Protein AF-0000000075984719 (afdb_homodimer)

Solvent-accessible surface area (backbone atoms only — not comparable to full-atom values): 24350 Å² total; per-residue (Å²): 138,81,82,76,76,78,76,76,79,80,78,74,73,79,73,77,75,76,79,78,81,68,77,74,69,75,68,71,78,75,72,73,65,74,77,74,67,75,45,75,74,58,88,69,27,81,94,48,50,46,23,46,43,88,47,91,44,63,58,69,44,46,50,52,40,44,65,74,39,38,70,59,49,51,51,49,43,58,44,67,58,51,96,67,43,72,65,51,52,48,49,49,45,51,65,76,47,54,63,54,82,51,35,45,47,38,32,51,61,45,78,48,74,44,45,47,13,35,36,29,28,79,86,67,35,48,33,38,35,55,48,42,93,91,44,70,45,75,44,77,36,19,41,38,72,54,66,69,33,66,33,54,80,45,56,82,90,52,60,37,25,17,39,75,32,71,42,76,42,79,42,53,26,33,52,62,87,38,75,83,53,72,72,43,44,46,46,28,51,39,41,63,28,36,29,40,32,34,48,57,86,73,79,65,69,70,85,106,139,84,83,78,77,80,76,78,79,79,78,74,73,78,73,77,74,74,79,77,82,67,78,74,70,77,69,73,78,74,74,73,66,76,77,73,69,76,45,74,76,58,89,67,26,80,96,48,49,48,22,46,42,89,47,90,44,63,58,69,45,45,48,53,41,43,65,74,40,39,68,60,49,51,50,49,43,58,44,66,59,52,91,70,44,71,65,52,52,48,50,48,47,50,64,76,46,55,65,53,81,51,37,46,48,39,31,52,60,45,76,48,74,44,46,47,12,35,33,28,29,79,86,67,36,49,31,36,35,56,47,43,93,91,44,70,47,76,44,77,35,19,41,41,71,54,65,70,33,65,32,54,79,44,55,81,88,51,61,36,26,18,38,75,34,69,44,75,43,79,41,54,26,33,53,62,88,38,76,85,53,72,72,45,45,44,47,28,52,38,40,63,28,37,28,40,32,35,48,56,86,73,79,66,71,70,86,106

Nearest PDB structures (foldseek):
  5vb9-assembly1_A-2  TM=6.339E-01  e=1.212E-01  Homo sapiens
  8dyi-assembly1_B  TM=6.334E-01  e=1.437E-01  Homo sapiens
  8dyh-assembly1_B  TM=6.154E-01  e=1.358E-01  Homo sapiens
  7uwn-assembly1_D  TM=5.946E-01  e=1.212E-01  Homo sapiens
  7uwm-assembly1_A  TM=5.571E-01  e=1.908E-01  Homo sapiens

Radius of gyration: 25.85 Å; Cα contacts (8 Å, |Δi|>4): 683; chains: 2; bounding box: 78×77×84 Å

Organism: Limulus polyphemus (NCBI:txid6850)

Foldseek 3Di:
DDPPDPPPDDPPPPPPPPDCPVPCPVPPDPPPQPPLPQDDDDPQCVVHQFAAQPPPFPVVLLVLLCVVCVVVCVVVLVVPDDPDDPVNVVVVCCVVVVCCVVDAFLFHKDKDKGFTAWGAFPVGGIWGFNDDPVRHDIDIAMGGPDFQDAGHPDDPVWNKTKHFDWDWDWTWTDHSVDSPRHIDIGIGIGGDDIDMDTDDDDPDVPVD/DDPPDDPPDPPPPPPPPPDCPVPCPVPPDPPPQPPLDQDDDDPQCVVHQFAAQPPPFPVVLLVLLCVVCVVVCVVVLVVPDDPDDPVNVVVVCCVVVVCCVVDAFLFHKDKDKGFTAWGAFPVGGIWGFNDDPVRHDIDIAMGGPDFQDAGHPDDPVWNKTKHFDWDWDWTWTDHSVDSPRHIDIGIGIGGDDIDMDTDDDDPDPPVD

Secondary structure (DSSP, 8-state):
--------------------------------------PPPPTT-TT-SEEETTSS--HHHHHHHHHHTHHHHHHHHHHH--S--HHHHHHHHHHHTGGGGGEEESS-EEEEEE-EEEEEBTTS-EEEE---SSS---EEEEEESSTTSPPTTS-TTS-EEEEEEEEEEEEEEE-TT-TTSPPEEEEEEEEEEEEEEEE-----GGG-/--------------------------------------PPPPTT-TT-SEEETTSS--HHHHHHHHHHTHHHHHHHHHHH--S--HHHHHHHHHHHTGGGGGEEESS-EEEEEE-EEEEEBTTS-EEEE---SSS---EEEEEESSTTSPPTTS-TTS-EEEEEEEEEEEEEEE-TT-TTSPPEEEEEEEEEEEEEEEE-----GGG-

Sequence (416 aa):
MSNHYAKGESHDVPVYHDRSFSKSITVAGTRSHPRIVPHDAPTCAGDRTFCLYNHDYPIDEVDAIIDRFYKDIYEMYSTLNTHFSPSDFAYFDNHTYSYHKHGHFVCPSETTYLRPGWARNWKGHWLAVVNTDKFPQTVRVEHCKFPHKSCEYLPPCYESTCKQRYSLIQLLCVDPYNYDHKPIVDLFALPTGCSCFVEDFVYSKHELMSNHYAKGESHDVPVYHDRSFSKSITVAGTRSHPRIVPHDAPTCAGDRTFCLYNHDYPIDEVDAIIDRFYKDIYEMYSTLNTHFSPSDFAYFDNHTYSYHKHGHFVCPSETTYLRPGWARNWKGHWLAVVNTDKFPQTVRVEHCKFPHKSCEYLPPCYESTCKQRYSLIQLLCVDPYNYDHKPIVDLFALPTGCSCFVEDFVYSKHEL

Structure (mmCIF, N/CA/C/O backbone):
data_AF-0000000075984719-model_v1
#
loop_
_entity.id
_entity.type
_entity.pdbx_description
1 polymer 'Neurotrophin 1-like'
#
loop_
_atom_site.group_PDB
_atom_site.id
_atom_site.type_symbol
_atom_site.label_atom_id
_atom_site.label_alt_id
_atom_site.label_comp_id
_atom_site.label_asym_id
_atom_site.label_entity_id
_atom_site.label_seq_id
_atom_site.pdbx_PDB_ins_code
_atom_site.Cartn_x
_atom_site.Cartn_y
_atom_site.Cartn_z
_atom_site.occupancy
_atom_site.B_iso_or_equiv
_atom_site.auth_seq_id
_atom_site.auth_comp_id
_atom_site.auth_asym_id
_atom_site.auth_atom_id
_atom_site.pdbx_PDB_model_num
ATOM 1 N N . MET A 1 1 ? 40.406 -45.5 19.938 1 26.61 1 MET A N 1
ATOM 2 C CA . MET A 1 1 ? 40.75 -44.219 20.531 1 26.61 1 MET A CA 1
ATOM 3 C C . MET A 1 1 ? 39.812 -43.125 20.062 1 26.61 1 MET A C 1
ATOM 5 O O . MET A 1 1 ? 39.719 -42.844 18.859 1 26.61 1 MET A O 1
ATOM 9 N N . SER A 1 2 ? 38.625 -42.844 20.828 1 26.77 2 SER A N 1
ATOM 10 C CA . SER A 1 2 ? 37.344 -42.219 20.562 1 26.77 2 SER A CA 1
ATOM 11 C C . SER A 1 2 ? 37.469 -40.719 20.406 1 26.77 2 SER A C 1
ATOM 13 O O . SER A 1 2 ? 38.125 -40.062 21.219 1 26.77 2 SER A O 1
ATOM 15 N N . ASN A 1 3 ? 37.5 -40.219 19.172 1 25.34 3 ASN A N 1
ATOM 16 C CA . ASN A 1 3 ? 37.625 -38.844 18.688 1 25.34 3 ASN A CA 1
ATOM 17 C C . ASN A 1 3 ? 36.625 -37.906 19.344 1 25.34 3 ASN A C 1
ATOM 19 O O . ASN A 1 3 ? 35.438 -38 19.109 1 25.34 3 ASN A O 1
ATOM 23 N N . HIS A 1 4 ? 36.844 -37.562 20.641 1 23.55 4 HIS A N 1
ATOM 24 C CA . HIS A 1 4 ? 35.969 -36.688 21.422 1 23.55 4 HIS A CA 1
ATOM 25 C C . HIS A 1 4 ? 35.844 -35.344 20.766 1 23.55 4 HIS A C 1
ATOM 27 O O . HIS A 1 4 ? 36.844 -34.719 20.406 1 23.55 4 HIS A O 1
ATOM 33 N N . TYR A 1 5 ? 34.75 -35.125 20.047 1 23.02 5 TYR A N 1
ATOM 34 C CA . TYR A 1 5 ? 34.281 -33.938 19.359 1 23.02 5 TYR A CA 1
ATOM 35 C C . TYR A 1 5 ? 34.25 -32.75 20.312 1 23.02 5 TYR A C 1
ATOM 37 O O . TYR A 1 5 ? 33.875 -32.875 21.469 1 23.02 5 TYR A O 1
ATOM 45 N N . ALA A 1 6 ? 35.188 -31.812 20.156 1 21.98 6 ALA A N 1
ATOM 46 C CA . ALA A 1 6 ? 35.406 -30.547 20.844 1 21.98 6 ALA A CA 1
ATOM 47 C C . ALA A 1 6 ? 34.125 -29.75 20.953 1 21.98 6 ALA A C 1
ATOM 49 O O . ALA A 1 6 ? 33.438 -29.547 19.953 1 21.98 6 ALA A O 1
ATOM 50 N N . LYS A 1 7 ? 33.469 -29.703 22.078 1 22.97 7 LYS A N 1
ATOM 51 C CA . LYS A 1 7 ? 32.312 -28.953 22.5 1 22.97 7 LYS A CA 1
ATOM 52 C C . LYS A 1 7 ? 32.5 -27.453 22.297 1 22.97 7 LYS A C 1
ATOM 54 O O . LYS A 1 7 ? 33.344 -26.844 22.969 1 22.97 7 LYS A O 1
ATOM 59 N N . GLY A 1 8 ? 32.625 -27 21.062 1 22.09 8 GLY A N 1
ATOM 60 C CA . GLY A 1 8 ? 32.844 -25.562 20.969 1 22.09 8 GLY A CA 1
ATOM 61 C C . GLY A 1 8 ? 31.906 -24.766 21.875 1 22.09 8 GLY A C 1
ATOM 62 O O . GLY A 1 8 ? 30.719 -25.078 21.984 1 22.09 8 GLY A O 1
ATOM 63 N N . GLU A 1 9 ? 32.375 -24.172 22.938 1 23.62 9 GLU A N 1
ATOM 64 C CA . GLU A 1 9 ? 31.797 -23.297 23.953 1 23.62 9 GLU A CA 1
ATOM 65 C C . GLU A 1 9 ? 31 -22.156 23.328 1 23.62 9 GLU A C 1
ATOM 67 O O . GLU A 1 9 ? 31.391 -21.609 22.297 1 23.62 9 GLU A O 1
ATOM 72 N N . SER A 1 10 ? 29.672 -22.141 23.562 1 22.19 10 SER A N 1
ATOM 73 C CA . SER A 1 10 ? 28.562 -21.25 23.266 1 22.19 10 SER A CA 1
ATOM 74 C C . SER A 1 10 ? 28.859 -19.828 23.75 1 22.19 10 SER A C 1
ATOM 76 O O . SER A 1 10 ? 29.047 -19.609 24.953 1 22.19 10 SER A O 1
ATOM 78 N N . HIS A 1 11 ? 29.688 -19.094 23.047 1 22.95 11 HIS A N 1
ATOM 79 C CA . HIS A 1 11 ? 29.969 -17.703 23.406 1 22.95 11 HIS A CA 1
ATOM 80 C C . HIS A 1 11 ? 28.672 -16.938 23.672 1 22.95 11 HIS A C 1
ATOM 82 O O . HIS A 1 11 ? 27.766 -16.922 22.828 1 22.95 11 HIS A O 1
ATOM 88 N N . ASP A 1 12 ? 28.25 -16.797 24.906 1 21.69 12 ASP A N 1
ATOM 89 C CA . ASP A 1 12 ? 27.172 -15.992 25.469 1 21.69 12 ASP A CA 1
ATOM 90 C C . ASP A 1 12 ? 27.266 -14.539 25.016 1 21.69 12 ASP A C 1
ATOM 92 O O . ASP A 1 12 ? 28.281 -13.875 25.25 1 21.69 12 ASP A O 1
ATOM 96 N N . VAL A 1 13 ? 26.781 -14.242 23.891 1 24.84 13 VAL A N 1
ATOM 97 C CA . VAL A 1 13 ? 26.75 -12.836 23.484 1 24.84 13 VAL A CA 1
ATOM 98 C C . VAL A 1 13 ? 26.156 -11.992 24.594 1 24.84 13 VAL A C 1
ATOM 100 O O . VAL A 1 13 ? 25.094 -12.312 25.141 1 24.84 13 VAL A O 1
ATOM 103 N N . PRO A 1 14 ? 26.984 -11.32 25.344 1 22.75 14 PRO A N 1
ATOM 104 C CA . PRO A 1 14 ? 26.484 -10.508 26.453 1 22.75 14 PRO A CA 1
ATOM 105 C C . PRO A 1 14 ? 25.344 -9.586 26.031 1 22.75 14 PRO A C 1
ATOM 107 O O . PRO A 1 14 ? 25.375 -8.984 24.969 1 22.75 14 PRO A O 1
ATOM 110 N N . VAL A 1 15 ? 24.141 -9.859 26.484 1 22.88 15 VAL A N 1
ATOM 111 C CA . VAL A 1 15 ? 22.922 -9.062 26.453 1 22.88 15 VAL A CA 1
ATOM 112 C C . VAL A 1 15 ? 23.172 -7.707 27.109 1 22.88 15 VAL A C 1
ATOM 114 O O . VAL A 1 15 ? 23.5 -7.641 28.297 1 22.88 15 VAL A O 1
ATOM 117 N N . TYR A 1 16 ? 23.781 -6.82 26.359 1 21.52 16 TYR A N 1
ATOM 118 C CA . TYR A 1 16 ? 23.922 -5.488 26.953 1 21.52 16 TYR A CA 1
ATOM 119 C C . TYR A 1 16 ? 22.641 -5.051 27.656 1 21.52 16 TYR A C 1
ATOM 121 O O . TYR A 1 16 ? 21.547 -5.176 27.094 1 21.52 16 TYR A O 1
ATOM 129 N N . HIS A 1 17 ? 22.656 -5.199 28.922 1 20.69 17 HIS A N 1
ATOM 130 C CA . HIS A 1 17 ? 21.641 -4.676 29.828 1 20.69 17 HIS A CA 1
ATOM 131 C C . HIS A 1 17 ? 21.469 -3.172 29.656 1 20.69 17 HIS A C 1
ATOM 133 O O . HIS A 1 17 ? 22.391 -2.404 29.922 1 20.69 17 HIS A O 1
ATOM 139 N N . ASP A 1 18 ? 20.938 -2.777 28.625 1 20.69 18 ASP A N 1
ATOM 140 C CA . ASP A 1 18 ? 20.625 -1.355 28.531 1 20.69 18 ASP A CA 1
ATOM 141 C C . ASP A 1 18 ? 19.938 -0.854 29.797 1 20.69 18 ASP A C 1
ATOM 143 O O . ASP A 1 18 ? 19.062 -1.524 30.344 1 20.69 18 ASP A O 1
ATOM 147 N N . ARG A 1 19 ? 20.609 -0.113 30.688 1 23.55 19 ARG A N 1
ATOM 148 C CA . ARG A 1 19 ? 20.172 0.691 31.828 1 23.55 19 ARG A CA 1
ATOM 149 C C . ARG A 1 19 ? 18.859 1.407 31.516 1 23.55 19 ARG A C 1
ATOM 151 O O . ARG A 1 19 ? 18.641 1.845 30.391 1 23.55 19 ARG A O 1
ATOM 158 N N . SER A 1 20 ? 17.828 1.311 32.406 1 23.16 20 SER A N 1
ATOM 159 C CA . SER A 1 20 ? 16.422 1.628 32.625 1 23.16 20 SER A CA 1
ATOM 160 C C . SER A 1 20 ? 16.188 3.135 32.656 1 23.16 20 SER A C 1
ATOM 162 O O . SER A 1 20 ? 16.375 3.787 33.656 1 23.16 20 SER A O 1
ATOM 164 N N . PHE A 1 21 ? 16.781 3.953 31.891 1 22.28 21 PHE A N 1
ATOM 165 C CA . PHE A 1 21 ? 16.375 5.336 32.125 1 22.28 21 PHE A CA 1
ATOM 166 C C . PHE A 1 21 ? 14.852 5.453 32.125 1 22.28 21 PHE A C 1
ATOM 168 O O . PHE A 1 21 ? 14.211 5.246 31.078 1 22.28 21 PHE A O 1
ATOM 175 N N . SER A 1 22 ? 14.164 5.254 33.25 1 22.89 22 SER A N 1
ATOM 176 C CA . SER A 1 22 ? 12.758 5.379 33.625 1 22.89 22 SER A CA 1
ATOM 177 C C . SER A 1 22 ? 12.234 6.789 33.344 1 22.89 22 SER A C 1
ATOM 179 O O . SER A 1 22 ? 11.312 7.254 34.031 1 22.89 22 SER A O 1
ATOM 181 N N . LYS A 1 23 ? 13.016 7.723 32.906 1 28.52 23 LYS A N 1
ATOM 182 C CA . LYS A 1 23 ? 12.273 8.977 33.031 1 28.52 23 LYS A CA 1
ATOM 183 C C . LYS A 1 23 ? 10.922 8.891 32.344 1 28.52 23 LYS A C 1
ATOM 185 O O . LYS A 1 23 ? 10.852 8.516 31.156 1 28.52 23 LYS A O 1
ATOM 190 N N . SER A 1 24 ? 9.844 8.883 33.094 1 24.05 24 SER A N 1
ATOM 191 C CA . SER A 1 24 ? 8.414 8.984 32.812 1 24.05 24 SER A CA 1
ATOM 192 C C . SER A 1 24 ? 8.117 10.094 31.797 1 24.05 24 SER A C 1
ATOM 194 O O . SER A 1 24 ? 8.18 11.281 32.156 1 24.05 24 SER A O 1
ATOM 196 N N . ILE A 1 25 ? 8.75 10.102 30.75 1 26.12 25 ILE A N 1
ATOM 197 C CA . ILE A 1 25 ? 8.148 11.117 29.891 1 26.12 25 ILE A CA 1
ATOM 198 C C . ILE A 1 25 ? 6.633 10.938 29.859 1 26.12 25 ILE A C 1
ATOM 200 O O . ILE A 1 25 ? 6.133 9.867 29.5 1 26.12 25 ILE A O 1
ATOM 204 N N . THR A 1 26 ? 5.926 11.617 30.734 1 25.33 26 THR A N 1
ATOM 205 C CA . THR A 1 26 ? 4.477 11.781 30.656 1 25.33 26 THR A CA 1
ATOM 206 C C . THR A 1 26 ? 4.031 11.938 29.203 1 25.33 26 THR A C 1
ATOM 208 O O . THR A 1 26 ? 4.344 12.938 28.562 1 25.33 26 THR A O 1
ATOM 211 N N . VAL A 1 27 ? 4.148 10.898 28.562 1 26.98 27 VAL A N 1
ATOM 212 C CA . VAL A 1 27 ? 3.482 10.875 27.266 1 26.98 27 VAL A CA 1
ATOM 213 C C . VAL A 1 27 ? 2.105 11.523 27.375 1 26.98 27 VAL A C 1
ATOM 215 O O . VAL A 1 27 ? 1.312 11.164 28.25 1 26.98 27 VAL A O 1
ATOM 218 N N . ALA A 1 28 ? 1.983 12.742 27.031 1 28.94 28 ALA A N 1
ATOM 219 C CA . ALA A 1 28 ? 0.693 13.414 26.906 1 28.94 28 ALA A CA 1
ATOM 220 C C . ALA A 1 28 ? -0.41 12.414 26.562 1 28.94 28 ALA A C 1
ATOM 222 O O . ALA A 1 28 ? -0.142 11.352 26 1 28.94 28 ALA A O 1
ATOM 223 N N . GLY A 1 29 ? -1.672 12.602 27.094 1 28.5 29 GLY A N 1
ATOM 224 C CA . GLY A 1 29 ? -2.908 11.836 27.047 1 28.5 29 GLY A CA 1
ATOM 225 C C . GLY A 1 29 ? -3.188 11.227 25.688 1 28.5 29 GLY A C 1
ATOM 226 O O . GLY A 1 29 ? -2.861 11.82 24.656 1 28.5 29 GLY A O 1
ATOM 227 N N . THR A 1 30 ? -3.178 9.953 25.578 1 31.78 30 THR A N 1
ATOM 228 C CA . THR A 1 30 ? -3.756 9.18 24.484 1 31.78 30 THR A CA 1
ATOM 229 C C . THR A 1 30 ? -5.035 9.828 23.969 1 31.78 30 THR A C 1
ATOM 231 O O . THR A 1 30 ? -6.02 9.945 24.703 1 31.78 30 THR A O 1
ATOM 234 N N . ARG A 1 31 ? -4.938 10.883 23.281 1 34.66 31 ARG A N 1
ATOM 235 C CA . ARG A 1 31 ? -6.203 11.289 22.688 1 34.66 31 ARG A CA 1
ATOM 236 C C . ARG A 1 31 ? -7.082 10.086 22.375 1 34.66 31 ARG A C 1
ATOM 238 O O . ARG A 1 31 ? -6.609 9.102 21.797 1 34.66 31 ARG A O 1
ATOM 245 N N . SER A 1 32 ? -8.039 9.711 23.25 1 34.03 32 SER A N 1
ATOM 246 C CA . SER A 1 32 ? -9.07 8.703 23.016 1 34.03 32 SER A CA 1
ATOM 247 C C . SER A 1 32 ? -9.484 8.664 21.547 1 34.03 32 SER A C 1
ATOM 249 O O . SER A 1 32 ? -9.906 9.68 20.984 1 34.03 32 SER A O 1
ATOM 251 N N . HIS A 1 33 ? -8.789 7.957 20.766 1 40.62 33 HIS A N 1
ATOM 252 C CA . HIS A 1 33 ? -9.406 7.727 19.469 1 40.62 33 HIS A CA 1
ATOM 253 C C . HIS A 1 33 ? -10.906 7.488 19.609 1 40.62 33 HIS A C 1
ATOM 255 O O . HIS A 1 33 ? -11.336 6.652 20.406 1 40.62 33 HIS A O 1
ATOM 261 N N . PRO A 1 34 ? -11.672 8.461 19.359 1 42.78 34 PRO A N 1
ATOM 262 C CA . PRO A 1 34 ? -13.094 8.117 19.453 1 42.78 34 PRO A CA 1
ATOM 263 C C . PRO A 1 34 ? -13.398 6.719 18.922 1 42.78 34 PRO A C 1
ATOM 265 O O . PRO A 1 34 ? -12.797 6.293 17.922 1 42.78 34 PRO A O 1
ATOM 268 N N . ARG A 1 35 ? -13.789 5.789 19.859 1 42.44 35 ARG A N 1
ATOM 269 C CA . ARG A 1 35 ? -14.25 4.449 19.516 1 42.44 35 ARG A CA 1
ATOM 270 C C . ARG A 1 35 ? -15.211 4.488 18.328 1 42.44 35 ARG A C 1
ATOM 272 O O . ARG A 1 35 ? -16.297 5.074 18.422 1 42.44 35 ARG A O 1
ATOM 279 N N . ILE A 1 36 ? -14.68 4.414 17.141 1 49.91 36 ILE A N 1
ATOM 280 C CA . ILE A 1 36 ? -15.562 4.18 16 1 49.91 36 ILE A CA 1
ATOM 281 C C . ILE A 1 36 ? -16.484 2.992 16.297 1 49.91 36 ILE A C 1
ATOM 283 O O . ILE A 1 36 ? -16 1.913 16.672 1 49.91 36 ILE A O 1
ATOM 287 N N . VAL A 1 37 ? -17.625 3.215 16.766 1 48.16 37 VAL A N 1
ATOM 288 C CA . VAL A 1 37 ? -18.656 2.189 16.906 1 48.16 37 VAL A CA 1
ATOM 289 C C . VAL A 1 37 ? -18.719 1.339 15.641 1 48.16 37 VAL A C 1
ATOM 291 O O . VAL A 1 37 ? -18.719 1.871 14.531 1 48.16 37 VAL A O 1
ATOM 294 N N . PRO A 1 38 ? -18.328 0.029 15.852 1 53.06 38 PRO A N 1
ATOM 295 C CA . PRO A 1 38 ? -18.469 -0.902 14.734 1 53.06 38 PRO A CA 1
ATOM 296 C C . PRO A 1 38 ? -19.797 -0.752 14.008 1 53.06 38 PRO A C 1
ATOM 298 O O . PRO A 1 38 ? -20.859 -0.855 14.633 1 53.06 38 PRO A O 1
ATOM 301 N N . HIS A 1 39 ? -19.75 0.122 13.039 1 63 39 HIS A N 1
ATOM 302 C CA . HIS A 1 39 ? -21.016 0.074 12.305 1 63 39 HIS A CA 1
ATOM 303 C C . HIS A 1 39 ? -21.062 -1.133 11.375 1 63 39 HIS A C 1
ATOM 305 O O . HIS A 1 39 ? -20.016 -1.651 10.969 1 63 39 HIS A O 1
ATOM 311 N N . ASP A 1 40 ? -22.25 -1.703 11.172 1 73.06 40 ASP A N 1
ATOM 312 C CA . ASP A 1 40 ? -22.578 -2.809 10.281 1 73.06 40 ASP A CA 1
ATOM 313 C C . ASP A 1 40 ? -22.047 -2.559 8.875 1 73.06 40 ASP A C 1
ATOM 315 O O . ASP A 1 40 ? -21.844 -1.41 8.477 1 73.06 40 ASP A O 1
ATOM 319 N N . ALA A 1 41 ? -21.688 -3.65 8.281 1 84.44 41 ALA A N 1
ATOM 320 C CA . ALA A 1 41 ? -21.297 -3.617 6.875 1 84.44 41 ALA A CA 1
ATOM 321 C C . ALA A 1 41 ? -22.375 -2.992 6.008 1 84.44 41 ALA A C 1
ATOM 323 O O . ALA A 1 41 ? -23.562 -3.27 6.195 1 84.44 41 ALA A O 1
ATOM 324 N N . PRO A 1 42 ? -21.984 -2.068 5.172 1 87.12 42 PRO A N 1
ATOM 325 C CA . PRO A 1 42 ? -22.984 -1.547 4.223 1 87.12 42 PRO A CA 1
ATOM 326 C C . PRO A 1 42 ? -23.547 -2.629 3.305 1 87.12 42 PRO A C 1
ATOM 328 O O . PRO A 1 42 ? -22.984 -3.729 3.227 1 87.12 42 PRO A O 1
ATOM 331 N N . THR A 1 43 ? -24.562 -2.322 2.676 1 84.81 43 THR A N 1
ATOM 332 C CA . THR A 1 43 ? -25.25 -3.291 1.825 1 84.81 43 THR A CA 1
ATOM 333 C C . THR A 1 43 ? -24.359 -3.699 0.653 1 84.81 43 THR A C 1
ATOM 335 O O . THR A 1 43 ? -24.438 -4.832 0.173 1 84.81 43 THR A O 1
ATOM 338 N N . CYS A 1 44 ? -23.484 -2.838 0.302 1 87.62 44 CYS A N 1
ATOM 339 C CA . CYS A 1 44 ? -22.641 -3.086 -0.862 1 87.62 44 CYS A CA 1
ATOM 340 C C . CYS A 1 44 ? -21.453 -3.986 -0.501 1 87.62 44 CYS A C 1
ATOM 342 O O . CYS A 1 44 ? -20.75 -4.477 -1.384 1 87.62 44 CYS A O 1
ATOM 344 N N . ALA A 1 45 ? -21.125 -4.211 0.668 1 85.88 45 ALA A N 1
ATOM 345 C CA . ALA A 1 45 ? -19.906 -4.855 1.146 1 85.88 45 ALA A CA 1
ATOM 346 C C . ALA A 1 45 ? -19.781 -6.273 0.595 1 85.88 45 ALA A C 1
ATOM 348 O O . ALA A 1 45 ? -18.781 -6.613 -0.05 1 85.88 45 ALA A O 1
ATOM 349 N N . GLY A 1 46 ? -20.859 -7.078 0.708 1 80.44 46 GLY A N 1
ATOM 350 C CA . GLY A 1 46 ? -20.719 -8.477 0.341 1 80.44 46 GLY A CA 1
ATOM 351 C C . GLY A 1 46 ? -19.453 -9.109 0.876 1 80.44 46 GLY A C 1
ATOM 352 O O . GLY A 1 46 ? -19.172 -9.047 2.076 1 80.44 46 GLY A O 1
ATOM 353 N N . ASP A 1 47 ? -18.609 -9.656 -0.065 1 80.44 47 ASP A N 1
ATOM 354 C CA . ASP A 1 47 ? -17.344 -10.281 0.325 1 80.44 47 ASP A CA 1
ATOM 355 C C . ASP A 1 47 ? -16.172 -9.328 0.084 1 80.44 47 ASP A C 1
ATOM 357 O O . ASP A 1 47 ? -15.016 -9.734 0.19 1 80.44 47 ASP A O 1
ATOM 361 N N . ARG A 1 48 ? -16.547 -8.078 -0.097 1 85.62 48 ARG A N 1
ATOM 362 C CA . ARG A 1 48 ? -15.508 -7.133 -0.46 1 85.62 48 ARG A CA 1
ATOM 363 C C . ARG A 1 48 ? -15.023 -6.355 0.76 1 85.62 48 ARG A C 1
ATOM 365 O O . ARG A 1 48 ? -15.672 -6.371 1.81 1 85.62 48 ARG A O 1
ATOM 372 N N . THR A 1 49 ? -13.859 -5.773 0.553 1 89.88 49 THR A N 1
ATOM 373 C CA . THR A 1 49 ? -13.281 -4.973 1.627 1 89.88 49 THR A CA 1
ATOM 374 C C . THR A 1 49 ? -13.602 -3.494 1.428 1 89.88 49 THR A C 1
ATOM 376 O O . THR A 1 49 ? -13.297 -2.666 2.287 1 89.88 49 THR A O 1
ATOM 379 N N . PHE A 1 50 ? -14.25 -3.203 0.331 1 93.12 50 PHE A N 1
ATOM 380 C CA . PHE A 1 50 ? -14.656 -1.827 0.065 1 93.12 50 PHE A CA 1
ATOM 381 C C . PHE A 1 50 ? -15.781 -1.783 -0.957 1 93.12 50 PHE A C 1
ATOM 383 O O . PHE A 1 50 ? -16.062 -2.779 -1.631 1 93.12 50 PHE A O 1
ATOM 390 N N . CYS A 1 51 ? -16.422 -0.651 -0.928 1 92.5 51 CYS A N 1
ATOM 391 C CA . CYS A 1 51 ? -17.438 -0.345 -1.932 1 92.5 51 CYS A CA 1
ATOM 392 C C . CYS A 1 51 ? -17.047 0.877 -2.75 1 92.5 51 CYS A C 1
ATOM 394 O O . CYS A 1 51 ? -16.328 1.754 -2.262 1 92.5 51 CYS A O 1
ATOM 396 N N . LEU A 1 52 ? -17.578 0.884 -3.953 1 90.06 52 LEU A N 1
ATOM 397 C CA . LEU A 1 52 ? -17.297 2.031 -4.812 1 90.06 52 LEU A CA 1
ATOM 398 C C . LEU A 1 52 ? -18.062 3.264 -4.328 1 90.06 52 LEU A C 1
ATOM 400 O O . LEU A 1 52 ? -19.125 3.145 -3.709 1 90.06 52 LEU A O 1
ATOM 404 N N . TYR A 1 53 ? -17.562 4.363 -4.602 1 85.81 53 TYR A N 1
ATOM 405 C CA . TYR A 1 53 ? -18.078 5.656 -4.172 1 85.81 53 TYR A CA 1
ATOM 406 C C . TYR A 1 53 ? -19.5 5.871 -4.695 1 85.81 53 TYR A C 1
ATOM 408 O O . TYR A 1 53 ? -20.297 6.574 -4.066 1 85.81 53 TYR A O 1
ATOM 416 N N . ASN A 1 54 ? -19.844 5.215 -5.66 1 82.81 54 ASN A N 1
ATOM 417 C CA . ASN A 1 54 ? -21.156 5.438 -6.262 1 82.81 54 ASN A CA 1
ATOM 418 C C . ASN A 1 54 ? -22.172 4.398 -5.793 1 82.81 54 ASN A C 1
ATOM 420 O O . ASN A 1 54 ? -23.312 4.387 -6.25 1 82.81 54 ASN A O 1
ATOM 424 N N . HIS A 1 55 ? -21.703 3.689 -4.848 1 84.5 55 HIS A N 1
ATOM 425 C CA . HIS A 1 55 ? -22.609 2.656 -4.352 1 84.5 55 HIS A CA 1
ATOM 426 C C . HIS A 1 55 ? -22.922 2.852 -2.873 1 84.5 55 HIS A C 1
ATOM 428 O O . HIS A 1 55 ? -22.094 2.551 -2.016 1 84.5 55 HIS A O 1
ATOM 434 N N . ASP A 1 56 ? -24.172 3.273 -2.516 1 85.56 56 ASP A N 1
ATOM 435 C CA . ASP A 1 56 ? -24.656 3.393 -1.145 1 85.56 56 ASP A CA 1
ATOM 436 C C . ASP A 1 56 ? -23.766 4.312 -0.319 1 85.56 56 ASP A C 1
ATOM 438 O O . ASP A 1 56 ? -23.5 4.039 0.853 1 85.56 56 ASP A O 1
ATOM 442 N N . TYR A 1 57 ? -23.219 5.227 -0.905 1 91.94 57 TYR A N 1
ATOM 443 C CA . TYR A 1 57 ? -22.344 6.168 -0.224 1 91.94 57 TYR A CA 1
ATOM 444 C C . TYR A 1 57 ? -23.141 7.207 0.551 1 91.94 57 TYR A C 1
ATOM 446 O O . TYR A 1 57 ? -24.078 7.801 0.015 1 91.94 57 TYR A O 1
ATOM 454 N N . PRO A 1 58 ? -22.844 7.34 1.806 1 91.88 58 PRO A N 1
ATOM 455 C CA . PRO A 1 58 ? -23.578 8.312 2.617 1 91.88 58 PRO A CA 1
ATOM 456 C C . PRO A 1 58 ? -23.109 9.75 2.377 1 91.88 58 PRO A C 1
ATOM 458 O O . PRO A 1 58 ? -22.594 10.391 3.289 1 91.88 58 PRO A O 1
ATOM 461 N N . ILE A 1 59 ? -23.5 10.266 1.248 1 92.38 59 ILE A N 1
ATOM 462 C CA . ILE A 1 59 ? -22.953 11.539 0.768 1 92.38 59 ILE A CA 1
ATOM 463 C C . ILE A 1 59 ? -23.422 12.672 1.675 1 92.38 59 ILE A C 1
ATOM 465 O O . ILE A 1 59 ? -22.672 13.602 1.954 1 92.38 59 ILE A O 1
ATOM 469 N N . ASP A 1 60 ? -24.609 12.609 2.129 1 92.81 60 ASP A N 1
ATOM 470 C CA . ASP A 1 60 ? -25.141 13.695 2.953 1 92.81 60 ASP A CA 1
ATOM 471 C C . ASP A 1 60 ? -24.406 13.781 4.289 1 92.81 60 ASP A C 1
ATOM 473 O O . ASP A 1 60 ? -24.047 14.867 4.738 1 92.81 60 ASP A O 1
ATOM 477 N N . GLU A 1 61 ? -24.234 12.633 4.859 1 93.56 61 GLU A N 1
ATOM 478 C CA . GLU A 1 61 ? -23.516 12.594 6.133 1 93.56 61 GLU A CA 1
ATOM 479 C C . GLU A 1 61 ? -22.062 13.031 5.969 1 93.56 61 GLU A C 1
ATOM 481 O O . GLU A 1 61 ? -21.547 13.781 6.797 1 93.56 61 GLU A O 1
ATOM 486 N N . VAL A 1 62 ? -21.438 12.609 4.91 1 94.44 62 VAL A N 1
ATOM 487 C CA . VAL A 1 62 ? -20.031 12.938 4.66 1 94.44 62 VAL A CA 1
ATOM 488 C C . VAL A 1 62 ? -19.891 14.438 4.406 1 94.44 62 VAL A C 1
ATOM 490 O O . VAL A 1 62 ? -19 15.086 4.957 1 94.44 62 VAL A O 1
ATOM 493 N N . ASP A 1 63 ? -20.812 14.961 3.678 1 93.88 63 ASP A N 1
ATOM 494 C CA . ASP A 1 63 ? -20.766 16.391 3.385 1 93.88 63 ASP A CA 1
ATOM 495 C C . ASP A 1 63 ? -20.938 17.219 4.656 1 93.88 63 ASP A C 1
ATOM 497 O O . ASP A 1 63 ? -20.281 18.25 4.824 1 93.88 63 ASP A O 1
ATOM 501 N N . ALA A 1 64 ? -21.797 16.812 5.465 1 94.69 64 ALA A N 1
ATOM 502 C CA . ALA A 1 64 ? -22.016 17.531 6.719 1 94.69 64 ALA A CA 1
ATOM 503 C C . ALA A 1 64 ? -20.766 17.531 7.578 1 94.69 64 ALA A C 1
ATOM 505 O O . ALA A 1 64 ? -20.422 18.547 8.188 1 94.69 64 ALA A O 1
ATOM 506 N N . ILE A 1 65 ? -20.109 16.391 7.621 1 95.44 65 ILE A N 1
ATOM 507 C CA . ILE A 1 65 ? -18.891 16.281 8.406 1 95.44 65 ILE A CA 1
ATOM 508 C C . ILE A 1 65 ? -17.781 17.141 7.77 1 95.44 65 ILE A C 1
ATOM 510 O O . ILE A 1 65 ? -17.031 17.812 8.469 1 95.44 65 ILE A O 1
ATOM 514 N N . ILE A 1 66 ? -17.719 17.141 6.453 1 94.81 66 ILE A N 1
ATOM 515 C CA . ILE A 1 66 ? -16.734 17.953 5.738 1 94.81 66 ILE A CA 1
ATOM 516 C C . ILE A 1 66 ? -16.953 19.422 6.07 1 94.81 66 ILE A C 1
ATOM 518 O O . ILE A 1 66 ? -15.992 20.156 6.32 1 94.81 66 ILE A O 1
ATOM 522 N N . ASP A 1 67 ? -18.156 19.812 6.125 1 95 67 ASP A N 1
ATOM 523 C CA . ASP A 1 67 ? -18.469 21.203 6.438 1 95 67 ASP A CA 1
ATOM 524 C C . ASP A 1 67 ? -18.062 21.547 7.863 1 95 67 ASP A C 1
ATOM 526 O O . ASP A 1 67 ? -17.516 22.625 8.117 1 95 67 ASP A O 1
ATOM 530 N N . ARG A 1 68 ? -18.312 20.703 8.703 1 95.94 68 ARG A N 1
ATOM 531 C CA . ARG A 1 68 ? -18.016 20.938 10.117 1 95.94 68 ARG A CA 1
ATOM 532 C C . ARG A 1 68 ? -16.516 20.969 10.359 1 95.94 68 ARG A C 1
ATOM 534 O O . ARG A 1 68 ? -16.031 21.781 11.156 1 95.94 68 ARG A O 1
ATOM 541 N N . PHE A 1 69 ? -15.82 20.078 9.711 1 96 69 PHE A N 1
ATOM 542 C CA . PHE A 1 69 ? -14.391 19.953 9.945 1 96 69 PHE A CA 1
ATOM 543 C C . PHE A 1 69 ? -13.602 20.312 8.695 1 96 69 PHE A C 1
ATOM 545 O O . PHE A 1 69 ? -12.609 19.656 8.367 1 96 69 PHE A O 1
ATOM 552 N N . TYR A 1 70 ? -14.062 21.281 7.992 1 95.38 70 TYR A N 1
ATOM 553 C CA . TYR A 1 70 ? -13.508 21.609 6.688 1 95.38 70 TYR A CA 1
ATOM 554 C C . TYR A 1 70 ? -12.008 21.875 6.785 1 95.38 70 TYR A C 1
ATOM 556 O O . TYR A 1 70 ? -11.227 21.359 5.98 1 95.38 70 TYR A O 1
ATOM 564 N N . LYS A 1 71 ? -11.578 22.594 7.723 1 94.25 71 LYS A N 1
ATOM 565 C CA . LYS A 1 71 ? -10.164 22.938 7.859 1 94.25 71 LYS A CA 1
ATOM 566 C C . LYS A 1 71 ? -9.32 21.688 8.109 1 94.25 71 LYS A C 1
ATOM 568 O O . LYS A 1 71 ? -8.266 21.516 7.492 1 94.25 71 LYS A O 1
ATOM 573 N N . ASP A 1 72 ? -9.844 20.875 8.969 1 92.06 72 ASP A N 1
ATOM 574 C CA . ASP A 1 72 ? -9.133 19.625 9.289 1 92.06 72 ASP A CA 1
ATOM 575 C C . ASP A 1 72 ? -9.023 18.734 8.062 1 92.06 72 ASP A C 1
ATOM 577 O O . ASP A 1 72 ? -7.953 18.203 7.762 1 92.06 72 ASP A O 1
ATOM 581 N N . ILE A 1 73 ? -10.078 18.641 7.352 1 92.56 73 ILE A N 1
ATOM 582 C CA . ILE A 1 73 ? -10.133 17.75 6.191 1 92.56 73 ILE A CA 1
ATOM 583 C C . ILE A 1 73 ? -9.234 18.312 5.086 1 92.56 73 ILE A C 1
ATOM 585 O O . ILE A 1 73 ? -8.484 17.562 4.453 1 92.56 73 ILE A O 1
ATOM 589 N N . TYR A 1 74 ? -9.305 19.547 4.965 1 91.69 74 TYR A N 1
ATOM 590 C CA . TYR A 1 74 ? -8.469 20.172 3.953 1 91.69 74 TYR A CA 1
ATOM 591 C C . TYR A 1 74 ? -6.988 19.938 4.25 1 91.69 74 TYR A C 1
ATOM 593 O O . TYR A 1 74 ? -6.215 19.594 3.354 1 91.69 74 TYR A O 1
ATOM 601 N N . GLU A 1 75 ? -6.641 20.062 5.402 1 88.69 75 GLU A N 1
ATOM 602 C CA . GLU A 1 75 ? -5.246 19.875 5.793 1 88.69 75 GLU A CA 1
ATOM 603 C C . GLU A 1 75 ? -4.809 18.422 5.656 1 88.69 75 GLU A C 1
ATOM 605 O O . GLU A 1 75 ? -3.73 18.141 5.129 1 88.69 75 GLU A O 1
ATOM 610 N N . MET A 1 76 ? -5.629 17.578 6.129 1 90.69 76 MET A N 1
ATOM 611 C CA . MET A 1 76 ? -5.301 16.156 6.051 1 90.69 76 MET A CA 1
ATOM 612 C C . MET A 1 76 ? -5.23 15.688 4.598 1 90.69 76 MET A C 1
ATOM 614 O O . MET A 1 76 ? -4.312 14.961 4.219 1 90.69 76 MET A O 1
ATOM 618 N N . TYR A 1 77 ? -6.184 16.188 3.912 1 91 77 TYR A N 1
ATOM 619 C CA . TYR A 1 77 ? -6.215 15.836 2.496 1 91 77 TYR A CA 1
ATOM 620 C C . TYR A 1 77 ? -4.988 16.375 1.773 1 91 77 TYR A C 1
ATOM 622 O O . TYR A 1 77 ? -4.395 15.672 0.943 1 91 77 TYR A O 1
ATOM 630 N N . SER A 1 78 ? -4.645 17.516 2.07 1 86.19 78 SER A N 1
ATOM 631 C CA . SER A 1 78 ? -3.48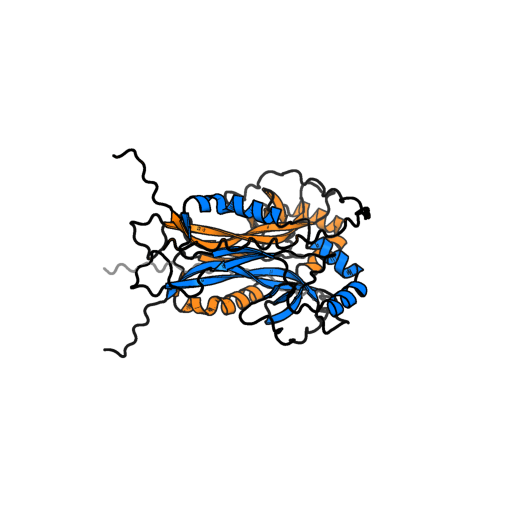2 18.125 1.441 1 86.19 78 SER A CA 1
ATOM 632 C C . SER A 1 78 ? -2.197 17.406 1.818 1 86.19 78 SER A C 1
ATOM 634 O O . SER A 1 78 ? -1.257 17.344 1.023 1 86.19 78 SER A O 1
ATOM 636 N N . THR A 1 79 ? -2.23 16.844 3 1 84.06 79 THR A N 1
ATOM 637 C CA . THR A 1 79 ? -1.076 16.078 3.469 1 84.06 79 THR A CA 1
ATOM 638 C C . THR A 1 79 ? -0.956 14.758 2.715 1 84.06 79 THR A C 1
ATOM 640 O O . THR A 1 79 ? 0.129 14.398 2.254 1 84.06 79 THR A O 1
ATOM 643 N N . LEU A 1 80 ? -2.039 14.008 2.666 1 80.5 80 LEU A N 1
ATOM 644 C CA . LEU A 1 80 ? -2.047 12.688 2.053 1 80.5 80 LEU A CA 1
ATOM 645 C C . LEU A 1 80 ? -1.842 12.789 0.545 1 80.5 80 LEU A C 1
ATOM 647 O O . LEU A 1 80 ? -1.27 11.883 -0.069 1 80.5 80 LEU A O 1
ATOM 651 N N . ASN A 1 81 ? -2.916 13.461 0.016 1 59.38 81 ASN A N 1
ATOM 652 C CA . ASN A 1 81 ? -3.24 13.336 -1.401 1 59.38 81 ASN A CA 1
ATOM 653 C C . ASN A 1 81 ? -2.504 14.383 -2.236 1 59.38 81 ASN A C 1
ATOM 655 O O . ASN A 1 81 ? -3.047 15.445 -2.521 1 59.38 81 ASN A O 1
ATOM 659 N N . THR A 1 82 ? -1.173 14.242 -1.972 1 55.12 82 THR A N 1
ATOM 660 C CA . THR A 1 82 ? -0.613 14.922 -3.135 1 55.12 82 THR A CA 1
ATOM 661 C C . THR A 1 82 ? -1.06 14.242 -4.426 1 55.12 82 THR A C 1
ATOM 663 O O . THR A 1 82 ? -1.449 13.078 -4.414 1 55.12 82 THR A O 1
ATOM 666 N N . HIS A 1 83 ? -1.104 14.781 -5.719 1 55.56 83 HIS A N 1
ATOM 667 C CA . HIS A 1 83 ? -1.204 14.914 -7.168 1 55.56 83 HIS A CA 1
ATOM 668 C C . HIS A 1 83 ? -0.968 13.578 -7.863 1 55.56 83 HIS A C 1
ATOM 670 O O . HIS A 1 83 ? -0.104 13.477 -8.734 1 55.56 83 HIS A O 1
ATOM 676 N N . PHE A 1 84 ? -1.651 12.516 -7 1 68.25 84 PHE A N 1
ATOM 677 C CA . PHE A 1 84 ? -1.457 11.328 -7.824 1 68.25 84 PHE A CA 1
ATOM 678 C C . PHE A 1 84 ? -2.729 10.992 -8.594 1 68.25 84 PHE A C 1
ATOM 680 O O . PHE A 1 84 ? -3.799 10.844 -8.008 1 68.25 84 PHE A O 1
ATOM 687 N N . SER A 1 85 ? -2.584 11.023 -9.781 1 75.94 85 SER A N 1
ATOM 688 C CA . SER A 1 85 ? -3.678 10.797 -10.719 1 75.94 85 SER A CA 1
ATOM 689 C C . SER A 1 85 ? -3.678 9.359 -11.227 1 75.94 85 SER A C 1
ATOM 691 O O . SER A 1 85 ? -2.678 8.648 -11.102 1 75.94 85 SER A O 1
ATOM 693 N N . PRO A 1 86 ? -4.812 8.984 -11.641 1 78.81 86 PRO A N 1
ATOM 694 C CA . PRO A 1 86 ? -4.84 7.676 -12.305 1 78.81 86 PRO A CA 1
ATOM 695 C C . PRO A 1 86 ? -3.742 7.52 -13.352 1 78.81 86 PRO A C 1
ATOM 697 O O . PRO A 1 86 ? -3.199 6.426 -13.523 1 78.81 86 PRO A O 1
ATOM 700 N N . SER A 1 87 ? -3.451 8.586 -13.898 1 83 87 SER A N 1
ATOM 701 C CA . SER A 1 87 ? -2.398 8.531 -14.906 1 83 87 SER A CA 1
ATOM 702 C C . SER A 1 87 ? -1.041 8.242 -14.273 1 83 87 SER A C 1
ATOM 704 O O . SER A 1 87 ? -0.197 7.582 -14.883 1 83 87 SER A O 1
ATOM 706 N N . ASP A 1 88 ? -0.872 8.719 -13.117 1 82.62 88 ASP A N 1
ATOM 707 C CA . ASP A 1 88 ? 0.379 8.461 -12.414 1 82.62 88 ASP A CA 1
ATOM 708 C C . ASP A 1 88 ? 0.502 6.992 -12.039 1 82.62 88 ASP A C 1
ATOM 710 O O . ASP A 1 88 ? 1.57 6.395 -12.18 1 82.62 88 ASP A O 1
ATOM 714 N N . PHE A 1 89 ? -0.577 6.461 -11.672 1 83.06 89 PHE A N 1
ATOM 715 C CA . PHE A 1 89 ? -0.589 5.035 -11.359 1 83.06 89 PHE A CA 1
ATOM 716 C C . PHE A 1 89 ? -0.292 4.203 -12.602 1 83.06 89 PHE A C 1
ATOM 718 O O . PHE A 1 89 ? 0.482 3.248 -12.539 1 83.06 89 PHE A O 1
ATOM 725 N N . ALA A 1 90 ? -0.907 4.602 -13.586 1 83.12 90 ALA A N 1
ATOM 726 C CA . ALA A 1 90 ? -0.694 3.879 -14.844 1 83.12 90 ALA A CA 1
ATOM 727 C C . ALA A 1 90 ? 0.765 3.959 -15.281 1 83.12 90 ALA A C 1
ATOM 729 O O . ALA A 1 90 ? 1.329 2.975 -15.766 1 83.12 90 ALA A O 1
ATOM 730 N N . TYR A 1 91 ? 1.259 5.078 -15.133 1 85.31 91 TYR A N 1
ATOM 731 C CA . TYR A 1 91 ? 2.672 5.254 -15.453 1 85.31 91 TYR A CA 1
ATOM 732 C C . TYR A 1 91 ? 3.539 4.324 -14.609 1 85.31 91 TYR A C 1
ATOM 734 O O . TYR A 1 91 ? 4.418 3.639 -15.141 1 85.31 91 TYR A O 1
ATOM 742 N N . PHE A 1 92 ? 3.303 4.324 -13.438 1 85.19 92 PHE A N 1
ATOM 743 C CA . PHE A 1 92 ? 4.035 3.449 -12.531 1 85.19 92 PHE A CA 1
ATOM 744 C C . PHE A 1 92 ? 3.887 1.991 -12.945 1 85.19 92 PHE A C 1
ATOM 746 O O . PHE A 1 92 ? 4.871 1.253 -13.008 1 85.19 92 PHE A O 1
ATOM 753 N N . ASP A 1 93 ? 2.705 1.586 -13.211 1 87.5 93 ASP A N 1
ATOM 754 C CA . ASP A 1 93 ? 2.438 0.202 -13.594 1 87.5 93 ASP A CA 1
ATOM 755 C C . ASP A 1 93 ? 3.168 -0.166 -14.883 1 87.5 93 ASP A C 1
ATOM 757 O O . ASP A 1 93 ? 3.783 -1.231 -14.969 1 87.5 93 ASP A O 1
ATOM 761 N N . ASN A 1 94 ? 3.033 0.683 -15.789 1 86.38 94 ASN A N 1
ATOM 762 C CA . ASN A 1 94 ? 3.67 0.43 -17.078 1 86.38 94 ASN A CA 1
ATOM 763 C C . ASN A 1 94 ? 5.184 0.302 -16.938 1 86.38 94 ASN A C 1
ATOM 765 O O . ASN A 1 94 ? 5.809 -0.518 -17.609 1 86.38 94 ASN A O 1
ATOM 769 N N . HIS A 1 95 ? 5.672 1.098 -16.094 1 84.5 95 HIS A N 1
ATOM 770 C CA . HIS A 1 95 ? 7.117 1.075 -15.898 1 84.5 95 HIS A CA 1
ATOM 771 C C . HIS A 1 95 ? 7.543 -0.145 -15.086 1 84.5 95 HIS A C 1
ATOM 773 O O . HIS A 1 95 ? 8.5 -0.829 -15.445 1 84.5 95 HIS A O 1
ATOM 779 N N . THR A 1 96 ? 6.855 -0.379 -14.117 1 84.31 96 THR A N 1
ATOM 780 C CA . THR A 1 96 ? 7.223 -1.431 -13.172 1 84.31 96 THR A CA 1
ATOM 781 C C . THR A 1 96 ? 6.926 -2.809 -13.758 1 84.31 96 THR A C 1
ATOM 783 O O . THR A 1 96 ? 7.664 -3.764 -13.516 1 84.31 96 THR A O 1
ATOM 786 N N . TYR A 1 97 ? 5.887 -2.861 -14.617 1 87.56 97 TYR A N 1
ATOM 787 C CA . TYR A 1 97 ? 5.438 -4.156 -15.117 1 87.56 97 TYR A CA 1
ATOM 788 C C . TYR A 1 97 ? 5.527 -4.207 -16.641 1 87.56 97 TYR A C 1
ATOM 790 O O . TYR A 1 97 ? 4.672 -4.805 -17.297 1 87.56 97 TYR A O 1
ATOM 798 N N . SER A 1 98 ? 6.477 -3.631 -17.172 1 84.69 98 SER A N 1
ATOM 799 C CA . SER A 1 98 ? 6.691 -3.584 -18.609 1 84.69 98 SER A CA 1
ATOM 800 C C . SER A 1 98 ? 6.836 -4.984 -19.203 1 84.69 98 SER A C 1
ATOM 802 O O . SER A 1 98 ? 6.527 -5.207 -20.375 1 84.69 98 SER A O 1
ATOM 804 N N . TYR A 1 99 ? 7.191 -5.906 -18.406 1 84.94 99 TYR A N 1
ATOM 805 C CA . TYR A 1 99 ? 7.426 -7.27 -18.875 1 84.94 99 TYR A CA 1
ATOM 806 C C . TYR A 1 99 ? 6.113 -7.996 -19.125 1 84.94 99 TYR A C 1
ATOM 808 O O . TYR A 1 99 ? 6.094 -9.07 -19.734 1 84.94 99 TYR A O 1
ATOM 816 N N . HIS A 1 100 ? 5.016 -7.406 -18.734 1 86.62 100 HIS A N 1
ATOM 817 C CA . HIS A 1 100 ? 3.705 -8.016 -18.922 1 86.62 100 HIS A CA 1
ATOM 818 C C . HIS A 1 100 ? 3.428 -8.281 -20.391 1 86.62 100 HIS A C 1
ATOM 820 O O . HIS A 1 100 ? 2.627 -9.156 -20.734 1 86.62 100 HIS A O 1
ATOM 826 N N . LYS A 1 101 ? 4.051 -7.559 -21.219 1 84.5 101 LYS A N 1
ATOM 827 C CA . LYS A 1 101 ? 3.844 -7.699 -22.656 1 84.5 101 LYS A CA 1
ATOM 828 C C . LYS A 1 101 ? 4.43 -9.008 -23.172 1 84.5 101 LYS A C 1
ATOM 830 O O . LYS A 1 101 ? 4.074 -9.477 -24.25 1 84.5 101 LYS A O 1
ATOM 835 N N . HIS A 1 102 ? 5.254 -9.617 -22.422 1 89.19 102 HIS A N 1
ATOM 836 C CA . HIS A 1 102 ? 5.996 -10.781 -22.891 1 89.19 102 HIS A CA 1
ATOM 837 C C . HIS A 1 102 ? 5.582 -12.039 -22.156 1 89.19 102 HIS A C 1
ATOM 839 O O . HIS A 1 102 ? 6.281 -13.055 -22.203 1 89.19 102 HIS A O 1
ATOM 845 N N . GLY A 1 103 ? 4.48 -11.953 -21.453 1 93.25 103 GLY A N 1
ATOM 846 C CA . GLY A 1 103 ? 4.047 -13.102 -20.672 1 93.25 103 GLY A CA 1
ATOM 847 C C . GLY A 1 103 ? 2.842 -12.812 -19.797 1 93.25 103 GLY A C 1
ATOM 848 O O . GLY A 1 103 ? 2.096 -11.867 -20.062 1 93.25 103 GLY A O 1
ATOM 849 N N . HIS A 1 104 ? 2.654 -13.867 -18.922 1 93.31 104 HIS A N 1
ATOM 850 C CA . HIS A 1 104 ? 1.503 -13.727 -18.031 1 93.31 104 HIS A CA 1
ATOM 851 C C . HIS A 1 104 ? 1.767 -14.367 -16.672 1 93.31 104 HIS A C 1
ATOM 853 O O . HIS A 1 104 ? 2.578 -15.289 -16.578 1 93.31 104 HIS A O 1
ATOM 859 N N . PHE A 1 105 ? 1.049 -13.852 -15.766 1 96.81 105 PHE A N 1
ATOM 860 C CA . PHE A 1 105 ? 1.094 -14.477 -14.453 1 96.81 105 PHE A CA 1
ATOM 861 C C . PHE A 1 105 ? 0.27 -15.758 -14.438 1 96.81 105 PHE A C 1
ATOM 863 O O . PHE A 1 105 ? -0.752 -15.852 -15.117 1 96.81 105 PHE A O 1
ATOM 870 N N . VAL A 1 106 ? 0.688 -16.703 -13.602 1 97.69 106 VAL A N 1
ATOM 871 C CA . VAL A 1 106 ? -0.003 -17.984 -13.539 1 97.69 106 VAL A CA 1
ATOM 872 C C . VAL A 1 106 ? -1.401 -17.781 -12.961 1 97.69 106 VAL A C 1
ATOM 874 O O . VAL A 1 106 ? -2.287 -18.625 -13.164 1 97.69 106 VAL A O 1
ATOM 877 N N . CYS A 1 107 ? -1.481 -16.75 -12.125 1 98.06 107 CYS A N 1
ATOM 878 C CA . CYS A 1 107 ? -2.785 -16.266 -11.672 1 98.06 107 CYS A CA 1
ATOM 879 C C . CYS A 1 107 ? -3.119 -14.922 -12.297 1 98.06 107 CYS A C 1
ATOM 881 O O . CYS A 1 107 ? -2.666 -13.883 -11.812 1 98.06 107 CYS A O 1
ATOM 883 N N . PRO A 1 108 ? -3.977 -14.984 -13.312 1 96.62 108 PRO A N 1
ATOM 884 C CA . PRO A 1 108 ? -4.301 -13.711 -13.961 1 96.62 108 PRO A CA 1
ATOM 885 C C . PRO A 1 108 ? -4.988 -12.727 -13.016 1 96.62 108 PRO A C 1
ATOM 887 O O . PRO A 1 108 ? -5.766 -13.133 -12.148 1 96.62 108 PRO A O 1
ATOM 890 N N . SER A 1 109 ? -4.633 -11.5 -13.234 1 96.06 109 SER A N 1
ATOM 891 C CA . SER A 1 109 ? -5.207 -10.438 -12.422 1 96.06 109 SER A CA 1
ATOM 892 C C . SER A 1 109 ? -5.566 -9.227 -13.273 1 96.06 109 SER A C 1
ATOM 894 O O . SER A 1 109 ? -5.184 -9.141 -14.438 1 96.06 109 SER A O 1
ATOM 896 N N . GLU A 1 110 ? -6.41 -8.414 -12.656 1 94.69 110 GLU A N 1
ATOM 897 C CA . GLU A 1 110 ? -6.828 -7.18 -13.32 1 94.69 110 GLU A CA 1
ATOM 898 C C . GLU A 1 110 ? -6.656 -5.973 -12.406 1 94.69 110 GLU A C 1
ATOM 900 O O . GLU A 1 110 ? -7.09 -5.996 -11.25 1 94.69 110 GLU A O 1
ATOM 905 N N . THR A 1 111 ? -6.023 -4.918 -13.016 1 93.31 111 THR A N 1
ATOM 906 C CA . THR A 1 111 ? -5.789 -3.682 -12.281 1 93.31 111 THR A CA 1
ATOM 907 C C . THR A 1 111 ? -6.824 -2.625 -12.656 1 93.31 111 THR A C 1
ATOM 909 O O . THR A 1 111 ? -7.156 -2.465 -13.828 1 93.31 111 THR A O 1
ATOM 912 N N . THR A 1 112 ? -7.34 -1.993 -11.648 1 92 112 THR A N 1
ATOM 913 C CA . THR A 1 112 ? -8.242 -0.871 -11.852 1 92 112 THR A CA 1
ATOM 914 C C . THR A 1 112 ? -7.926 0.27 -10.891 1 92 112 THR A C 1
ATOM 916 O O . THR A 1 112 ? -7.316 0.052 -9.844 1 92 112 THR A O 1
ATOM 919 N N . TYR A 1 113 ? -8.227 1.46 -11.344 1 90.31 113 TYR A N 1
ATOM 920 C CA . TYR A 1 113 ? -8.117 2.66 -10.523 1 90.31 113 TYR A CA 1
ATOM 921 C C . TYR A 1 113 ? -9.492 3.221 -10.188 1 90.31 113 TYR A C 1
ATOM 923 O O . TYR A 1 113 ? -10.273 3.551 -11.086 1 90.31 113 TYR A O 1
ATOM 931 N N . LEU A 1 114 ? -9.727 3.26 -8.93 1 89.88 114 LEU A N 1
ATOM 932 C CA . LEU A 1 114 ? -11.102 3.604 -8.578 1 89.88 114 LEU A CA 1
ATOM 933 C C . LEU A 1 114 ? -11.141 4.445 -7.305 1 89.88 114 LEU A C 1
ATOM 935 O O . LEU A 1 114 ? -10.117 4.613 -6.637 1 89.88 114 LEU A O 1
ATOM 939 N N . ARG A 1 115 ? -12.328 4.977 -7.039 1 90.69 115 ARG A N 1
ATOM 940 C CA . ARG A 1 115 ? -12.609 5.766 -5.848 1 90.69 115 ARG A CA 1
ATOM 941 C C . ARG A 1 115 ? -13.484 4.992 -4.871 1 90.69 115 ARG A C 1
ATOM 943 O O . ARG A 1 115 ? -14.68 4.801 -5.121 1 90.69 115 ARG A O 1
ATOM 950 N N . PRO A 1 116 ? -12.875 4.66 -3.764 1 92.69 116 PRO A N 1
ATOM 951 C CA . PRO A 1 116 ? -13.703 3.934 -2.795 1 92.69 116 PRO A CA 1
ATOM 952 C C . PRO A 1 116 ? -14.672 4.844 -2.045 1 92.69 116 PRO A C 1
ATOM 954 O O . PRO A 1 116 ? -14.375 6.02 -1.82 1 92.69 116 PRO A O 1
ATOM 957 N N . GLY A 1 117 ? -15.82 4.281 -1.688 1 93.88 117 GLY A N 1
ATOM 958 C CA . GLY A 1 117 ? -16.766 4.969 -0.831 1 93.88 117 GLY A CA 1
ATOM 959 C C . GLY A 1 117 ? -16.75 4.469 0.601 1 93.88 117 GLY A C 1
ATOM 960 O O . GLY A 1 117 ? -16.281 5.16 1.5 1 93.88 117 GLY A O 1
ATOM 961 N N . TRP A 1 118 ? -17.219 3.238 0.721 1 94.19 118 TRP A N 1
ATOM 962 C CA . TRP A 1 118 ? -17.062 2.51 1.977 1 94.19 118 TRP A CA 1
ATOM 963 C C . TRP A 1 118 ? -15.82 1.635 1.956 1 94.19 118 TRP A C 1
ATOM 965 O O . TRP A 1 118 ? -15.469 1.065 0.919 1 94.19 118 TRP A O 1
ATOM 975 N N . ALA A 1 119 ? -15.164 1.57 3.092 1 94.38 119 ALA A N 1
ATOM 976 C CA . ALA A 1 119 ? -14.047 0.634 3.207 1 94.38 119 ALA A CA 1
ATOM 977 C C . ALA A 1 119 ? -13.93 0.093 4.629 1 94.38 119 ALA A C 1
ATOM 979 O O . ALA A 1 119 ? -14.219 0.801 5.594 1 94.38 119 ALA A O 1
ATOM 980 N N . ARG A 1 120 ? -13.484 -1.1 4.656 1 92.81 120 ARG A N 1
ATOM 981 C CA . ARG A 1 120 ? -13.25 -1.746 5.945 1 92.81 120 ARG A CA 1
ATOM 982 C C . ARG A 1 120 ? -11.805 -1.556 6.398 1 92.81 120 ARG A C 1
ATOM 984 O O . ARG A 1 120 ? -10.867 -1.939 5.691 1 92.81 120 ARG A O 1
ATOM 991 N N . ASN A 1 121 ? -11.68 -1.011 7.578 1 89.94 121 ASN A N 1
ATOM 992 C CA . ASN A 1 121 ? -10.312 -0.804 8.047 1 89.94 121 ASN A CA 1
ATOM 993 C C . ASN A 1 121 ? -9.703 -2.092 8.602 1 89.94 121 ASN A C 1
ATOM 995 O O . ASN A 1 121 ? -10.375 -3.125 8.648 1 89.94 121 ASN A O 1
ATOM 999 N N . TRP A 1 122 ? -8.461 -2.02 8.984 1 85.81 122 TRP A N 1
ATOM 1000 C CA . TRP A 1 122 ? -7.688 -3.188 9.391 1 85.81 122 TRP A CA 1
ATOM 1001 C C . TRP A 1 122 ? -8.273 -3.818 10.648 1 85.81 122 TRP A C 1
ATOM 1003 O O . TRP A 1 122 ? -8.062 -5.004 10.914 1 85.81 122 TRP A O 1
ATOM 1013 N N . LYS A 1 123 ? -9.047 -3.027 11.367 1 83.62 123 LYS A N 1
ATOM 1014 C CA . LYS A 1 123 ? -9.688 -3.527 12.578 1 83.62 123 LYS A CA 1
ATOM 1015 C C . LYS A 1 123 ? -11.055 -4.137 12.273 1 83.62 123 LYS A C 1
ATOM 1017 O O . LYS A 1 123 ? -11.727 -4.652 13.172 1 83.62 123 LYS A O 1
ATOM 1022 N N . GLY A 1 124 ? -11.469 -4.02 11.086 1 86.06 124 GLY A N 1
ATOM 1023 C CA . GLY A 1 124 ? -12.727 -4.625 10.68 1 86.06 124 GLY A CA 1
ATOM 1024 C C . GLY A 1 124 ? -13.891 -3.66 10.711 1 86.06 124 GLY A C 1
ATOM 1025 O O . GLY A 1 124 ? -15.047 -4.062 10.531 1 86.06 124 GLY A O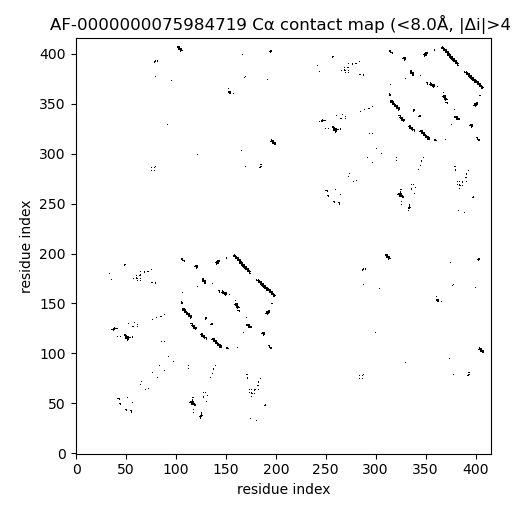 1
ATOM 1026 N N . HIS A 1 125 ? -13.633 -2.387 10.906 1 88.69 125 HIS A N 1
ATOM 1027 C CA . HIS A 1 125 ? -14.695 -1.387 10.953 1 88.69 125 HIS A CA 1
ATOM 1028 C C . HIS A 1 125 ? -14.906 -0.75 9.586 1 88.69 125 HIS A C 1
ATOM 1030 O O . HIS A 1 125 ? -13.945 -0.436 8.883 1 88.69 125 HIS A O 1
ATOM 1036 N N . TRP A 1 126 ? -16.203 -0.639 9.305 1 92.56 126 TRP A N 1
ATOM 1037 C CA . TRP A 1 126 ? -16.531 0.031 8.047 1 92.56 126 TRP A CA 1
ATOM 1038 C C . TRP A 1 126 ? -16.625 1.539 8.25 1 92.56 126 TRP A C 1
ATOM 1040 O O . TRP A 1 126 ? -17.328 2.008 9.148 1 92.56 126 TRP A O 1
ATOM 1050 N N . LEU A 1 127 ? -15.945 2.279 7.457 1 93.81 127 LEU A N 1
ATOM 1051 C CA . LEU A 1 127 ? -15.922 3.738 7.48 1 93.81 127 LEU A CA 1
ATOM 1052 C C . LEU A 1 127 ? -16.172 4.309 6.09 1 93.81 127 LEU A C 1
ATOM 1054 O O . LEU A 1 127 ? 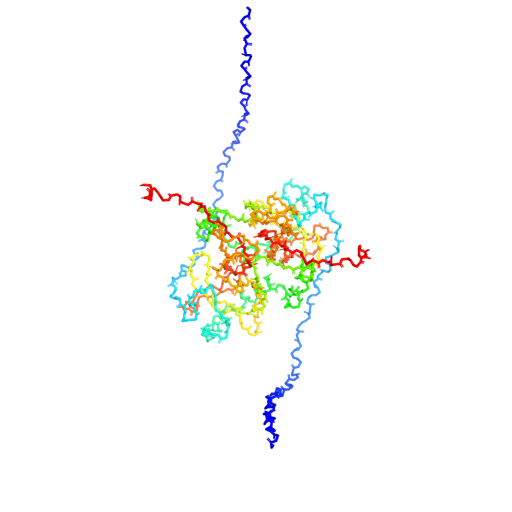-16.031 3.604 5.09 1 93.81 127 LEU A O 1
ATOM 1058 N N . ALA A 1 128 ? -16.656 5.543 6.133 1 94.81 128 ALA A N 1
ATOM 1059 C CA . ALA A 1 128 ? -16.812 6.238 4.855 1 94.81 128 ALA A CA 1
ATOM 1060 C C . ALA A 1 128 ? -15.523 6.961 4.465 1 94.81 128 ALA A C 1
ATOM 1062 O O . ALA A 1 128 ? -15.055 7.84 5.191 1 94.81 128 ALA A O 1
ATOM 1063 N N . VAL A 1 129 ? -15 6.551 3.311 1 94.31 129 VAL A N 1
ATOM 1064 C CA . VAL A 1 129 ? -13.836 7.25 2.771 1 94.31 129 VAL A CA 1
ATOM 1065 C C . VAL A 1 129 ? -14.25 8.625 2.246 1 94.31 129 VAL A C 1
ATOM 1067 O O . VAL A 1 129 ? -15.273 8.75 1.567 1 94.31 129 VAL A O 1
ATOM 1070 N N . VAL A 1 130 ? -13.484 9.617 2.617 1 93.44 130 VAL A N 1
ATOM 1071 C CA . VAL A 1 130 ? -13.773 10.953 2.107 1 93.44 130 VAL A CA 1
ATOM 1072 C C . VAL A 1 130 ? -13.469 11.016 0.613 1 93.44 130 VAL A C 1
ATOM 1074 O O . VAL A 1 130 ? -12.312 11.195 0.22 1 93.44 130 VAL A O 1
ATOM 1077 N N . ASN A 1 131 ? -14.492 10.867 -0.14 1 91.19 131 ASN A N 1
ATOM 1078 C CA . ASN A 1 131 ? -14.32 10.805 -1.588 1 91.19 131 ASN A CA 1
ATOM 1079 C C . ASN A 1 131 ? -15.383 11.633 -2.311 1 91.19 131 ASN A C 1
ATOM 1081 O O . ASN A 1 131 ? -16.062 11.133 -3.207 1 91.19 131 ASN A O 1
ATOM 1085 N N . THR A 1 132 ? -15.367 12.812 -2.029 1 85.56 132 THR A N 1
ATOM 1086 C CA . THR A 1 132 ? -16.234 13.734 -2.748 1 85.56 132 THR A CA 1
ATOM 1087 C C . THR A 1 132 ? -15.508 14.352 -3.938 1 85.56 132 THR A C 1
ATOM 1089 O O . THR A 1 132 ? -14.312 14.117 -4.129 1 85.56 132 THR A O 1
ATOM 1092 N N . ASP A 1 133 ? -16.188 15 -4.797 1 84.06 133 ASP A N 1
ATOM 1093 C CA . ASP A 1 133 ? -15.555 15.641 -5.949 1 84.06 133 ASP A CA 1
ATOM 1094 C C . ASP A 1 133 ? -14.508 16.656 -5.508 1 84.06 133 ASP A C 1
ATOM 1096 O O . ASP A 1 133 ? -13.539 16.922 -6.23 1 84.06 133 ASP A O 1
ATOM 1100 N N . LYS A 1 134 ? -14.711 17.203 -4.336 1 85.81 134 LYS A N 1
ATOM 1101 C CA . LYS A 1 134 ? -13.758 18.172 -3.812 1 85.81 134 LYS A CA 1
ATOM 1102 C C . LYS A 1 134 ? -12.508 17.484 -3.275 1 85.81 134 LYS A C 1
ATOM 1104 O O . LYS A 1 134 ? -11.414 18.047 -3.316 1 85.81 134 LYS A O 1
ATOM 1109 N N . PHE A 1 135 ? -12.766 16.266 -2.752 1 90.75 135 PHE A N 1
ATOM 1110 C CA . PHE A 1 135 ? -11.664 15.539 -2.129 1 90.75 135 PHE A CA 1
ATOM 1111 C C . PHE A 1 135 ? -11.578 14.117 -2.672 1 90.75 135 PHE A C 1
ATOM 1113 O O . PHE A 1 135 ? -11.773 13.148 -1.929 1 90.75 135 PHE A O 1
ATOM 1120 N N . PRO A 1 136 ? -11.25 14.055 -3.934 1 89.56 136 PRO A N 1
ATOM 1121 C CA . PRO A 1 136 ? -11.172 12.719 -4.527 1 89.56 136 PRO A CA 1
ATOM 1122 C C . PRO A 1 136 ? -9.961 11.922 -4.031 1 89.56 136 PRO A C 1
ATOM 1124 O O . PRO A 1 136 ? -8.867 12.477 -3.9 1 89.56 136 PRO A O 1
ATOM 1127 N N . GLN A 1 137 ? -10.219 10.703 -3.666 1 90.25 137 GLN A N 1
ATOM 1128 C CA . GLN A 1 137 ? -9.164 9.742 -3.35 1 90.25 137 GLN A CA 1
ATOM 1129 C C . GLN A 1 137 ? -9.242 8.523 -4.258 1 90.25 137 GLN A C 1
ATOM 1131 O O . GLN A 1 137 ? -10.195 7.742 -4.176 1 90.25 137 GLN A O 1
ATOM 1136 N N . THR A 1 138 ? -8.211 8.391 -5.086 1 88.81 138 THR A N 1
ATOM 1137 C CA . THR A 1 138 ? -8.148 7.262 -6.008 1 88.81 138 THR A CA 1
ATOM 1138 C C . THR A 1 138 ? -7.156 6.215 -5.516 1 88.81 138 THR A C 1
ATOM 1140 O O . THR A 1 138 ? -6.082 6.559 -5.023 1 88.81 138 THR A O 1
ATOM 1143 N N . VAL A 1 139 ? -7.617 4.988 -5.684 1 89.75 139 VAL A N 1
ATOM 1144 C CA . VAL A 1 139 ? -6.734 3.902 -5.27 1 89.75 139 VAL A CA 1
ATOM 1145 C C . VAL A 1 139 ? -6.523 2.939 -6.434 1 89.75 139 VAL A C 1
ATOM 1147 O O . VAL A 1 139 ? -7.359 2.854 -7.336 1 89.75 139 VAL A O 1
ATOM 1150 N N . ARG A 1 140 ? -5.371 2.346 -6.379 1 90.94 140 ARG A N 1
ATOM 1151 C CA . ARG A 1 140 ? -5.059 1.251 -7.289 1 90.94 140 ARG A CA 1
ATOM 1152 C C . ARG A 1 140 ? -5.434 -0.095 -6.68 1 90.94 140 ARG A C 1
ATOM 1154 O O . ARG A 1 140 ? -5 -0.421 -5.57 1 90.94 140 ARG A O 1
ATOM 1161 N N . VAL A 1 141 ? -6.219 -0.814 -7.406 1 92.88 141 VAL A N 1
ATOM 1162 C CA . VAL A 1 141 ? -6.582 -2.143 -6.922 1 92.88 141 VAL A CA 1
ATOM 1163 C C . VAL A 1 141 ? -6.273 -3.186 -7.992 1 92.88 141 VAL A C 1
ATOM 1165 O O . VAL A 1 141 ? -6.348 -2.895 -9.188 1 92.88 141 VAL A O 1
ATOM 1168 N N . GLU A 1 142 ? -5.871 -4.312 -7.508 1 94.81 142 GLU A N 1
ATOM 1169 C CA . GLU A 1 142 ? -5.605 -5.445 -8.391 1 94.81 142 GLU A CA 1
ATOM 1170 C C . GLU A 1 142 ? -6.324 -6.703 -7.906 1 94.81 142 GLU A C 1
ATOM 1172 O O . GLU A 1 142 ? -5.934 -7.297 -6.902 1 94.81 142 GLU A O 1
ATOM 1177 N N . HIS A 1 143 ? -7.301 -7.125 -8.75 1 96.25 143 HIS A N 1
ATOM 1178 C CA . HIS A 1 143 ? -8.094 -8.297 -8.391 1 96.25 143 HIS A CA 1
ATOM 1179 C C . HIS A 1 143 ? -7.676 -9.516 -9.211 1 96.25 143 HIS A C 1
ATOM 1181 O O . HIS A 1 143 ? -7.363 -9.391 -10.398 1 96.25 143 HIS A O 1
ATOM 1187 N N . CYS A 1 144 ? -7.762 -10.641 -8.461 1 97.19 144 CYS A N 1
ATOM 1188 C CA . CYS A 1 144 ? -7.652 -11.883 -9.219 1 97.19 144 CYS A CA 1
ATOM 1189 C C . CYS A 1 144 ? -8.812 -12.031 -10.195 1 97.19 144 CYS A C 1
ATOM 1191 O O . CYS A 1 144 ? -9.969 -11.836 -9.828 1 97.19 144 CYS A O 1
ATOM 1193 N N . LYS A 1 145 ? -8.492 -12.375 -11.398 1 96.81 145 LYS A N 1
ATOM 1194 C CA . LYS A 1 145 ? -9.547 -12.609 -12.375 1 96.81 145 LYS A CA 1
ATOM 1195 C C . LYS A 1 145 ? -10.336 -13.875 -12.031 1 96.81 145 LYS A C 1
ATOM 1197 O O . LYS A 1 145 ? -11.555 -13.922 -12.242 1 96.81 145 LYS A O 1
ATOM 1202 N N . PHE A 1 146 ? -9.633 -14.836 -11.523 1 96.06 146 PHE A N 1
ATOM 1203 C CA . PHE A 1 146 ? -10.242 -16.125 -11.18 1 96.06 146 PHE A CA 1
ATOM 1204 C C . PHE A 1 146 ? -9.836 -16.547 -9.773 1 96.06 146 PHE A C 1
ATOM 1206 O O . PHE A 1 146 ? -9.125 -17.547 -9.609 1 96.06 146 PHE A O 1
ATOM 1213 N N . PRO A 1 147 ? -10.445 -15.883 -8.82 1 94.62 147 PRO A N 1
ATOM 1214 C CA . PRO A 1 147 ? -10.109 -16.234 -7.438 1 94.62 147 PRO A CA 1
ATOM 1215 C C . PRO A 1 147 ? -10.508 -17.672 -7.082 1 94.62 147 PRO A C 1
ATOM 1217 O O . PRO A 1 147 ? -11.562 -18.141 -7.523 1 94.62 147 PRO A O 1
ATOM 1220 N N . HIS A 1 148 ? -9.672 -18.406 -6.391 1 93.88 148 HIS A N 1
ATOM 1221 C CA . HIS A 1 148 ? -9.922 -19.734 -5.84 1 93.88 148 HIS A CA 1
ATOM 1222 C C . HIS A 1 148 ? -9.844 -20.797 -6.922 1 93.88 148 HIS A C 1
ATOM 1224 O O . HIS A 1 148 ? -10.078 -21.984 -6.652 1 93.88 148 HIS A O 1
ATOM 1230 N N . LYS A 1 149 ? -9.555 -20.453 -8.133 1 96.38 149 LYS A N 1
ATOM 1231 C CA . LYS A 1 149 ? -9.312 -21.438 -9.18 1 96.38 149 LYS A CA 1
ATOM 1232 C C . LYS A 1 149 ? -7.875 -21.938 -9.141 1 96.38 149 LYS A C 1
ATOM 1234 O O . LYS A 1 149 ? -7.004 -21.312 -8.539 1 96.38 149 LYS A O 1
ATOM 1239 N N . SER A 1 150 ? -7.727 -23.078 -9.805 1 96.75 150 SER A N 1
ATOM 1240 C CA . SER A 1 150 ? -6.383 -23.641 -9.891 1 96.75 150 SER A CA 1
ATOM 1241 C C . SER A 1 150 ? -5.457 -22.734 -10.695 1 96.75 150 SER A C 1
ATOM 1243 O O . SER A 1 150 ? -5.898 -22.078 -11.641 1 96.75 150 SER A O 1
ATOM 1245 N N . CYS A 1 151 ? -4.195 -22.75 -10.312 1 97 151 CYS A N 1
ATOM 1246 C CA . CYS A 1 151 ? -3.203 -21.938 -11.016 1 97 151 CYS A CA 1
ATOM 1247 C C . CYS A 1 151 ? -2.955 -22.484 -12.414 1 97 151 CYS A C 1
ATOM 1249 O O . CYS A 1 151 ? -2.916 -23.703 -12.617 1 97 151 CYS A O 1
ATOM 1251 N N . GLU A 1 152 ? -2.678 -21.578 -13.273 1 94.94 152 GLU A N 1
ATOM 1252 C CA . GLU A 1 152 ? -2.357 -22 -14.641 1 94.94 152 GLU A CA 1
ATOM 1253 C C . GLU A 1 152 ? -0.973 -22.625 -14.711 1 94.94 152 GLU A C 1
ATOM 1255 O O . GLU A 1 152 ? -0.08 -22.281 -13.938 1 94.94 152 GLU A O 1
ATOM 1260 N N . TYR A 1 153 ? -0.81 -23.641 -15.586 1 93.31 153 TYR A N 1
ATOM 1261 C CA . TYR A 1 153 ? 0.46 -24.266 -15.93 1 93.31 153 TYR A CA 1
ATOM 1262 C C . TYR A 1 153 ? 0.89 -25.25 -14.852 1 93.31 153 TYR A C 1
ATOM 1264 O O . TYR A 1 153 ? 1.937 -25.891 -14.969 1 93.31 153 TYR A O 1
ATOM 1272 N N . LEU A 1 154 ? 0.164 -25.328 -13.75 1 94.06 154 LEU A N 1
ATOM 1273 C CA . LEU A 1 154 ? 0.493 -26.312 -12.734 1 94.06 154 LEU A CA 1
ATOM 1274 C C . LEU A 1 154 ? -0.2 -27.641 -13.031 1 94.06 154 LEU A C 1
ATOM 1276 O O . LEU A 1 154 ? -1.372 -27.672 -13.414 1 94.06 154 LEU A O 1
ATOM 1280 N N . PRO A 1 155 ? 0.549 -28.703 -12.805 1 90.88 155 PRO A N 1
ATOM 1281 C CA . PRO A 1 155 ? -0.101 -30 -12.977 1 90.88 155 PRO A CA 1
ATOM 1282 C C . PRO A 1 155 ? -1.293 -30.203 -12.039 1 90.88 155 PRO A C 1
ATOM 1284 O O . PRO A 1 155 ? -1.277 -29.703 -10.906 1 90.88 155 PRO A O 1
ATOM 1287 N N . PRO A 1 156 ? -2.246 -30.969 -12.5 1 89 156 PRO A N 1
ATOM 1288 C CA . PRO A 1 156 ? -3.471 -31.156 -11.719 1 89 156 PRO A CA 1
ATOM 1289 C C . PRO A 1 156 ? -3.232 -31.922 -10.422 1 89 156 PRO A C 1
ATOM 1291 O O . PRO A 1 156 ? -4.07 -31.891 -9.516 1 89 156 PRO A O 1
ATOM 1294 N N . CYS A 1 157 ? -2.193 -32.594 -10.398 1 89.75 157 CYS A N 1
ATOM 1295 C CA . CYS A 1 157 ? -1.936 -33.406 -9.195 1 89.75 157 CYS A CA 1
ATOM 1296 C C . CYS A 1 157 ? -1.624 -32.5 -8.008 1 89.75 157 CYS A C 1
ATOM 1298 O O . CYS A 1 157 ? -1.656 -32.938 -6.859 1 89.75 157 CYS A O 1
ATOM 1300 N N . TYR A 1 158 ? -1.319 -31.266 -8.273 1 90.88 158 TYR A N 1
ATOM 1301 C CA . TYR A 1 158 ? -1.128 -30.297 -7.195 1 90.88 158 TYR A CA 1
ATOM 1302 C C . TYR A 1 158 ? -2.424 -29.562 -6.891 1 90.88 158 TYR A C 1
ATOM 1304 O O . TYR A 1 158 ? -3.105 -29.078 -7.805 1 90.88 158 TYR A O 1
ATOM 1312 N N . GLU A 1 159 ? -2.762 -29.453 -5.59 1 93.56 159 GLU A N 1
ATOM 1313 C CA . GLU A 1 159 ? -3.902 -28.641 -5.18 1 93.56 159 GLU A CA 1
ATOM 1314 C C . GLU A 1 159 ? -3.523 -27.172 -5.078 1 93.56 159 GLU A C 1
ATOM 1316 O O . GLU A 1 159 ? -3.258 -26.672 -3.982 1 93.56 159 GLU A O 1
ATOM 1321 N N . SER A 1 160 ? -3.566 -26.562 -6.25 1 96.25 160 SER A N 1
ATOM 1322 C CA . SER A 1 160 ? -3.176 -25.156 -6.305 1 96.25 160 SER A CA 1
ATOM 1323 C C . SER A 1 160 ? -4.398 -24.234 -6.355 1 96.25 160 SER A C 1
ATOM 1325 O O . SER A 1 160 ? -5.469 -24.656 -6.812 1 96.25 160 SER A O 1
ATOM 1327 N N . THR A 1 161 ? -4.254 -23.047 -5.797 1 97.06 161 THR A N 1
ATOM 1328 C CA . THR A 1 161 ? -5.336 -22.078 -5.82 1 97.06 161 THR A CA 1
ATOM 1329 C C . THR A 1 161 ? -4.789 -20.656 -5.941 1 97.06 161 THR A C 1
ATOM 1331 O O . THR A 1 161 ? -3.791 -20.312 -5.305 1 97.06 161 THR A O 1
ATOM 1334 N N . CYS A 1 162 ? -5.41 -19.875 -6.793 1 97.5 162 CYS A N 1
ATOM 1335 C CA . CYS A 1 162 ? -5.078 -18.453 -6.859 1 97.5 162 CYS A CA 1
ATOM 1336 C C . CYS A 1 162 ? -5.691 -17.688 -5.688 1 97.5 162 CYS A C 1
ATOM 1338 O O . CYS A 1 162 ? -6.906 -17.703 -5.496 1 97.5 162 CYS A O 1
ATOM 1340 N N . LYS A 1 163 ? -4.828 -17.047 -4.965 1 96.62 163 LYS A N 1
ATOM 1341 C CA . LYS A 1 163 ? -5.258 -16.344 -3.76 1 96.62 163 LYS A CA 1
ATOM 1342 C C . LYS A 1 163 ? -5.098 -14.844 -3.916 1 96.62 163 LYS A C 1
ATOM 1344 O O . LYS A 1 163 ? -4.07 -14.367 -4.406 1 96.62 163 LYS A O 1
ATOM 1349 N N . GLN A 1 164 ? -6.168 -14.156 -3.486 1 95.88 164 GLN A N 1
ATOM 1350 C CA . GLN A 1 164 ? -6.121 -12.703 -3.479 1 95.88 164 GLN A CA 1
ATOM 1351 C C . GLN A 1 164 ? -5.137 -12.188 -2.432 1 95.88 164 GLN A C 1
ATOM 1353 O O . GLN A 1 164 ? -5.133 -12.656 -1.292 1 95.88 164 GLN A O 1
ATOM 1358 N N . ARG A 1 165 ? -4.297 -11.297 -2.887 1 95.31 165 ARG A N 1
ATOM 1359 C CA . ARG A 1 165 ? -3.355 -10.656 -1.979 1 95.31 165 ARG A CA 1
ATOM 1360 C C . ARG A 1 165 ? -3.84 -9.258 -1.591 1 95.31 165 ARG A C 1
ATOM 1362 O O . ARG A 1 165 ? -4.449 -8.562 -2.402 1 95.31 165 ARG A O 1
ATOM 1369 N N . TYR A 1 166 ? -3.477 -8.859 -0.341 1 93.5 166 TYR A N 1
ATOM 1370 C CA . TYR A 1 166 ? -3.943 -7.57 0.165 1 93.5 166 TYR A CA 1
ATOM 1371 C C . TYR A 1 166 ? -2.791 -6.766 0.753 1 93.5 166 TYR A C 1
ATOM 1373 O O . TYR A 1 166 ? -1.833 -7.336 1.282 1 93.5 166 TYR A O 1
ATOM 1381 N N . SER A 1 167 ? -2.877 -5.516 0.599 1 91.25 167 SER A N 1
ATOM 1382 C CA . SER A 1 167 ? -1.989 -4.574 1.276 1 91.25 167 SER A CA 1
ATOM 1383 C C . SER A 1 167 ? -2.779 -3.467 1.967 1 91.25 167 SER A C 1
ATOM 1385 O O . SER A 1 167 ? -3.924 -3.193 1.602 1 91.25 167 SER A O 1
ATOM 1387 N N . LEU A 1 168 ? -2.137 -2.945 2.947 1 89.44 168 LEU A N 1
ATOM 1388 C CA . LEU A 1 168 ? -2.771 -1.861 3.689 1 89.44 168 LEU A CA 1
ATOM 1389 C C . LEU A 1 168 ? -2.383 -0.505 3.109 1 89.44 168 LEU A C 1
ATOM 1391 O O . LEU A 1 168 ? -1.21 -0.265 2.812 1 89.44 168 LEU A O 1
ATOM 1395 N N . ILE A 1 169 ? -3.424 0.344 2.975 1 88.06 169 ILE A N 1
ATOM 1396 C CA . ILE A 1 169 ? -3.17 1.702 2.508 1 88.06 169 ILE A CA 1
ATOM 1397 C C . ILE A 1 169 ? -3.861 2.703 3.432 1 88.06 169 ILE A C 1
ATOM 1399 O O . ILE A 1 169 ? -4.812 2.354 4.137 1 88.06 169 ILE A O 1
ATOM 1403 N N . GLN A 1 170 ? -3.377 3.891 3.363 1 88.94 170 GLN A N 1
ATOM 1404 C CA . GLN A 1 170 ? -3.961 4.945 4.184 1 88.94 170 GLN A CA 1
ATOM 1405 C C . GLN A 1 170 ? -4.996 5.746 3.396 1 88.94 170 GLN A C 1
ATOM 1407 O O . GLN A 1 170 ? -4.738 6.164 2.266 1 88.94 170 GLN A O 1
ATOM 1412 N N . LEU A 1 171 ? -6.105 5.953 4.051 1 91.06 171 LEU A N 1
ATOM 1413 C CA . LEU A 1 171 ? -7.156 6.773 3.463 1 91.06 171 LEU A CA 1
ATOM 1414 C C . LEU A 1 171 ? -7.777 7.695 4.508 1 91.06 171 LEU A C 1
ATOM 1416 O O . LEU A 1 171 ? -7.891 7.324 5.68 1 91.06 171 LEU A O 1
ATOM 1420 N N . LEU A 1 172 ? -8.094 8.867 4.004 1 92.62 172 LEU A N 1
ATOM 1421 C CA . LEU A 1 172 ? -8.875 9.789 4.82 1 92.62 172 LEU A CA 1
ATOM 1422 C C . LEU A 1 172 ? -10.328 9.344 4.906 1 92.62 172 LEU A C 1
ATOM 1424 O O . LEU A 1 172 ? -10.969 9.086 3.879 1 92.62 172 LEU A O 1
ATOM 1428 N N . CYS A 1 173 ? -10.828 9.258 6.168 1 94.06 173 CYS A N 1
ATOM 1429 C CA . CYS A 1 173 ? -12.172 8.695 6.324 1 94.06 173 CYS A CA 1
ATOM 1430 C C . CYS A 1 173 ? -12.906 9.352 7.488 1 94.06 173 CYS A C 1
ATOM 1432 O O . CYS A 1 173 ? -12.312 10.117 8.25 1 94.06 173 CYS A O 1
ATOM 1434 N N . VAL A 1 174 ? -14.234 9.062 7.488 1 94.44 174 VAL A N 1
ATOM 1435 C CA . VAL A 1 174 ? -15.094 9.57 8.555 1 94.44 174 VAL A CA 1
ATOM 1436 C C . VAL A 1 174 ? -16.078 8.492 8.977 1 94.44 174 VAL A C 1
ATOM 1438 O O . VAL A 1 174 ? -16.312 7.531 8.242 1 94.44 174 VAL A O 1
ATOM 1441 N N . ASP A 1 175 ? -16.453 8.617 10.195 1 92.94 175 ASP A N 1
ATOM 1442 C CA . ASP A 1 175 ? -17.641 7.859 10.625 1 92.94 175 ASP A CA 1
ATOM 1443 C C . ASP A 1 175 ? -18.922 8.633 10.336 1 92.94 175 ASP A C 1
ATOM 1445 O O . ASP A 1 175 ? -19.234 9.602 11.023 1 92.94 175 ASP A O 1
ATOM 1449 N N . PRO A 1 176 ? -19.688 8.18 9.414 1 90.5 176 PRO A N 1
ATOM 1450 C CA . PRO A 1 176 ? -20.844 8.977 8.992 1 90.5 176 PRO A CA 1
ATOM 1451 C C . PRO A 1 176 ? -21.953 9.016 10.047 1 90.5 176 PRO A C 1
ATOM 1453 O O . PRO A 1 176 ? -22.828 9.867 9.984 1 90.5 176 PRO A O 1
ATOM 1456 N N . TYR A 1 177 ? -21.859 8.164 10.93 1 87.81 177 TYR A N 1
ATOM 1457 C CA . TYR A 1 177 ? -22.938 8.109 11.898 1 87.81 177 TYR A CA 1
ATOM 1458 C C . TYR A 1 177 ? -22.531 8.781 13.203 1 87.81 177 TYR A C 1
ATOM 1460 O O . TYR A 1 177 ? -23.328 8.867 14.141 1 87.81 177 TYR A O 1
ATOM 1468 N N . ASN A 1 178 ? -21.375 9.219 13.242 1 88.25 178 ASN A N 1
ATOM 1469 C CA . ASN A 1 178 ? -20.906 10.023 14.367 1 88.25 178 ASN A CA 1
ATOM 1470 C C . ASN A 1 178 ? -20.391 11.383 13.914 1 88.25 178 ASN A C 1
ATOM 1472 O O . ASN A 1 178 ? -19.188 11.578 13.773 1 88.25 178 ASN A O 1
ATOM 1476 N N . TYR A 1 179 ? -21.219 12.352 13.961 1 84.56 179 TYR A N 1
ATOM 1477 C CA . TYR A 1 179 ? -20.969 13.664 13.383 1 84.56 179 TYR A CA 1
ATOM 1478 C C . TYR A 1 179 ? -19.938 14.43 14.188 1 84.56 179 TYR A C 1
ATOM 1480 O O . TYR A 1 179 ? -19.312 15.367 13.68 1 84.56 179 TYR A O 1
ATOM 1488 N N . ASP A 1 180 ? -19.75 13.984 15.375 1 87 180 ASP A N 1
ATOM 1489 C CA . ASP A 1 180 ? -18.844 14.727 16.234 1 87 180 ASP A CA 1
ATOM 1490 C C . ASP A 1 180 ? -17.422 14.164 16.172 1 87 180 ASP A C 1
ATOM 1492 O O . ASP A 1 180 ? -16.469 14.781 16.656 1 87 180 ASP A O 1
ATOM 1496 N N . HIS A 1 181 ? -17.375 13.055 15.461 1 87.94 181 HIS A N 1
ATOM 1497 C CA . HIS A 1 181 ? -16.047 12.461 15.352 1 87.94 181 HIS A CA 1
ATOM 1498 C C . HIS A 1 181 ? -15.242 13.109 14.234 1 87.94 181 HIS A C 1
ATOM 1500 O O . HIS A 1 181 ? -15.727 13.242 13.109 1 87.94 181 HIS A O 1
ATOM 1506 N N . LYS A 1 182 ? -14.07 13.492 14.555 1 91.38 182 LYS A N 1
ATOM 1507 C CA . LYS A 1 182 ? -13.164 14.125 13.602 1 91.38 182 LYS A CA 1
ATOM 1508 C C . LYS A 1 182 ? -12.727 13.133 12.523 1 91.38 182 LYS A C 1
ATOM 1510 O O . LYS A 1 182 ? -12.617 11.938 12.781 1 91.38 182 LYS A O 1
ATOM 1515 N N . PRO A 1 183 ? -12.547 13.703 11.336 1 93.19 183 PRO A N 1
ATOM 1516 C CA . PRO A 1 183 ? -11.961 12.852 10.297 1 93.19 183 PRO A CA 1
ATOM 1517 C C . PRO A 1 183 ? -10.617 12.258 10.711 1 93.19 183 PRO A C 1
ATOM 1519 O O . PRO A 1 183 ? -9.875 12.875 11.469 1 93.19 183 PRO A O 1
ATOM 1522 N N . ILE A 1 184 ? -10.375 11.078 10.188 1 90.5 184 ILE A N 1
ATOM 1523 C CA . ILE A 1 184 ? -9.109 10.43 10.523 1 90.5 184 ILE A CA 1
ATOM 1524 C C . ILE A 1 184 ? -8.516 9.781 9.273 1 90.5 184 ILE A C 1
ATOM 1526 O O . ILE A 1 184 ? -9.219 9.555 8.289 1 90.5 184 ILE A O 1
ATOM 1530 N N . VAL A 1 185 ? -7.285 9.555 9.32 1 90.88 185 VAL A N 1
ATOM 1531 C CA . VAL A 1 185 ? -6.609 8.68 8.367 1 90.88 185 VAL A CA 1
ATOM 1532 C C . VAL A 1 185 ? -6.422 7.293 8.977 1 90.88 185 VAL A C 1
ATOM 1534 O O . VAL A 1 185 ? -5.918 7.168 10.094 1 90.88 185 VAL A O 1
ATOM 1537 N N . ASP A 1 186 ? -6.906 6.336 8.234 1 89.31 186 ASP A N 1
ATOM 1538 C CA . ASP A 1 186 ? -6.805 4.965 8.727 1 89.31 186 ASP A CA 1
ATOM 1539 C C . ASP A 1 186 ? -6.277 4.027 7.641 1 89.31 186 ASP A C 1
ATOM 1541 O O . ASP A 1 186 ? -6.047 4.453 6.504 1 89.31 186 ASP A O 1
ATOM 1545 N N . LEU A 1 187 ? -6.043 2.76 8.109 1 90.06 187 LEU A N 1
ATOM 1546 C CA . LEU A 1 187 ? -5.516 1.762 7.188 1 90.06 187 LEU A CA 1
ATOM 1547 C C . LEU A 1 187 ? -6.625 0.845 6.688 1 90.06 187 LEU A C 1
ATOM 1549 O O . LEU A 1 187 ? -7.441 0.361 7.477 1 90.06 187 LEU A O 1
ATOM 1553 N N . PHE A 1 188 ? -6.527 0.665 5.387 1 91.38 188 PHE A N 1
ATOM 1554 C CA . PHE A 1 188 ? -7.527 -0.182 4.746 1 91.38 188 PHE A CA 1
ATOM 1555 C C . PHE A 1 188 ? -6.863 -1.234 3.867 1 91.38 188 PHE A C 1
ATOM 1557 O O . PHE A 1 188 ? -5.883 -0.945 3.176 1 91.38 188 PHE A O 1
ATOM 1564 N N . ALA A 1 189 ? -7.457 -2.398 3.938 1 91.88 189 ALA A N 1
ATOM 1565 C CA . ALA A 1 189 ? -6.934 -3.484 3.113 1 91.88 189 ALA A CA 1
ATOM 1566 C C . ALA A 1 189 ? -7.5 -3.424 1.698 1 91.88 189 ALA A C 1
ATOM 1568 O O . ALA A 1 189 ? -8.719 -3.41 1.511 1 91.88 189 ALA A O 1
ATOM 1569 N N . LEU A 1 190 ? -6.602 -3.336 0.77 1 92.75 190 LEU A N 1
ATOM 1570 C CA . LEU A 1 190 ? -7.016 -3.334 -0.629 1 92.75 190 LEU A CA 1
ATOM 1571 C C . LEU A 1 190 ? -6.379 -4.496 -1.384 1 92.75 190 LEU A C 1
ATOM 1573 O O . LEU A 1 190 ? -5.25 -4.895 -1.085 1 92.75 190 LEU A O 1
ATOM 1577 N N . PRO A 1 191 ? -7.133 -5.031 -2.348 1 94.81 191 PRO A N 1
ATOM 1578 C CA . PRO A 1 191 ? -6.52 -6.047 -3.207 1 94.81 191 PRO A CA 1
ATOM 1579 C C . PRO A 1 191 ? -5.371 -5.496 -4.047 1 94.81 191 PRO A C 1
ATOM 1581 O O . PRO A 1 191 ? -5.547 -4.512 -4.77 1 94.81 191 PRO A O 1
ATOM 1584 N N . THR A 1 192 ? -4.242 -6.172 -3.953 1 94.69 192 THR A N 1
ATOM 1585 C CA . THR A 1 192 ? -3.074 -5.598 -4.609 1 94.69 192 THR A CA 1
ATOM 1586 C C . THR A 1 192 ? -2.379 -6.641 -5.484 1 94.69 192 THR A C 1
ATOM 1588 O O . THR A 1 192 ? -1.335 -6.363 -6.078 1 94.69 192 THR A O 1
ATOM 1591 N N . GLY A 1 193 ? -2.963 -7.816 -5.508 1 95.31 193 GLY A N 1
ATOM 1592 C CA . GLY A 1 193 ? -2.342 -8.828 -6.348 1 95.31 193 GLY A CA 1
ATOM 1593 C C . GLY A 1 193 ? -3.008 -10.188 -6.242 1 95.31 193 GLY A C 1
ATOM 1594 O O . GLY A 1 193 ? -4.004 -10.336 -5.535 1 95.31 193 GLY A O 1
ATOM 1595 N N . CYS A 1 194 ? -2.404 -11.109 -7.004 1 97.19 194 CYS A N 1
ATOM 1596 C CA . CYS A 1 194 ? -2.869 -12.492 -7.066 1 97.19 194 CYS A CA 1
ATOM 1597 C C . CYS A 1 194 ? -1.694 -13.461 -7.121 1 97.19 194 CYS A C 1
ATOM 1599 O O . CYS A 1 194 ? -0.768 -13.281 -7.914 1 97.19 194 CYS A O 1
ATOM 1601 N N . SER A 1 195 ? -1.77 -14.445 -6.207 1 97.19 195 SER A N 1
ATOM 1602 C CA . SER A 1 195 ? -0.632 -15.359 -6.141 1 97.19 195 SER A CA 1
ATOM 1603 C C . SER A 1 195 ? -1.091 -16.812 -6.109 1 97.19 195 SER A C 1
ATOM 1605 O O . SER A 1 195 ? -2.191 -17.109 -5.641 1 97.19 195 SER A O 1
ATOM 1607 N N . CYS A 1 196 ? -0.235 -17.656 -6.594 1 98 196 CYS A N 1
ATOM 1608 C CA . CYS A 1 196 ? -0.525 -19.078 -6.648 1 98 196 CYS A CA 1
ATOM 1609 C C . CYS A 1 196 ? -0.079 -19.766 -5.367 1 98 196 CYS A C 1
ATOM 1611 O O . CYS A 1 196 ? 1.095 -19.703 -4.996 1 98 196 CYS A O 1
ATOM 1613 N N . PHE A 1 197 ? -1.014 -20.422 -4.766 1 97.25 197 PHE A N 1
ATOM 1614 C CA . PHE A 1 197 ? -0.815 -21.125 -3.504 1 97.25 197 PHE A CA 1
ATOM 1615 C C . PHE A 1 197 ? -1.032 -22.625 -3.682 1 97.25 197 PHE A C 1
ATOM 1617 O O . PHE A 1 197 ? -1.978 -23.047 -4.352 1 97.25 197 PHE A O 1
ATOM 1624 N N . VAL A 1 198 ? -0.119 -23.422 -3.146 1 96.62 198 VAL A N 1
ATOM 1625 C CA . VAL A 1 198 ? -0.24 -24.875 -3.207 1 96.62 198 VAL A CA 1
ATOM 1626 C C . VAL A 1 198 ? -0.451 -25.422 -1.802 1 96.62 198 VAL A C 1
ATOM 1628 O O . VAL A 1 198 ? 0.342 -25.156 -0.895 1 96.62 198 VAL A O 1
ATOM 1631 N N . GLU A 1 199 ? -1.47 -26.219 -1.668 1 93.25 199 GLU A N 1
ATOM 1632 C CA . GLU A 1 199 ? -1.793 -26.812 -0.377 1 93.25 199 GLU A CA 1
ATOM 1633 C C . GLU A 1 199 ? -0.928 -28.047 -0.108 1 93.25 199 GLU A C 1
ATOM 1635 O O . GLU A 1 199 ? -0.551 -28.766 -1.037 1 93.25 199 GLU A O 1
ATOM 1640 N N . ASP A 1 200 ? -0.665 -28.141 1.191 1 88.06 200 ASP A N 1
ATOM 1641 C CA . ASP A 1 200 ? 0.064 -29.328 1.6 1 88.06 200 ASP A CA 1
ATOM 1642 C C . ASP A 1 200 ? -0.782 -30.578 1.393 1 88.06 200 ASP A C 1
ATOM 1644 O O . ASP A 1 200 ? -2.012 -30.531 1.453 1 88.06 200 ASP A O 1
ATOM 1648 N N . PHE A 1 201 ? -0.056 -31.703 0.993 1 77.62 201 PHE A N 1
ATOM 1649 C CA . PHE A 1 201 ? -0.737 -33 0.882 1 77.62 201 PHE A CA 1
ATOM 1650 C C . PHE A 1 201 ? -1.211 -33.469 2.248 1 77.62 201 PHE A C 1
ATOM 1652 O O . PHE A 1 201 ? -0.455 -33.438 3.223 1 77.62 201 PHE A O 1
ATOM 1659 N N . VAL A 1 202 ? -2.49 -33.406 2.59 1 63.59 202 VAL A N 1
ATOM 1660 C CA . VAL A 1 202 ? -2.979 -34 3.818 1 63.59 202 VAL A CA 1
ATOM 1661 C C . VAL A 1 202 ? -3.215 -35.5 3.592 1 63.59 202 VAL A C 1
ATOM 1663 O O . VAL A 1 202 ? -3.998 -35.875 2.721 1 63.59 202 VAL A O 1
ATOM 1666 N N . TYR A 1 203 ? -2.213 -36.281 3.943 1 57.94 203 TYR A N 1
ATOM 1667 C CA . TYR A 1 203 ? -2.479 -37.719 3.947 1 57.94 203 TYR A CA 1
ATOM 1668 C C . TYR A 1 203 ? -3.668 -38.031 4.84 1 57.94 203 TYR A C 1
ATOM 1670 O O . TYR A 1 203 ? -3.689 -37.688 6.016 1 57.94 203 TYR A O 1
ATOM 1678 N N . SER A 1 204 ? -4.746 -37.969 4.449 1 47.94 204 SER A N 1
ATOM 1679 C CA . SER A 1 204 ? -5.793 -38.531 5.277 1 47.94 204 SER A CA 1
ATOM 1680 C C . SER A 1 204 ? -5.566 -40.031 5.473 1 47.94 204 SER A C 1
ATOM 1682 O O . SER A 1 204 ? -5.379 -40.781 4.504 1 47.94 204 SER A O 1
ATOM 1684 N N . LYS A 1 205 ? -5.164 -40.438 6.652 1 45.31 205 LYS A N 1
ATOM 1685 C CA . LYS A 1 205 ? -5.082 -41.812 7.129 1 45.31 205 LYS A CA 1
ATOM 1686 C C . LYS A 1 205 ? -6.344 -42.594 6.762 1 45.31 205 LYS A C 1
ATOM 1688 O O . LYS A 1 205 ? -6.418 -43.781 6.996 1 45.31 205 LYS A O 1
ATOM 1693 N N . HIS A 1 206 ? -7.367 -41.969 6.434 1 42.69 206 HIS A N 1
ATOM 1694 C CA . HIS A 1 206 ? -8.453 -42.938 6.473 1 42.69 206 HIS A CA 1
ATOM 1695 C C . HIS A 1 206 ? -8.336 -43.969 5.332 1 42.69 206 HIS A C 1
ATOM 1697 O O . HIS A 1 206 ? -9.062 -44.938 5.301 1 42.69 206 HIS A O 1
ATOM 1703 N N . GLU A 1 207 ? -7.871 -43.562 4.062 1 39.12 207 GLU A N 1
ATOM 1704 C CA . GLU A 1 207 ? -8.164 -44.656 3.127 1 39.12 207 GLU A CA 1
ATOM 1705 C C . GLU A 1 207 ? -7.059 -45.719 3.146 1 39.12 207 GLU A C 1
ATOM 1707 O O . GLU A 1 207 ? -7.027 -46.594 2.289 1 39.12 207 GLU A O 1
ATOM 1712 N N . LEU A 1 208 ? -6.102 -45.625 4.168 1 32.72 208 LEU A N 1
ATOM 1713 C CA . LEU A 1 208 ? -5.613 -47 4.293 1 32.72 208 LEU A CA 1
ATOM 1714 C C . LEU A 1 208 ? -6.52 -47.812 5.211 1 32.72 208 LEU A C 1
ATOM 1716 O O . LEU A 1 208 ? -7.031 -47.281 6.207 1 32.72 208 LEU A O 1
ATOM 1720 N N . MET B 1 1 ? -36.5 -18.719 -51.531 1 26.75 1 MET B N 1
ATOM 1721 C CA . MET B 1 1 ? -37.031 -17.797 -50.531 1 26.75 1 MET B CA 1
ATOM 1722 C C . MET B 1 1 ? -35.938 -17.266 -49.656 1 26.75 1 MET B C 1
ATOM 1724 O O . MET B 1 1 ? -35.219 -18.047 -49 1 26.75 1 MET B O 1
ATOM 1728 N N . SER B 1 2 ? -35.375 -15.984 -49.906 1 27.45 2 SER B N 1
ATOM 1729 C CA . SER B 1 2 ? -34.188 -15.188 -49.625 1 27.45 2 SER B CA 1
ATOM 1730 C C . SER B 1 2 ? -34.25 -14.609 -48.219 1 27.45 2 SER B C 1
ATOM 1732 O O . SER B 1 2 ? -35.156 -13.852 -47.875 1 27.45 2 SER B O 1
ATOM 1734 N N . ASN B 1 3 ? -33.844 -15.352 -47.188 1 26.58 3 ASN B N 1
ATOM 1735 C CA . ASN B 1 3 ? -33.969 -15.047 -45.75 1 26.58 3 ASN B CA 1
ATOM 1736 C C . ASN B 1 3 ? -33.25 -13.734 -45.406 1 26.58 3 ASN B C 1
ATOM 1738 O O . ASN B 1 3 ? -32.031 -13.625 -45.531 1 26.58 3 ASN B O 1
ATOM 1742 N N . HIS B 1 4 ? -33.906 -12.578 -45.5 1 23.61 4 HIS B N 1
ATOM 1743 C CA . HIS B 1 4 ? -33.5 -11.188 -45.25 1 23.61 4 HIS B CA 1
ATOM 1744 C C . HIS B 1 4 ? -33.094 -10.977 -43.812 1 23.61 4 HIS B C 1
ATOM 1746 O O . HIS B 1 4 ? -33.875 -11.289 -42.875 1 23.61 4 HIS B O 1
ATOM 1752 N N . TYR B 1 5 ? -31.828 -11.039 -43.469 1 23.31 5 TYR B N 1
ATOM 1753 C CA . TYR B 1 5 ? -31.141 -10.828 -42.188 1 23.31 5 TYR B CA 1
ATOM 1754 C C . TYR B 1 5 ? -31.422 -9.43 -41.656 1 23.31 5 TYR B C 1
ATOM 1756 O O . TYR B 1 5 ? -31.25 -8.438 -42.344 1 23.31 5 TYR B O 1
ATOM 1764 N N . ALA B 1 6 ? -32.406 -9.281 -40.781 1 22.7 6 ALA B N 1
ATOM 1765 C CA . ALA B 1 6 ? -32.812 -8.031 -40.156 1 22.7 6 ALA B CA 1
ATOM 1766 C C . ALA B 1 6 ? -31.641 -7.293 -39.531 1 22.7 6 ALA B C 1
ATOM 1768 O O . ALA B 1 6 ? -30.828 -7.887 -38.812 1 22.7 6 ALA B O 1
ATOM 1769 N N . LYS B 1 7 ? -31.234 -6.137 -40.031 1 23.48 7 LYS B N 1
ATOM 1770 C CA . LYS B 1 7 ? -30.234 -5.117 -39.688 1 23.48 7 LYS B CA 1
ATOM 1771 C C . LYS B 1 7 ? -30.484 -4.535 -38.312 1 23.48 7 LYS B C 1
ATOM 1773 O O . LYS B 1 7 ? -31.516 -3.91 -38.062 1 23.48 7 LYS B O 1
ATOM 1778 N N . GLY B 1 8 ? -30.125 -5.297 -37.25 1 22.19 8 GLY B N 1
ATOM 1779 C CA . GLY B 1 8 ? -30.375 -4.77 -35.938 1 22.19 8 GLY B CA 1
ATOM 1780 C C . GLY B 1 8 ? -29.906 -3.338 -35.75 1 22.19 8 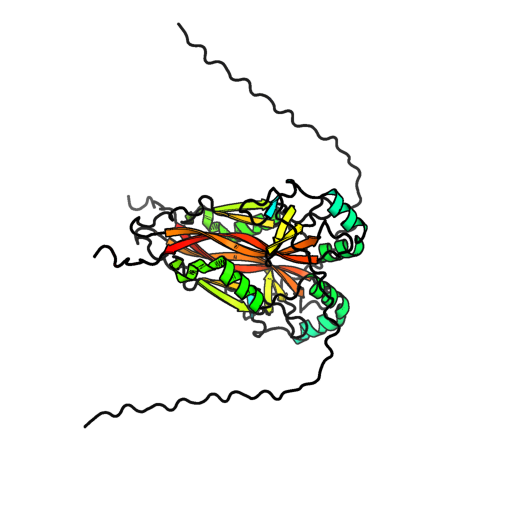GLY B C 1
ATOM 1781 O O . GLY B 1 8 ? -28.812 -2.982 -36.188 1 22.19 8 GLY B O 1
ATOM 1782 N N . GLU B 1 9 ? -30.75 -2.35 -35.719 1 23.41 9 GLU B N 1
ATOM 1783 C CA . GLU B 1 9 ? -30.625 -0.903 -35.562 1 23.41 9 GLU B CA 1
ATOM 1784 C C . GLU B 1 9 ? -29.75 -0.55 -34.375 1 23.41 9 GLU B C 1
ATOM 1786 O O . GLU B 1 9 ? -29.828 -1.197 -33.312 1 23.41 9 GLU B O 1
ATOM 1791 N N . SER B 1 10 ? -28.609 0.163 -34.594 1 22.5 10 SER B N 1
ATOM 1792 C CA . SER B 1 10 ? -27.531 0.798 -33.844 1 22.5 10 SER B CA 1
ATOM 1793 C C . SER B 1 10 ? -28.062 1.814 -32.844 1 22.5 10 SER B C 1
ATOM 1795 O O . SER B 1 10 ? -28.609 2.85 -33.219 1 22.5 10 SER B O 1
ATOM 1797 N N . HIS B 1 11 ? -28.844 1.399 -31.844 1 23 11 HIS B N 1
ATOM 1798 C CA . HIS B 1 11 ? -29.375 2.438 -30.969 1 23 11 HIS B CA 1
ATOM 1799 C C . HIS B 1 11 ? -28.266 3.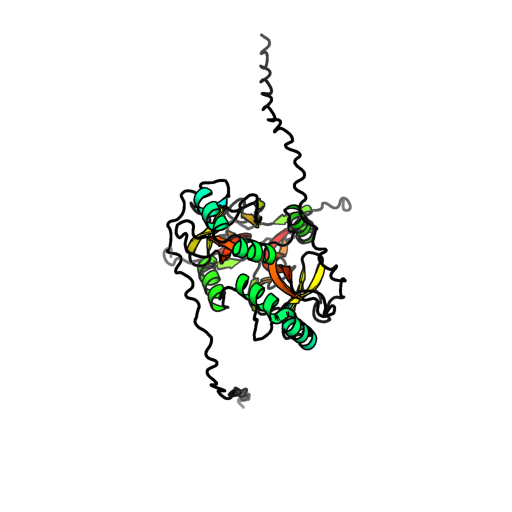334 -30.438 1 23 11 HIS B C 1
ATOM 1801 O O . HIS B 1 11 ? -27.266 2.844 -29.922 1 23 11 HIS B O 1
ATOM 1807 N N . ASP B 1 12 ? -28.078 4.52 -30.984 1 21.5 12 ASP B N 1
ATOM 1808 C CA . ASP B 1 12 ? -27.266 5.688 -30.656 1 21.5 12 ASP B CA 1
ATOM 1809 C C . ASP B 1 12 ? -27.453 6.102 -29.203 1 21.5 12 ASP B C 1
ATOM 1811 O O . ASP B 1 12 ? -28.578 6.414 -28.781 1 21.5 12 ASP B O 1
ATOM 1815 N N . VAL B 1 13 ? -26.844 5.477 -28.312 1 25.16 13 VAL B N 1
ATOM 1816 C CA . VAL B 1 13 ? -26.984 5.938 -26.938 1 25.16 13 VAL B CA 1
ATOM 1817 C C . VAL B 1 13 ? -26.656 7.43 -26.859 1 25.16 13 VAL B C 1
ATOM 1819 O O . VAL B 1 13 ? -25.625 7.875 -27.375 1 25.16 13 VAL B O 1
ATOM 1822 N N . PRO B 1 14 ? -27.656 8.273 -26.812 1 23.02 14 PRO B N 1
ATOM 1823 C CA . PRO B 1 14 ? -27.422 9.719 -26.781 1 23.02 14 PRO B CA 1
ATOM 1824 C C . PRO B 1 14 ? -26.391 10.141 -25.734 1 23.02 14 PRO B C 1
ATOM 1826 O O . PRO B 1 14 ? -26.422 9.633 -24.609 1 23.02 14 PRO B O 1
ATOM 1829 N N . VAL B 1 15 ? -25.219 10.547 -26.141 1 22.95 15 VAL B N 1
ATOM 1830 C CA . VAL B 1 15 ? -24.141 11.227 -25.438 1 22.95 15 VAL B CA 1
ATOM 1831 C C . VAL B 1 15 ? -24.672 12.5 -24.781 1 22.95 15 VAL B C 1
ATOM 1833 O O . VAL B 1 15 ? -25.156 13.406 -25.469 1 22.95 15 VAL B O 1
ATOM 1836 N N . TYR B 1 16 ? -25.375 12.32 -23.672 1 21.7 16 TYR B N 1
ATOM 1837 C CA . TYR B 1 16 ? -25.812 13.547 -23.016 1 21.7 16 TYR B CA 1
ATOM 1838 C C . TYR B 1 16 ? -24.688 14.578 -22.984 1 21.7 16 TYR B C 1
ATOM 1840 O O . TYR B 1 16 ? -23.562 14.258 -22.609 1 21.7 16 TYR B O 1
ATOM 1848 N N . HIS B 1 17 ? -24.766 15.516 -23.875 1 21.31 17 HIS B N 1
ATOM 1849 C CA . HIS B 1 17 ? -23.953 16.719 -23.938 1 21.31 17 HIS B CA 1
ATOM 1850 C C . HIS B 1 17 ? -24.031 17.516 -22.641 1 21.31 17 HIS B C 1
ATOM 1852 O O . HIS B 1 17 ? -25.094 18.031 -22.297 1 21.31 17 HIS B O 1
ATOM 1858 N N . ASP B 1 18 ? -23.531 17.031 -21.641 1 20.78 18 ASP B N 1
ATOM 1859 C CA . ASP B 1 18 ? -23.516 17.875 -20.453 1 20.78 18 ASP B CA 1
ATOM 1860 C C . ASP B 1 18 ? -22.984 19.266 -20.781 1 20.78 18 ASP B C 1
ATOM 1862 O O . ASP B 1 18 ? -22.016 19.406 -21.516 1 20.78 18 ASP B O 1
ATOM 1866 N N . ARG B 1 19 ? -23.797 20.344 -20.828 1 23.67 19 ARG B N 1
ATOM 1867 C CA . ARG B 1 19 ? -23.578 21.781 -20.891 1 23.67 19 ARG B CA 1
ATOM 1868 C C . ARG B 1 19 ? -22.391 22.188 -20.031 1 23.67 19 ARG B C 1
ATOM 1870 O O . ARG B 1 19 ? -22.141 21.594 -18.984 1 23.67 19 ARG B O 1
ATOM 1877 N N . SER B 1 20 ? -21.453 23.062 -20.531 1 23.25 20 SER B N 1
ATOM 1878 C CA . SER B 1 20 ? -20.141 23.703 -20.391 1 23.25 20 SER B CA 1
ATOM 1879 C C . SER B 1 20 ? -20.094 24.594 -19.156 1 23.25 20 SER B C 1
ATOM 1881 O O . SER B 1 20 ? -20.375 25.797 -19.25 1 23.25 20 SER B O 1
ATOM 1883 N N . PHE B 1 21 ? -20.719 24.359 -18.078 1 21.8 21 PHE B N 1
ATOM 1884 C CA . PHE B 1 21 ? -20.531 25.438 -17.094 1 21.8 21 PHE B CA 1
ATOM 1885 C C . PHE B 1 21 ? -19.047 25.766 -16.922 1 21.8 21 PHE B C 1
ATOM 1887 O O . PHE B 1 21 ? -18.297 24.938 -16.406 1 21.8 21 PHE B O 1
ATOM 1894 N N . SER B 1 22 ? -18.422 26.641 -17.766 1 22.78 22 SER B N 1
ATOM 1895 C CA . SER B 1 22 ? -17.094 27.234 -17.844 1 22.78 22 SER B CA 1
ATOM 1896 C C . SER B 1 22 ? -16.734 27.938 -16.547 1 22.78 22 SER B C 1
ATOM 1898 O O . SER B 1 22 ? -15.938 28.891 -16.547 1 22.78 22 SER B O 1
ATOM 1900 N N . LYS B 1 23 ? -17.578 28.062 -15.57 1 29.14 23 LYS B N 1
ATOM 1901 C CA . LYS B 1 23 ? -17.031 29.047 -14.648 1 29.14 23 LYS B CA 1
ATOM 1902 C C . LYS B 1 23 ? -15.633 28.641 -14.188 1 29.14 23 LYS B C 1
ATOM 1904 O O . LYS B 1 23 ? -15.422 27.531 -13.719 1 29.14 23 LYS B O 1
ATOM 1909 N N . SER B 1 24 ? -14.602 29.375 -14.602 1 24.02 24 SER B N 1
ATOM 1910 C CA . SER B 1 24 ? -13.188 29.453 -14.258 1 24.02 24 SER B CA 1
ATOM 1911 C C . SER B 1 24 ? -12.977 29.406 -12.75 1 24.02 24 SER B C 1
ATOM 1913 O O . SER B 1 24 ? -13.234 30.406 -12.055 1 24.02 24 SER B O 1
ATOM 1915 N N . ILE B 1 25 ? -13.5 28.484 -12.086 1 26.3 25 ILE B N 1
ATOM 1916 C CA . ILE B 1 25 ? -13 28.578 -10.719 1 26.3 25 ILE B CA 1
ATOM 1917 C C . ILE B 1 25 ? -11.477 28.703 -10.734 1 26.3 25 ILE B C 1
ATOM 1919 O O . ILE B 1 25 ? -10.781 27.828 -11.281 1 26.3 25 ILE B O 1
ATOM 1923 N N . THR B 1 26 ? -10.953 29.906 -10.719 1 25.53 26 THR B N 1
ATOM 1924 C CA . THR B 1 26 ? -9.555 30.203 -10.445 1 25.53 26 THR B CA 1
ATOM 1925 C C . THR B 1 26 ? -9.008 29.266 -9.367 1 25.53 26 THR B C 1
ATOM 1927 O O . THR B 1 26 ? -9.406 29.359 -8.203 1 25.53 26 THR B O 1
ATOM 1930 N N . VAL B 1 27 ? -8.875 28.109 -9.734 1 27.23 27 VAL B N 1
ATOM 1931 C CA . VAL B 1 27 ? -8.117 27.203 -8.875 1 27.23 27 VAL B CA 1
ATOM 1932 C C . VAL B 1 27 ? -6.867 27.922 -8.359 1 27.23 27 VAL B C 1
ATOM 1934 O O . VAL B 1 27 ? -6.102 28.484 -9.141 1 27.23 27 VAL B O 1
ATOM 1937 N N . ALA B 1 28 ? -6.867 28.391 -7.184 1 28.86 28 ALA B N 1
ATOM 1938 C CA . ALA B 1 28 ? -5.715 28.953 -6.484 1 28.86 28 ALA B CA 1
ATOM 1939 C C . ALA B 1 28 ? -4.418 28.297 -6.961 1 28.86 28 ALA B C 1
ATOM 1941 O O . ALA B 1 28 ? -4.426 27.172 -7.445 1 28.86 28 ALA B O 1
ATOM 1942 N N . GLY B 1 29 ? -3.252 29.031 -7.02 1 28.48 29 GLY B N 1
ATOM 1943 C CA . GLY B 1 29 ? -1.894 28.797 -7.48 1 28.48 29 GLY B CA 1
ATOM 1944 C C . GLY B 1 29 ? -1.362 27.438 -7.09 1 28.48 29 GLY B C 1
ATOM 1945 O O . GLY B 1 29 ? -1.679 26.922 -6.012 1 28.48 29 GLY B O 1
ATOM 1946 N N . THR B 1 30 ? -1.104 26.562 -8 1 32.03 30 THR B N 1
ATOM 1947 C CA . THR B 1 30 ? -0.28 25.375 -7.891 1 32.03 30 THR B CA 1
ATOM 1948 C C . THR B 1 30 ? 0.906 25.609 -6.961 1 32.03 30 THR B C 1
ATOM 1950 O O . THR B 1 30 ? 1.773 26.438 -7.258 1 32.03 30 THR B O 1
ATOM 1953 N N . ARG B 1 31 ? 0.7 25.719 -5.719 1 34.31 31 ARG B N 1
ATOM 1954 C CA . ARG B 1 31 ? 1.923 25.766 -4.926 1 34.31 31 ARG B CA 1
ATOM 1955 C C . ARG B 1 31 ? 3.031 24.938 -5.574 1 34.31 31 ARG B C 1
ATOM 1957 O O . ARG B 1 31 ? 2.811 23.797 -5.969 1 34.31 31 ARG B O 1
ATOM 1964 N N . SER B 1 32 ? 3.951 25.531 -6.367 1 33.91 32 SER B N 1
ATOM 1965 C CA . SER B 1 32 ? 5.16 24.938 -6.922 1 33.91 32 SER B CA 1
ATOM 1966 C C . SER B 1 32 ? 5.758 23.906 -5.965 1 33.91 32 SER B C 1
ATOM 1968 O O . SER B 1 32 ? 6.043 24.219 -4.809 1 33.91 32 SER B O 1
ATOM 1970 N N . HIS B 1 33 ? 5.309 22.75 -6.016 1 40.03 33 HIS B N 1
ATOM 1971 C CA . HIS B 1 33 ? 6.109 21.766 -5.297 1 40.03 33 HIS B CA 1
ATOM 1972 C C . HIS B 1 33 ? 7.602 22.016 -5.484 1 40.03 33 HIS B C 1
ATOM 1974 O O . HIS B 1 33 ? 8.07 22.188 -6.613 1 40.03 33 HIS B O 1
ATOM 1980 N N . PRO B 1 34 ? 8.227 22.562 -4.547 1 41.69 34 PRO B N 1
ATOM 1981 C CA . PRO B 1 34 ? 9.664 22.719 -4.793 1 41.69 34 PRO B CA 1
ATOM 1982 C C . PRO B 1 34 ? 10.266 21.516 -5.512 1 41.69 34 PRO B C 1
ATOM 1984 O O . PRO B 1 34 ? 9.883 20.375 -5.242 1 41.69 34 PRO B O 1
ATOM 1987 N N . ARG B 1 35 ? 10.742 21.734 -6.777 1 42.19 35 ARG B N 1
ATOM 1988 C CA . ARG B 1 35 ? 11.477 20.75 -7.562 1 42.19 35 ARG B CA 1
ATOM 1989 C C . ARG B 1 35 ? 12.523 20.031 -6.711 1 42.19 35 ARG B C 1
ATOM 1991 O O . ARG B 1 35 ? 13.453 20.656 -6.203 1 42.19 35 ARG B O 1
ATOM 1998 N N . ILE B 1 36 ? 12.141 18.953 -6.055 1 49.47 36 ILE B N 1
ATOM 1999 C CA . ILE B 1 36 ? 13.156 18.094 -5.449 1 49.47 36 ILE B CA 1
ATOM 2000 C C . ILE B 1 36 ? 14.25 17.797 -6.469 1 49.47 36 ILE B C 1
ATOM 2002 O O . ILE B 1 36 ? 13.969 17.344 -7.578 1 49.47 36 ILE B O 1
ATOM 2006 N N . VAL B 1 37 ? 15.266 18.531 -6.473 1 47.81 37 VAL B N 1
ATOM 2007 C CA . VAL B 1 37 ? 16.453 18.219 -7.262 1 47.81 37 VAL B CA 1
ATOM 2008 C C . VAL B 1 37 ? 16.797 16.734 -7.098 1 47.81 37 VAL B C 1
ATOM 2010 O O . VAL B 1 37 ? 16.844 16.219 -5.977 1 47.81 37 VAL B O 1
ATOM 2013 N N . PRO B 1 38 ? 16.641 16 -8.266 1 52.81 38 PRO B N 1
ATOM 2014 C CA . PRO B 1 38 ? 17.031 14.594 -8.25 1 52.81 38 PRO B CA 1
ATOM 2015 C C . PRO B 1 38 ? 18.391 14.375 -7.574 1 52.81 38 PRO B C 1
ATOM 2017 O O . PRO B 1 38 ? 19.375 15.008 -7.938 1 52.81 38 PRO B O 1
ATOM 2020 N N . HIS B 1 39 ? 18.297 14.125 -6.297 1 62.78 39 HIS B N 1
ATOM 2021 C CA . HIS B 1 39 ? 19.609 13.758 -5.773 1 62.78 39 HIS B CA 1
ATOM 2022 C C . HIS B 1 39 ? 19.953 12.32 -6.129 1 62.78 39 HIS B C 1
ATOM 2024 O O . HIS B 1 39 ? 19.062 11.5 -6.375 1 62.78 39 HIS B O 1
ATOM 2030 N N . ASP B 1 40 ? 21.234 12.031 -6.336 1 72.81 40 ASP B N 1
ATOM 2031 C CA . ASP B 1 40 ? 21.844 10.742 -6.613 1 72.81 40 ASP B CA 1
ATOM 2032 C C . ASP B 1 40 ? 21.406 9.688 -5.594 1 72.81 40 ASP B C 1
ATOM 2034 O O . ASP B 1 40 ? 21.016 10.031 -4.477 1 72.81 40 ASP B O 1
ATOM 2038 N N . ALA B 1 41 ? 21.312 8.508 -6.109 1 84.56 41 ALA B N 1
ATOM 2039 C CA . ALA B 1 41 ? 21.047 7.355 -5.246 1 84.56 41 ALA B CA 1
ATOM 2040 C C . ALA B 1 41 ? 22.062 7.27 -4.117 1 84.56 41 ALA B C 1
ATOM 2042 O O . ALA B 1 41 ? 23.266 7.484 -4.332 1 84.56 41 ALA B O 1
ATOM 2043 N N . PRO B 1 42 ? 21.594 7.082 -2.924 1 87.06 42 PRO B N 1
ATOM 2044 C CA . PRO B 1 42 ? 22.547 6.848 -1.834 1 87.06 42 PRO B CA 1
ATOM 2045 C C . PRO B 1 42 ? 23.391 5.594 -2.047 1 87.06 42 PRO B C 1
ATOM 2047 O O . PRO B 1 42 ? 23.062 4.762 -2.9 1 87.06 42 PRO B O 1
ATOM 2050 N N . THR B 1 43 ? 24.375 5.488 -1.323 1 84.81 43 THR B N 1
ATOM 2051 C CA . THR B 1 43 ? 25.312 4.379 -1.481 1 84.81 43 THR B CA 1
ATOM 2052 C C . THR B 1 43 ? 24.625 3.053 -1.147 1 84.81 43 THR B C 1
ATOM 2054 O O . THR B 1 43 ? 24.969 2.014 -1.722 1 84.81 43 THR B O 1
ATOM 2057 N N . CYS B 1 44 ? 23.656 3.133 -0.334 1 87.75 44 CYS B N 1
ATOM 2058 C CA . CYS B 1 44 ? 22.984 1.918 0.125 1 87.75 44 CYS B CA 1
ATOM 2059 C C . CYS B 1 44 ? 21.969 1.429 -0.905 1 87.75 44 CYS B C 1
ATOM 2061 O O . CYS B 1 44 ? 21.469 0.31 -0.8 1 87.75 44 CYS B O 1
ATOM 2063 N N . ALA B 1 45 ? 21.578 2.129 -1.849 1 86.06 45 ALA B N 1
ATOM 2064 C CA . ALA B 1 45 ? 20.453 1.875 -2.756 1 86.06 45 ALA B CA 1
ATOM 2065 C C . ALA B 1 45 ? 20.656 0.57 -3.521 1 86.06 45 ALA B C 1
ATOM 2067 O O . ALA B 1 45 ? 19.812 -0.322 -3.475 1 86.06 45 ALA B O 1
ATOM 2068 N N . GLY B 1 46 ? 21.859 0.379 -4.113 1 80.69 46 GLY B N 1
ATOM 2069 C CA . GLY B 1 46 ? 22.031 -0.775 -4.98 1 80.69 46 GLY B CA 1
ATOM 2070 C C . GLY B 1 46 ? 20.859 -0.987 -5.926 1 80.69 46 GLY B C 1
ATOM 2071 O O . GLY B 1 46 ? 20.469 -0.068 -6.645 1 80.69 46 GLY B O 1
ATOM 2072 N N . ASP B 1 47 ? 20.25 -2.201 -5.84 1 80.38 47 ASP B N 1
ATOM 2073 C CA . ASP B 1 47 ? 19.094 -2.514 -6.684 1 80.38 47 ASP B CA 1
ATOM 2074 C C . ASP B 1 47 ? 17.781 -2.361 -5.91 1 80.38 47 ASP B C 1
ATOM 2076 O O . ASP B 1 47 ? 16.719 -2.748 -6.395 1 80.38 47 ASP B O 1
ATOM 2080 N N . ARG B 1 48 ? 17.922 -1.673 -4.801 1 85.56 48 ARG B N 1
ATOM 2081 C CA . ARG B 1 48 ? 16.75 -1.589 -3.938 1 85.56 48 ARG B CA 1
ATOM 2082 C C . ARG B 1 48 ? 16.016 -0.268 -4.137 1 85.56 48 ARG B C 1
ATOM 2084 O O . ARG B 1 48 ? 16.547 0.66 -4.746 1 85.56 48 ARG B O 1
ATOM 2091 N N . THR B 1 49 ? 14.789 -0.295 -3.656 1 89.94 49 THR B N 1
ATOM 2092 C CA . THR B 1 49 ? 13.969 0.908 -3.754 1 89.94 49 THR B CA 1
ATOM 2093 C C . THR B 1 49 ? 14.016 1.701 -2.451 1 89.94 49 THR B C 1
ATOM 2095 O O . THR B 1 49 ? 13.469 2.805 -2.369 1 89.94 49 THR B O 1
ATOM 2098 N N . PHE B 1 50 ? 14.703 1.147 -1.485 1 93.19 50 PHE B N 1
ATOM 2099 C CA . PHE B 1 50 ? 14.852 1.845 -0.214 1 93.19 50 PHE B CA 1
ATOM 2100 C C . PHE B 1 50 ? 16.047 1.298 0.561 1 93.19 50 PHE B C 1
ATOM 2102 O O . PHE B 1 50 ? 16.578 0.231 0.233 1 93.19 50 PHE B O 1
ATOM 2109 N N . CYS B 1 51 ? 16.453 2.117 1.487 1 92.5 51 CYS B N 1
ATOM 2110 C CA . CYS B 1 51 ? 17.484 1.72 2.443 1 92.5 51 CYS B CA 1
ATOM 2111 C C . CYS B 1 51 ? 16.938 1.746 3.867 1 92.5 51 CYS B C 1
ATOM 2113 O O . CYS B 1 51 ? 16.016 2.514 4.176 1 92.5 51 CYS B O 1
ATOM 2115 N N . LEU B 1 52 ? 17.578 0.916 4.668 1 89.94 52 LEU B N 1
ATOM 2116 C CA . LEU B 1 52 ? 17.172 0.892 6.07 1 89.94 52 LEU B CA 1
ATOM 2117 C C . LEU B 1 52 ? 17.625 2.158 6.789 1 89.94 52 LEU B C 1
ATOM 2119 O O . LEU B 1 52 ? 18.625 2.771 6.402 1 89.94 52 LEU B O 1
ATOM 2123 N N . TYR B 1 53 ? 16.953 2.518 7.762 1 85.5 53 TYR B N 1
ATOM 2124 C CA . TYR B 1 53 ? 17.188 3.734 8.539 1 85.5 53 TYR B CA 1
ATOM 2125 C C . TYR B 1 53 ? 18.578 3.74 9.164 1 85.5 53 TYR B C 1
ATOM 2127 O O . TYR B 1 53 ? 19.156 4.805 9.391 1 85.5 53 TYR B O 1
ATOM 2135 N N . ASN B 1 54 ? 19.125 2.645 9.289 1 81.94 54 ASN B N 1
ATOM 2136 C CA . ASN B 1 54 ? 20.422 2.568 9.953 1 81.94 54 ASN B CA 1
ATOM 2137 C C . ASN B 1 54 ? 21.562 2.492 8.938 1 81.94 54 ASN B C 1
ATOM 2139 O O . ASN B 1 54 ? 22.719 2.35 9.32 1 81.94 54 ASN B O 1
ATOM 2143 N N . HIS B 1 55 ? 21.156 2.703 7.77 1 84.38 55 HIS B N 1
ATOM 2144 C CA . HIS B 1 55 ? 22.188 2.633 6.738 1 84.38 55 HIS B CA 1
ATOM 2145 C C . HIS B 1 55 ? 22.312 3.957 5.992 1 84.38 55 HIS B C 1
ATOM 2147 O O . HIS B 1 55 ? 21.484 4.27 5.133 1 84.38 55 HIS B O 1
ATOM 2153 N N . ASP B 1 56 ? 23.406 4.75 6.219 1 85.38 56 ASP B N 1
ATOM 2154 C CA . ASP B 1 56 ? 23.734 5.977 5.496 1 85.38 56 ASP B CA 1
ATOM 2155 C C . ASP B 1 56 ? 22.609 7 5.621 1 85.38 56 ASP B C 1
ATOM 2157 O O . ASP B 1 56 ? 22.281 7.695 4.652 1 85.38 56 ASP B O 1
ATOM 2161 N N . TYR B 1 57 ? 21.953 6.988 6.652 1 91.81 57 TYR B N 1
ATOM 2162 C CA . TYR B 1 57 ? 20.859 7.918 6.879 1 91.81 57 TYR B CA 1
ATOM 2163 C C . TYR B 1 57 ? 21.375 9.297 7.273 1 91.81 57 TYR B C 1
ATOM 2165 O O . TYR B 1 57 ? 22.234 9.414 8.156 1 91.81 57 TYR B O 1
ATOM 2173 N N . PRO B 1 58 ? 20.953 10.289 6.559 1 91.88 58 PRO B N 1
ATOM 2174 C CA . PRO B 1 58 ? 21.406 11.641 6.875 1 91.88 58 PRO B CA 1
ATOM 2175 C C . PRO B 1 58 ? 20.703 12.234 8.094 1 91.88 58 PRO B C 1
ATOM 2177 O O . PRO B 1 58 ? 19.969 13.219 7.973 1 91.88 58 PRO B O 1
ATOM 2180 N N . ILE B 1 59 ? 21.078 11.75 9.25 1 92.25 59 ILE B N 1
ATOM 2181 C CA . ILE B 1 59 ? 20.359 12.031 10.477 1 92.25 59 ILE B CA 1
ATOM 2182 C C . ILE B 1 59 ? 20.516 13.508 10.836 1 92.25 59 ILE B C 1
ATOM 2184 O O . ILE B 1 59 ? 19.562 14.141 11.32 1 92.25 59 ILE B O 1
ATOM 2188 N N . ASP B 1 60 ? 21.625 14.055 10.617 1 92.81 60 ASP B N 1
ATOM 2189 C CA . ASP B 1 60 ? 21.875 15.445 10.984 1 92.81 60 ASP B CA 1
ATOM 2190 C C . ASP B 1 60 ? 21.016 16.391 10.148 1 92.81 60 ASP B C 1
ATOM 2192 O O . ASP B 1 60 ? 20.406 17.328 10.688 1 92.81 60 ASP B O 1
ATOM 2196 N N . GLU B 1 61 ? 21 16.094 8.891 1 93.56 61 GLU B N 1
ATOM 2197 C CA . GLU B 1 61 ? 20.203 16.938 8 1 93.56 61 GLU B CA 1
ATOM 2198 C C . GLU B 1 61 ? 18.703 16.781 8.312 1 93.56 61 GLU B C 1
ATOM 2200 O O . GLU B 1 61 ? 17.969 17.781 8.32 1 93.56 61 GLU B O 1
ATOM 2205 N N . VAL B 1 62 ? 18.266 15.586 8.578 1 94.44 62 VAL B N 1
ATOM 2206 C CA . VAL B 1 62 ? 16.859 15.328 8.867 1 94.44 62 VAL B CA 1
ATOM 2207 C C . VAL B 1 62 ? 16.469 16 10.172 1 94.44 62 VAL B C 1
ATOM 2209 O O . VAL B 1 62 ? 15.414 16.656 10.25 1 94.44 62 VAL B O 1
ATOM 2212 N N . ASP B 1 63 ? 17.328 15.93 11.117 1 93.75 63 ASP B N 1
ATOM 2213 C CA . ASP B 1 63 ? 17.031 16.562 12.406 1 93.75 63 ASP B CA 1
ATOM 2214 C C . ASP B 1 63 ? 16.938 18.078 12.266 1 93.75 63 ASP B C 1
ATOM 2216 O O . ASP B 1 63 ? 16.078 18.703 12.898 1 93.75 63 ASP B O 1
ATOM 2220 N N . ALA B 1 64 ? 17.781 18.609 11.539 1 94.69 64 ALA B N 1
ATOM 2221 C CA . ALA B 1 64 ? 17.734 20.062 11.32 1 94.69 64 ALA B CA 1
ATOM 2222 C C . ALA B 1 64 ? 16.422 20.484 10.672 1 94.69 64 ALA B C 1
ATOM 2224 O O . ALA B 1 64 ? 15.844 21.5 11.047 1 94.69 64 ALA B O 1
ATOM 2225 N N . ILE B 1 65 ? 16 19.703 9.703 1 95.31 65 ILE B N 1
ATOM 2226 C CA . ILE B 1 65 ? 14.75 20.016 9.023 1 95.31 65 ILE B CA 1
ATOM 2227 C C . ILE B 1 65 ? 13.57 19.812 9.977 1 95.31 65 ILE B C 1
ATOM 2229 O O . ILE B 1 65 ? 12.633 20.625 9.992 1 95.31 65 ILE B O 1
ATOM 2233 N N . ILE B 1 66 ? 13.633 18.797 10.797 1 94.69 66 ILE B N 1
ATOM 2234 C CA . ILE B 1 66 ? 12.594 18.547 11.781 1 94.69 66 ILE B CA 1
ATOM 2235 C C . ILE B 1 66 ? 12.484 19.734 12.742 1 94.69 66 ILE B C 1
ATOM 2237 O O . ILE B 1 66 ? 11.383 20.172 13.062 1 94.69 66 ILE B O 1
ATOM 2241 N N . ASP B 1 67 ? 13.578 20.219 13.117 1 95 67 ASP B N 1
ATOM 2242 C CA . ASP B 1 67 ? 13.586 21.359 14.031 1 95 67 ASP B CA 1
ATOM 2243 C C . ASP B 1 67 ? 12.984 22.609 13.367 1 95 67 ASP B C 1
ATOM 2245 O O . ASP B 1 67 ? 12.227 23.344 14 1 95 67 ASP B O 1
ATOM 2249 N N . ARG B 1 68 ? 13.32 22.797 12.203 1 95.94 68 ARG B N 1
ATOM 2250 C CA . ARG B 1 68 ? 12.852 23.969 11.477 1 95.94 68 ARG B CA 1
ATOM 2251 C C . ARG B 1 68 ? 11.352 23.891 11.211 1 95.94 68 ARG B C 1
ATOM 2253 O O . ARG B 1 68 ? 10.648 24.906 11.297 1 95.94 68 ARG B O 1
ATOM 2260 N N . PHE B 1 69 ? 10.906 22.734 10.875 1 96.06 69 PHE B N 1
ATOM 2261 C CA . PHE B 1 69 ? 9.508 22.562 10.5 1 96.06 69 PHE B CA 1
ATOM 2262 C C . PHE B 1 69 ? 8.781 21.656 11.484 1 96.06 69 PHE B C 1
ATOM 2264 O O . PHE B 1 69 ? 7.969 20.828 11.086 1 96.06 69 PHE B O 1
ATOM 2271 N N . TYR B 1 70 ? 9.125 21.781 12.711 1 95.44 70 TYR B N 1
ATOM 2272 C CA . TYR B 1 70 ? 8.641 20.875 13.727 1 95.44 70 TYR B CA 1
ATOM 2273 C C . TYR B 1 70 ? 7.113 20.812 13.727 1 95.44 70 TYR B C 1
ATOM 2275 O O . TYR B 1 70 ? 6.527 19.734 13.758 1 95.44 70 TYR B O 1
ATOM 2283 N N . LYS B 1 71 ? 6.469 21.891 13.656 1 94.25 71 LYS B N 1
ATOM 2284 C CA . LYS B 1 71 ? 5.008 21.922 13.703 1 94.25 71 LYS B CA 1
ATOM 2285 C C . LYS B 1 71 ? 4.398 21.203 12.508 1 94.25 71 LYS B C 1
ATOM 2287 O O . LYS B 1 71 ? 3.461 20.422 12.656 1 94.25 71 LYS B O 1
ATOM 2292 N N . ASP B 1 72 ? 4.98 21.484 11.375 1 92.06 72 ASP B N 1
ATOM 2293 C CA . ASP B 1 72 ? 4.5 20.844 10.156 1 92.06 72 ASP B CA 1
ATOM 2294 C C . ASP B 1 72 ? 4.68 19.344 10.219 1 92.06 72 ASP B C 1
ATOM 2296 O O . ASP B 1 72 ? 3.76 18.578 9.898 1 92.06 72 ASP B O 1
ATOM 2300 N N . ILE B 1 73 ? 5.797 18.938 10.688 1 92.5 73 ILE B N 1
ATOM 2301 C CA . ILE B 1 73 ? 6.125 17.516 10.734 1 92.5 73 ILE B CA 1
ATOM 2302 C C . ILE B 1 73 ? 5.246 16.812 11.773 1 92.5 73 ILE B C 1
ATOM 2304 O O . ILE B 1 73 ? 4.711 15.734 11.516 1 92.5 73 ILE B O 1
ATOM 2308 N N . TYR B 1 74 ? 5.082 17.484 12.805 1 91.62 74 TYR B N 1
ATOM 2309 C CA . TYR B 1 74 ? 4.234 16.906 13.844 1 91.62 74 TYR B CA 1
ATOM 2310 C C . TYR B 1 74 ? 2.811 16.719 13.344 1 91.62 74 TYR B C 1
ATOM 2312 O O . TYR B 1 74 ? 2.207 15.664 13.562 1 91.62 74 TYR B O 1
ATOM 2320 N N . GLU B 1 75 ? 2.34 17.609 12.672 1 88.94 75 GLU B N 1
ATOM 2321 C CA . GLU B 1 75 ? 0.975 17.547 12.164 1 88.94 75 GLU B CA 1
ATOM 2322 C C . GLU B 1 75 ? 0.844 16.469 11.086 1 88.94 75 GLU B C 1
ATOM 2324 O O . GLU B 1 75 ? -0.105 15.688 11.094 1 88.94 75 GLU B O 1
ATOM 2329 N N . MET B 1 76 ? 1.764 16.484 10.211 1 90.62 76 MET B N 1
ATOM 2330 C CA . MET B 1 76 ? 1.728 15.5 9.133 1 90.62 76 MET B CA 1
ATOM 2331 C C . MET B 1 76 ? 1.883 14.086 9.68 1 90.62 76 MET B C 1
ATOM 2333 O O . MET B 1 76 ? 1.163 13.172 9.266 1 90.62 76 MET B O 1
ATOM 2337 N N . TYR B 1 77 ? 2.785 14.031 10.586 1 91 77 TYR B N 1
ATOM 2338 C CA . TYR B 1 77 ? 3.016 12.727 11.195 1 91 77 TYR B CA 1
ATOM 2339 C C . TYR B 1 77 ? 1.778 12.25 11.953 1 91 77 TYR B C 1
ATOM 2341 O O . TYR B 1 77 ? 1.411 11.078 11.875 1 91 77 TYR B O 1
ATOM 2349 N N . SER B 1 78 ? 1.191 13.109 12.609 1 86.12 78 SER B N 1
ATOM 2350 C CA . SER B 1 78 ? -0.004 12.773 13.375 1 86.12 78 SER B CA 1
ATOM 2351 C C . SER B 1 78 ? -1.155 12.375 12.453 1 86.12 78 SER B C 1
ATOM 2353 O O . SER B 1 78 ? -1.986 11.539 12.812 1 86.12 78 SER B O 1
ATOM 2355 N N . THR B 1 79 ? -1.12 12.961 11.297 1 84.12 79 THR B N 1
ATOM 2356 C CA . THR B 1 79 ? -2.146 12.641 10.312 1 84.12 79 THR B CA 1
ATOM 2357 C C . THR B 1 79 ? -1.94 11.242 9.75 1 84.12 79 THR B C 1
ATOM 2359 O O . THR B 1 79 ? -2.887 10.461 9.656 1 84.12 79 THR B O 1
ATOM 2362 N N . LEU B 1 80 ? -0.744 10.953 9.328 1 80.69 80 LEU B N 1
ATOM 2363 C CA . LEU B 1 80 ? -0.42 9.68 8.68 1 80.69 80 LEU B CA 1
ATOM 2364 C C . LEU B 1 80 ? -0.469 8.531 9.68 1 80.69 80 LEU B C 1
ATOM 2366 O O . LEU B 1 80 ? -0.793 7.402 9.32 1 80.69 80 LEU B O 1
ATOM 2370 N N . ASN B 1 81 ? 0.427 8.773 10.648 1 60.56 81 ASN B N 1
ATOM 2371 C CA . ASN B 1 81 ? 0.893 7.672 11.477 1 60.56 81 ASN B CA 1
ATOM 2372 C C . ASN B 1 81 ? -0 7.473 12.695 1 60.56 81 ASN B C 1
ATOM 2374 O O . ASN B 1 81 ? 0.282 8.008 13.773 1 60.56 81 ASN B O 1
ATOM 2378 N N . THR B 1 82 ? -1.286 7.309 12.211 1 55.28 82 THR B N 1
ATOM 2379 C CA . THR B 1 82 ? -2.002 6.68 13.312 1 55.28 82 THR B CA 1
ATOM 2380 C C . THR B 1 82 ? -1.344 5.359 13.703 1 55.28 82 THR B C 1
ATOM 2382 O O . THR B 1 82 ? -0.84 4.633 12.844 1 55.28 82 THR B O 1
ATOM 2385 N N . HIS B 1 83 ? -0.938 4.922 14.898 1 56.81 83 HIS B N 1
ATOM 2386 C CA . HIS B 1 83 ? -0.589 3.924 15.898 1 56.81 83 HIS B CA 1
ATOM 2387 C C . HIS B 1 83 ? -0.577 2.52 15.305 1 56.81 83 HIS B C 1
ATOM 2389 O O . HIS B 1 83 ? -1.312 1.641 15.758 1 56.81 83 HIS B O 1
ATOM 2395 N N . PHE B 1 84 ? 0.079 2.539 14.062 1 68 84 PHE B N 1
ATOM 2396 C CA . PHE B 1 84 ? 0.186 1.148 13.633 1 68 84 PHE B CA 1
ATOM 2397 C C . PHE B 1 84 ? 1.56 0.583 13.969 1 68 84 PHE B C 1
ATOM 2399 O O . PHE B 1 84 ? 2.582 1.143 13.57 1 68 84 PHE B O 1
ATOM 2406 N N . SER B 1 85 ? 1.513 -0.359 14.766 1 75.75 85 SER B N 1
ATOM 2407 C CA . SER B 1 85 ? 2.709 -1.015 15.281 1 75.75 85 SER B CA 1
ATOM 2408 C C . SER B 1 85 ? 3.037 -2.275 14.484 1 75.75 85 SER B C 1
ATOM 2410 O O . SER B 1 85 ? 2.189 -2.791 13.758 1 75.75 85 SER B O 1
ATOM 2412 N N . PRO B 1 86 ? 4.242 -2.615 14.578 1 78.44 86 PRO B N 1
ATOM 2413 C CA . PRO B 1 86 ? 4.582 -3.906 13.977 1 78.44 86 PRO B CA 1
ATOM 2414 C C . PRO B 1 86 ? 3.639 -5.027 14.406 1 78.44 86 PRO B C 1
ATOM 2416 O O . PRO B 1 86 ? 3.336 -5.926 13.617 1 78.44 86 PRO B O 1
ATOM 2419 N N . SER B 1 87 ? 3.217 -4.879 15.547 1 82.88 87 SER B N 1
ATOM 2420 C CA . SER B 1 87 ? 2.291 -5.898 16.031 1 82.88 87 SER B CA 1
ATOM 2421 C C . SER B 1 87 ? 0.961 -5.84 15.297 1 82.88 87 SER B C 1
ATOM 2423 O O . SER B 1 87 ? 0.318 -6.871 15.086 1 82.88 87 SER B O 1
ATOM 2425 N N . ASP B 1 88 ? 0.595 -4.691 14.922 1 82.56 88 ASP B N 1
ATOM 2426 C CA . ASP B 1 88 ? -0.644 -4.539 14.164 1 82.56 88 ASP B CA 1
ATOM 2427 C C . ASP B 1 88 ? -0.517 -5.156 12.773 1 82.56 88 ASP B C 1
ATOM 2429 O O . ASP B 1 88 ? -1.431 -5.836 12.312 1 82.56 88 ASP B O 1
ATOM 2433 N N . PHE B 1 89 ? 0.596 -4.98 12.234 1 83 89 PHE B N 1
ATOM 2434 C CA . PHE B 1 89 ? 0.853 -5.594 10.938 1 83 89 PHE B CA 1
ATOM 2435 C C . PHE B 1 89 ? 0.836 -7.113 11.047 1 83 89 PHE B C 1
ATOM 2437 O O . PHE B 1 89 ? 0.259 -7.793 10.195 1 83 89 PHE B O 1
ATOM 2444 N N . ALA B 1 90 ? 1.459 -7.535 12.023 1 83.25 90 ALA B N 1
ATOM 2445 C CA . ALA B 1 90 ? 1.508 -8.977 12.227 1 83.25 90 ALA B CA 1
ATOM 2446 C C . ALA B 1 90 ? 0.108 -9.555 12.43 1 83.25 90 ALA B C 1
ATOM 2448 O O . ALA B 1 90 ? -0.207 -10.633 11.922 1 83.25 90 ALA B O 1
ATOM 2449 N N . TYR B 1 91 ? -0.593 -8.852 13.164 1 85.44 91 TYR B N 1
ATOM 2450 C CA . TYR B 1 91 ? -1.977 -9.266 13.367 1 85.44 91 TYR B CA 1
ATOM 2451 C C . TYR B 1 91 ? -2.723 -9.344 12.039 1 85.44 91 TYR B C 1
ATOM 2453 O O . TYR B 1 91 ? -3.398 -10.336 11.758 1 85.44 91 TYR B O 1
ATOM 2461 N N . PHE B 1 92 ? -2.602 -8.383 11.328 1 85.19 92 PHE B N 1
ATOM 2462 C CA . PHE B 1 92 ? -3.236 -8.352 10.016 1 85.19 92 PHE B CA 1
ATOM 2463 C C . PHE B 1 92 ? -2.77 -9.516 9.156 1 85.19 92 PHE B C 1
ATOM 2465 O O . PHE B 1 92 ? -3.584 -10.195 8.523 1 85.19 92 PHE B O 1
ATOM 2472 N N . ASP B 1 93 ? -1.521 -9.742 9.102 1 87.56 93 ASP B N 1
ATOM 2473 C CA . ASP B 1 93 ? -0.958 -10.812 8.289 1 87.56 93 ASP B CA 1
ATOM 2474 C C . ASP B 1 93 ? -1.482 -12.18 8.742 1 87.56 93 ASP B C 1
ATOM 2476 O O . ASP B 1 93 ? -1.867 -13.008 7.914 1 87.56 93 ASP B O 1
ATOM 2480 N N . ASN B 1 94 ? -1.424 -12.359 9.992 1 86.62 94 ASN B N 1
ATOM 2481 C CA . ASN B 1 94 ? -1.878 -13.633 10.539 1 86.62 94 ASN B CA 1
ATOM 2482 C C . ASN B 1 94 ? -3.348 -13.891 10.211 1 86.62 94 ASN B C 1
ATOM 2484 O O . ASN B 1 94 ? -3.738 -15.023 9.953 1 86.62 94 ASN B O 1
ATOM 2488 N N . HIS B 1 95 ? -4.055 -12.844 10.25 1 84.75 95 HIS B N 1
ATOM 2489 C CA . HIS B 1 95 ? -5.48 -12.977 9.977 1 84.75 95 HIS B CA 1
ATOM 2490 C C . HIS B 1 95 ? -5.738 -13.156 8.484 1 84.75 95 HIS B C 1
ATOM 2492 O O . HIS B 1 95 ? -6.512 -14.031 8.086 1 84.75 95 HIS B O 1
ATOM 2498 N N . THR B 1 96 ? -5.121 -12.414 7.766 1 84.31 96 THR B N 1
ATOM 2499 C CA . THR B 1 96 ? -5.359 -12.391 6.328 1 84.31 96 THR B CA 1
ATOM 2500 C C . THR B 1 96 ? -4.754 -13.617 5.652 1 84.31 96 THR B C 1
ATOM 2502 O O . THR B 1 96 ? -5.316 -14.141 4.688 1 84.31 96 THR B O 1
ATOM 2505 N N . TYR B 1 97 ? -3.648 -14.102 6.234 1 87.75 97 TYR B N 1
ATOM 2506 C CA . TYR B 1 97 ? -2.918 -15.188 5.59 1 87.75 97 TYR B CA 1
ATOM 2507 C C . TYR B 1 97 ? -2.859 -16.422 6.488 1 87.75 97 TYR B C 1
ATOM 2509 O O . TYR B 1 97 ? -1.85 -17.125 6.516 1 87.75 97 TYR B O 1
ATOM 2517 N N . SER B 1 98 ? -3.836 -16.656 7.168 1 85.12 98 SER B N 1
ATOM 2518 C CA . SER B 1 98 ? -3.922 -17.797 8.086 1 85.12 98 SER B CA 1
ATOM 2519 C C . SER B 1 98 ? -3.734 -19.125 7.352 1 85.12 98 SER B C 1
ATOM 2521 O O . SER B 1 98 ? -3.281 -20.109 7.941 1 85.12 98 SER B O 1
ATOM 2523 N N . TYR B 1 99 ? -3.988 -19.141 6.117 1 85.31 99 TYR B N 1
ATOM 2524 C CA . TYR B 1 99 ? -3.91 -20.359 5.324 1 85.31 99 TYR B CA 1
ATOM 2525 C C . TYR B 1 99 ? -2.461 -20.734 5.039 1 85.31 99 TYR B C 1
ATOM 2527 O O . TYR B 1 99 ? -2.18 -21.844 4.59 1 85.31 99 TYR B O 1
ATOM 2535 N N . HIS B 1 100 ? -1.548 -19.859 5.348 1 86.88 100 HIS B N 1
ATOM 2536 C CA . HIS B 1 100 ? -0.133 -20.109 5.109 1 86.88 100 HIS B CA 1
ATOM 2537 C C . HIS B 1 100 ? 0.331 -21.359 5.852 1 86.88 100 HIS B C 1
ATOM 2539 O O . HIS B 1 100 ? 1.313 -22 5.457 1 86.88 100 HIS B O 1
ATOM 2545 N N . LYS B 1 101 ? -0.328 -21.688 6.871 1 84.75 101 LYS B N 1
ATOM 2546 C CA . LYS B 1 101 ? 0.039 -22.844 7.68 1 84.75 101 LYS B CA 1
ATOM 2547 C C . LYS B 1 101 ? -0.24 -24.141 6.934 1 84.75 101 LYS B C 1
ATOM 2549 O O . LYS B 1 101 ? 0.297 -25.203 7.289 1 84.75 101 LYS B O 1
ATOM 2554 N N . HIS B 1 102 ? -0.997 -24.094 5.926 1 89.31 102 HIS B N 1
ATOM 2555 C CA . HIS B 1 102 ? -1.455 -25.312 5.262 1 89.31 102 HIS B CA 1
ATOM 2556 C C . HIS B 1 102 ? -0.886 -25.422 3.85 1 89.31 102 HIS B C 1
ATOM 2558 O O . HIS B 1 102 ? -1.38 -26.203 3.033 1 89.31 102 HIS B O 1
ATOM 2564 N N . GLY B 1 103 ? 0.111 -24.609 3.578 1 93.31 103 GLY B N 1
ATOM 2565 C CA . GLY B 1 103 ? 0.681 -24.625 2.24 1 93.31 103 GLY B CA 1
ATOM 2566 C C . GLY B 1 103 ? 1.717 -23.531 2.025 1 93.31 103 GLY B C 1
ATOM 2567 O O . GLY B 1 103 ? 2.281 -23.016 2.986 1 93.31 103 GLY B O 1
ATOM 2568 N N . HIS B 1 104 ? 2.018 -23.453 0.677 1 93.19 104 HIS B N 1
ATOM 2569 C CA . HIS B 1 104 ? 3.031 -22.453 0.345 1 93.19 104 HIS B CA 1
ATOM 2570 C C . HIS B 1 104 ? 2.77 -21.844 -1.024 1 93.19 104 HIS B C 1
ATOM 2572 O O . HIS B 1 104 ? 2.139 -22.469 -1.88 1 93.19 104 HIS B O 1
ATOM 2578 N N . PHE B 1 105 ? 3.289 -20.672 -1.121 1 96.81 105 PHE B N 1
ATOM 2579 C CA . PHE B 1 105 ? 3.244 -20.047 -2.434 1 96.81 105 PHE B CA 1
ATOM 2580 C C . PHE B 1 105 ? 4.297 -20.641 -3.359 1 96.81 105 PHE B C 1
ATOM 2582 O O . PHE B 1 105 ? 5.375 -21.031 -2.91 1 96.81 105 PHE B O 1
ATOM 2589 N N . VAL B 1 106 ? 3.998 -20.641 -4.652 1 97.69 106 VAL B N 1
ATOM 2590 C CA . VAL B 1 106 ? 4.918 -21.234 -5.621 1 97.69 106 VAL B CA 1
ATOM 2591 C C . VAL B 1 106 ? 6.188 -20.391 -5.707 1 97.69 106 VAL B C 1
ATOM 2593 O O . VAL B 1 106 ? 7.23 -20.875 -6.148 1 97.69 106 VAL B O 1
ATOM 2596 N N . CYS B 1 107 ? 5.984 -19.109 -5.41 1 98.06 107 CYS B N 1
ATOM 2597 C CA . CYS B 1 107 ? 7.121 -18.219 -5.203 1 98.06 107 CYS B CA 1
ATOM 2598 C C . CYS B 1 107 ? 7.25 -17.828 -3.734 1 98.06 107 CYS B C 1
ATOM 2600 O O . CYS B 1 107 ? 6.559 -16.922 -3.27 1 98.06 107 CYS B O 1
ATOM 2602 N N . PRO B 1 108 ? 8.195 -18.484 -3.064 1 96.62 108 PRO B N 1
ATOM 2603 C CA . PRO B 1 108 ? 8.328 -18.156 -1.642 1 96.62 108 PRO B CA 1
ATOM 2604 C C . PRO B 1 108 ? 8.727 -16.703 -1.401 1 96.62 108 PRO B C 1
ATOM 2606 O O . PRO B 1 108 ? 9.477 -16.125 -2.188 1 96.62 108 PRO B O 1
ATOM 2609 N N . SER B 1 109 ? 8.164 -16.203 -0.353 1 96 109 SER B N 1
ATOM 2610 C CA . SER B 1 109 ? 8.445 -14.82 0.02 1 96 109 SER B CA 1
ATOM 2611 C C . SER B 1 109 ? 8.641 -14.688 1.526 1 96 109 SER B C 1
ATOM 2613 O O . SER B 1 109 ? 8.359 -15.617 2.281 1 96 109 SER B O 1
ATOM 2615 N N . GLU B 1 110 ? 9.242 -13.562 1.859 1 94.62 110 GLU B N 1
ATOM 2616 C CA . GLU B 1 110 ? 9.477 -13.25 3.268 1 94.62 110 GLU B CA 1
ATOM 2617 C C . GLU B 1 110 ? 8.992 -11.852 3.613 1 94.62 110 GLU B C 1
ATOM 2619 O O . GLU B 1 110 ? 9.32 -10.883 2.916 1 94.62 110 GLU B O 1
ATOM 2624 N N . THR B 1 111 ? 8.219 -11.805 4.746 1 93.31 111 THR B N 1
ATOM 2625 C CA . THR B 1 111 ? 7.688 -10.531 5.223 1 93.31 111 THR B CA 1
ATOM 2626 C C . THR B 1 111 ? 8.531 -9.992 6.375 1 93.31 111 THR B C 1
ATOM 2628 O O . THR B 1 111 ? 8.938 -10.742 7.262 1 93.31 111 THR B O 1
ATOM 2631 N N . THR B 1 112 ? 8.82 -8.734 6.281 1 92.06 112 THR B N 1
ATOM 2632 C CA . THR B 1 112 ? 9.516 -8.047 7.367 1 92.06 112 THR B CA 1
ATOM 2633 C C . THR B 1 112 ? 8.891 -6.676 7.625 1 92.06 112 THR B C 1
ATOM 2635 O O . THR B 1 112 ? 8.242 -6.109 6.742 1 92.06 112 THR B O 1
ATOM 2638 N N . TYR B 1 113 ? 9.016 -6.266 8.867 1 90.19 113 TYR B N 1
ATOM 2639 C CA . TYR B 1 113 ? 8.602 -4.93 9.273 1 90.19 113 TYR B CA 1
ATOM 2640 C C . TYR B 1 113 ? 9.812 -4.066 9.625 1 90.19 113 TYR B C 1
ATOM 2642 O O . TYR B 1 113 ? 10.594 -4.414 10.516 1 90.19 113 TYR B O 1
ATOM 2650 N N . LEU B 1 114 ? 9.922 -3.027 8.883 1 89.88 114 LEU B N 1
ATOM 2651 C CA . LEU B 1 114 ? 11.164 -2.281 9.055 1 89.88 114 LEU B CA 1
ATOM 2652 C C . LEU B 1 114 ? 10.922 -0.781 8.922 1 89.88 114 LEU B C 1
ATOM 2654 O O . LEU B 1 114 ? 9.828 -0.357 8.539 1 89.88 114 LEU B O 1
ATOM 2658 N N . ARG B 1 115 ? 11.953 -0.03 9.281 1 90.62 115 ARG B N 1
ATOM 2659 C CA . ARG B 1 115 ? 11.961 1.426 9.18 1 90.62 115 ARG B CA 1
ATOM 2660 C C . ARG B 1 115 ? 12.875 1.888 8.047 1 90.62 115 ARG B C 1
ATOM 2662 O O . ARG B 1 115 ? 14.102 1.806 8.164 1 90.62 115 ARG B O 1
ATOM 2669 N N . PRO B 1 116 ? 12.242 2.436 7.055 1 92.69 116 PRO B N 1
ATOM 2670 C CA . PRO B 1 116 ? 13.102 2.906 5.961 1 92.69 116 PRO B CA 1
ATOM 2671 C C . PRO B 1 116 ? 13.805 4.219 6.289 1 92.69 116 PRO B C 1
ATOM 2673 O O . PRO B 1 116 ? 13.266 5.043 7.035 1 92.69 116 PRO B O 1
ATOM 2676 N N . GLY B 1 117 ? 15 4.375 5.727 1 93.81 117 GLY B N 1
ATOM 2677 C CA . GLY B 1 117 ? 15.719 5.637 5.809 1 93.81 117 GLY B CA 1
ATOM 2678 C C . GLY B 1 117 ? 15.656 6.441 4.527 1 93.81 117 GLY B C 1
ATOM 2679 O O . GLY B 1 117 ? 14.969 7.465 4.461 1 93.81 117 GLY B O 1
ATOM 2680 N N . TRP B 1 118 ? 16.328 5.887 3.535 1 94.12 118 TRP B N 1
ATOM 2681 C CA . TRP B 1 118 ? 16.203 6.395 2.172 1 94.12 118 TRP B CA 1
ATOM 2682 C C . TRP B 1 118 ? 15.148 5.609 1.395 1 94.12 118 TRP B C 1
ATOM 2684 O O . TRP B 1 118 ? 15.016 4.398 1.564 1 94.12 118 TRP B O 1
ATOM 2694 N N . ALA B 1 119 ? 14.414 6.336 0.591 1 94.38 119 ALA B N 1
ATOM 2695 C CA . ALA B 1 119 ? 13.492 5.648 -0.31 1 94.38 119 ALA B CA 1
ATOM 2696 C C . ALA B 1 119 ? 13.344 6.402 -1.629 1 94.38 119 ALA B C 1
ATOM 2698 O O . ALA B 1 119 ? 13.414 7.633 -1.656 1 94.38 119 ALA B O 1
ATOM 2699 N N . ARG B 1 120 ? 13.133 5.617 -2.623 1 92.81 120 ARG B N 1
ATOM 2700 C CA . ARG B 1 120 ? 12.906 6.184 -3.951 1 92.81 120 ARG B CA 1
ATOM 2701 C C . ARG B 1 120 ? 11.422 6.375 -4.219 1 92.81 120 ARG B C 1
ATOM 2703 O O . ARG B 1 120 ? 10.648 5.414 -4.164 1 92.81 120 ARG B O 1
ATOM 2710 N N . ASN B 1 121 ? 11.07 7.598 -4.539 1 89.88 121 ASN B N 1
ATOM 2711 C CA . ASN B 1 121 ? 9.656 7.82 -4.797 1 89.88 121 ASN B CA 1
ATOM 2712 C C . ASN B 1 121 ? 9.258 7.363 -6.195 1 89.88 121 ASN B C 1
ATOM 2714 O O . ASN B 1 121 ? 10.102 6.91 -6.969 1 89.88 121 ASN B O 1
ATOM 2718 N N . TRP B 1 122 ? 8 7.477 -6.504 1 85.88 122 TRP B N 1
ATOM 2719 C CA . TRP B 1 122 ? 7.426 6.941 -7.734 1 85.88 122 TRP B CA 1
ATOM 2720 C C . TRP B 1 122 ? 7.996 7.648 -8.953 1 85.88 122 TRP B C 1
ATOM 2722 O O . TRP B 1 122 ? 7.988 7.102 -10.062 1 85.88 122 TRP B O 1
ATOM 2732 N N . LYS B 1 123 ? 8.547 8.828 -8.719 1 83.81 123 LYS B N 1
ATOM 2733 C CA . LYS B 1 123 ? 9.148 9.594 -9.805 1 83.81 123 LYS B CA 1
ATOM 2734 C C . LYS B 1 123 ? 10.633 9.242 -9.969 1 83.81 123 LYS B C 1
ATOM 2736 O O . LYS B 1 123 ? 11.305 9.758 -10.859 1 83.81 123 LYS B O 1
ATOM 2741 N N . GLY B 1 124 ? 11.125 8.469 -9.086 1 86.25 124 GLY B N 1
ATOM 2742 C CA . GLY B 1 124 ? 12.508 8.031 -9.195 1 86.25 124 GLY B CA 1
ATOM 2743 C C . GLY B 1 124 ? 13.461 8.859 -8.359 1 86.25 124 GLY B C 1
ATOM 2744 O O . GLY B 1 124 ? 14.68 8.688 -8.445 1 86.25 124 GLY B O 1
ATOM 2745 N N . HIS B 1 125 ? 12.945 9.719 -7.52 1 88.75 125 HIS B N 1
ATOM 2746 C CA . HIS B 1 125 ? 13.789 10.562 -6.676 1 88.75 125 HIS B CA 1
ATOM 2747 C C . HIS B 1 125 ? 14.008 9.922 -5.309 1 88.75 125 HIS B C 1
ATOM 2749 O O . HIS B 1 125 ? 13.062 9.398 -4.711 1 88.75 125 HIS B O 1
ATOM 2755 N N . TRP B 1 126 ? 15.281 10.016 -4.922 1 92.5 126 TRP B N 1
ATOM 2756 C CA . TRP B 1 126 ? 15.586 9.516 -3.588 1 92.5 126 TRP B CA 1
ATOM 2757 C C . TRP B 1 126 ? 15.383 10.594 -2.533 1 92.5 126 TRP B C 1
ATOM 2759 O O . TRP B 1 126 ? 15.883 11.711 -2.672 1 92.5 126 TRP B O 1
ATOM 2769 N N . LEU B 1 127 ? 14.641 10.289 -1.532 1 93.81 127 LEU B N 1
ATOM 2770 C CA . LEU B 1 127 ? 14.344 11.18 -0.418 1 93.81 127 LEU B CA 1
ATOM 2771 C C . LEU B 1 127 ? 14.602 10.492 0.917 1 93.81 127 LEU B C 1
ATOM 2773 O O . LEU B 1 127 ? 14.688 9.266 0.98 1 93.81 127 LEU B O 1
ATOM 2777 N N . ALA B 1 128 ? 14.836 11.367 1.892 1 94.75 128 ALA B N 1
ATOM 2778 C CA . ALA B 1 128 ? 14.977 10.82 3.242 1 94.75 128 ALA B CA 1
ATOM 2779 C C . ALA B 1 128 ? 13.617 10.711 3.926 1 94.75 128 ALA B C 1
ATOM 2781 O O . ALA B 1 128 ? 12.922 11.711 4.105 1 94.75 128 ALA B O 1
ATOM 2782 N N . VAL B 1 129 ? 13.297 9.461 4.289 1 94.25 129 VAL B N 1
ATOM 2783 C CA . VAL B 1 129 ? 12.078 9.242 5.059 1 94.25 129 VAL B CA 1
ATOM 2784 C C . VAL B 1 129 ? 12.273 9.742 6.488 1 94.25 129 VAL B C 1
ATOM 2786 O O . VAL B 1 129 ? 13.305 9.477 7.105 1 94.25 129 VAL B O 1
ATOM 2789 N N . VAL B 1 130 ? 11.297 10.484 6.953 1 93.5 130 VAL B N 1
ATOM 2790 C CA . VAL B 1 130 ? 11.375 10.945 8.336 1 93.5 130 VAL B CA 1
ATOM 2791 C C . VAL B 1 130 ? 11.195 9.758 9.281 1 93.5 130 VAL B C 1
ATOM 2793 O O . VAL B 1 130 ? 10.07 9.328 9.539 1 93.5 130 VAL B O 1
ATOM 2796 N N . ASN B 1 131 ? 12.289 9.297 9.766 1 91.19 131 ASN B N 1
ATOM 2797 C CA . ASN B 1 131 ? 12.273 8.102 10.602 1 91.19 131 ASN B CA 1
ATOM 2798 C C . ASN B 1 131 ? 13.211 8.234 11.797 1 91.19 131 ASN B C 1
ATOM 2800 O O . ASN B 1 131 ? 14.047 7.359 12.039 1 91.19 131 ASN B O 1
ATOM 2804 N N . THR B 1 132 ? 12.945 9.164 12.531 1 85.31 132 THR B N 1
ATOM 2805 C CA . THR B 1 132 ? 13.688 9.328 13.781 1 85.31 132 THR B CA 1
ATOM 2806 C C . THR B 1 132 ? 12.961 8.633 14.93 1 85.31 132 THR B C 1
ATOM 2808 O O . THR B 1 132 ? 11.852 8.117 14.75 1 85.31 132 THR B O 1
ATOM 2811 N N . ASP B 1 133 ? 13.586 8.477 16.031 1 84.06 133 ASP B N 1
ATOM 2812 C CA . ASP B 1 133 ? 12.953 7.844 17.188 1 84.06 133 ASP B CA 1
ATOM 2813 C C . ASP B 1 133 ? 11.703 8.602 17.609 1 84.06 133 ASP B C 1
ATOM 2815 O O . ASP B 1 133 ? 10.773 8.016 18.172 1 84.06 133 ASP B O 1
ATOM 2819 N N . LYS B 1 134 ? 11.688 9.891 17.312 1 85.75 134 LYS B N 1
ATOM 2820 C CA . LYS B 1 134 ? 10.523 10.703 17.656 1 85.75 134 LYS B CA 1
ATOM 2821 C C . LYS B 1 134 ? 9.383 10.469 16.672 1 85.75 134 LYS B C 1
ATOM 2823 O O . LYS B 1 134 ? 8.211 10.562 17.031 1 85.75 134 LYS B O 1
ATOM 2828 N N . PHE B 1 135 ? 9.812 10.18 15.422 1 90.75 135 PHE B N 1
ATOM 2829 C CA . PHE B 1 135 ? 8.812 10.016 14.367 1 90.75 135 PHE B CA 1
ATOM 2830 C C . PHE B 1 135 ? 9.055 8.727 13.594 1 90.75 135 PHE B C 1
ATOM 2832 O O . PHE B 1 135 ? 9.359 8.758 12.398 1 90.75 135 PHE B O 1
ATOM 2839 N N . PRO B 1 136 ? 8.852 7.645 14.289 1 89.5 136 PRO B N 1
ATOM 2840 C CA . PRO B 1 136 ? 9.086 6.367 13.609 1 89.5 136 PRO B CA 1
ATOM 2841 C C . PRO B 1 136 ? 8.016 6.047 12.57 1 89.5 136 PRO B C 1
ATOM 2843 O O . PRO B 1 136 ? 6.824 6.281 12.812 1 89.5 136 PRO B O 1
ATOM 2846 N N . GLN B 1 137 ? 8.469 5.637 11.422 1 90.19 137 GLN B N 1
ATOM 2847 C CA . GLN B 1 137 ? 7.594 5.105 10.383 1 90.19 137 GLN B CA 1
ATOM 2848 C C . GLN B 1 137 ? 7.992 3.68 10 1 90.19 137 GLN B C 1
ATOM 2850 O O . GLN B 1 137 ? 9.062 3.457 9.438 1 90.19 137 GLN B O 1
ATOM 2855 N N . THR B 1 138 ? 7.102 2.76 10.328 1 88.81 138 THR B N 1
ATOM 2856 C CA . THR B 1 138 ? 7.348 1.355 10.023 1 88.81 138 THR B CA 1
ATOM 2857 C C . THR B 1 138 ? 6.527 0.917 8.812 1 88.81 138 THR B C 1
ATOM 2859 O O . THR B 1 138 ? 5.359 1.293 8.672 1 88.81 138 THR B O 1
ATOM 2862 N N . VAL B 1 139 ? 7.219 0.143 8.008 1 89.69 139 VAL B N 1
ATOM 2863 C CA . VAL B 1 139 ? 6.523 -0.361 6.828 1 89.69 139 VAL B CA 1
ATOM 2864 C C . VAL B 1 139 ? 6.609 -1.885 6.789 1 89.69 139 VAL B C 1
ATOM 2866 O O . VAL B 1 139 ? 7.531 -2.477 7.359 1 89.69 139 VAL B O 1
ATOM 2869 N N . ARG B 1 140 ? 5.59 -2.422 6.18 1 90.88 140 ARG B N 1
ATOM 2870 C CA . ARG B 1 140 ? 5.582 -3.85 5.871 1 90.88 140 ARG B CA 1
ATOM 2871 C C . ARG B 1 140 ? 6.148 -4.109 4.48 1 90.88 140 ARG B C 1
ATOM 2873 O O . ARG B 1 140 ? 5.68 -3.531 3.496 1 90.88 140 ARG B O 1
ATOM 2880 N N . VAL B 1 141 ? 7.113 -4.957 4.449 1 92.88 141 VAL B N 1
ATOM 2881 C CA . VAL B 1 141 ? 7.672 -5.312 3.15 1 92.88 141 VAL B CA 1
ATOM 2882 C C . VAL B 1 141 ? 7.664 -6.828 2.984 1 92.88 141 VAL B C 1
ATOM 2884 O O . VAL B 1 141 ? 7.781 -7.57 3.965 1 92.88 141 VAL B O 1
ATOM 2887 N N . GLU B 1 142 ? 7.457 -7.203 1.769 1 94.81 142 GLU B N 1
ATOM 2888 C CA . GLU B 1 142 ? 7.492 -8.617 1.417 1 94.81 142 GLU B CA 1
ATOM 2889 C C . GLU B 1 142 ? 8.391 -8.859 0.208 1 94.81 142 GLU B C 1
ATOM 2891 O O . GLU B 1 142 ? 8.039 -8.516 -0.919 1 94.81 142 GLU B O 1
ATOM 2896 N N . HIS B 1 143 ? 9.5 -9.586 0.488 1 96.25 143 HIS B N 1
ATOM 2897 C CA . HIS B 1 143 ? 10.469 -9.859 -0.568 1 96.25 143 HIS B CA 1
ATOM 2898 C C . HIS B 1 143 ? 10.367 -11.305 -1.043 1 96.25 143 HIS B C 1
ATOM 2900 O O . HIS B 1 143 ? 10.148 -12.211 -0.239 1 96.25 143 HIS B O 1
ATOM 2906 N N . CYS B 1 144 ? 10.602 -11.391 -2.377 1 97.19 144 CYS B N 1
ATOM 2907 C CA . CYS B 1 144 ? 10.812 -12.75 -2.879 1 97.19 144 CYS B CA 1
ATOM 2908 C C . CYS B 1 144 ? 12.062 -13.367 -2.275 1 97.19 144 CYS B C 1
ATOM 2910 O O . CYS B 1 144 ? 13.125 -12.742 -2.25 1 97.19 144 CYS B O 1
ATOM 2912 N N . LYS B 1 145 ? 11.922 -14.562 -1.82 1 96.81 145 LYS B N 1
ATOM 2913 C CA . LYS B 1 145 ? 13.094 -15.258 -1.295 1 96.81 145 LYS B CA 1
ATOM 2914 C C . LYS B 1 145 ? 14.078 -15.602 -2.412 1 96.81 145 LYS B C 1
ATOM 2916 O O . LYS B 1 145 ? 15.289 -15.562 -2.209 1 96.81 145 LYS B O 1
ATOM 2921 N N . PHE B 1 146 ? 13.531 -15.93 -3.531 1 96.06 146 PHE B N 1
ATOM 2922 C CA . PHE B 1 146 ? 14.336 -16.312 -4.684 1 96.06 146 PHE B CA 1
ATOM 2923 C C . PHE B 1 146 ? 13.891 -15.562 -5.934 1 96.06 146 PHE B C 1
ATOM 2925 O O . PHE B 1 146 ? 13.359 -16.172 -6.867 1 96.06 146 PHE B O 1
ATOM 2932 N N . PRO B 1 147 ? 14.273 -14.297 -5.965 1 94.62 147 PRO B N 1
ATOM 2933 C CA . PRO B 1 147 ? 13.875 -13.516 -7.137 1 94.62 147 PRO B CA 1
ATOM 2934 C C . PRO B 1 147 ? 14.508 -14.023 -8.43 1 94.62 147 PRO B C 1
ATOM 2936 O O . PRO B 1 147 ? 15.664 -14.453 -8.43 1 94.62 147 PRO B O 1
ATOM 2939 N N . HIS B 1 148 ? 13.773 -14.086 -9.516 1 93.81 148 HIS B N 1
ATOM 2940 C CA . HIS B 1 148 ? 14.219 -14.414 -10.867 1 93.81 148 HIS B CA 1
ATOM 2941 C C . HIS B 1 148 ? 14.445 -15.914 -11.023 1 93.81 148 HIS B C 1
ATOM 2943 O O . HIS B 1 148 ? 14.891 -16.375 -12.078 1 93.81 148 HIS B O 1
ATOM 2949 N N . LYS B 1 149 ? 14.188 -16.688 -10.023 1 96.38 149 LYS B N 1
ATOM 2950 C CA . LYS B 1 149 ? 14.242 -18.141 -10.148 1 96.38 149 LYS B CA 1
ATOM 2951 C C . LYS B 1 149 ? 12.93 -18.703 -10.703 1 96.38 149 LYS B C 1
ATOM 2953 O O . LYS B 1 149 ? 11.898 -18.016 -10.672 1 96.38 149 LYS B O 1
ATOM 2958 N N . SER B 1 150 ? 13.07 -19.922 -11.188 1 96.69 150 SER B N 1
ATOM 2959 C CA . SER B 1 150 ? 11.875 -20.594 -11.695 1 96.69 150 SER B CA 1
ATOM 2960 C C . SER B 1 150 ? 10.875 -20.844 -10.57 1 96.69 150 SER B C 1
ATOM 2962 O O . SER B 1 150 ? 11.266 -21.094 -9.43 1 96.69 150 SER B O 1
ATOM 2964 N N . CYS B 1 151 ? 9.609 -20.781 -10.938 1 97 151 CYS B N 1
ATOM 2965 C CA . CYS B 1 151 ? 8.547 -21.047 -9.969 1 97 151 CYS B CA 1
ATOM 2966 C C . CYS B 1 151 ? 8.539 -22.5 -9.539 1 97 151 CYS B C 1
ATOM 2968 O O . CYS B 1 151 ? 8.75 -23.406 -10.359 1 97 151 CYS B O 1
ATOM 2970 N N . GLU B 1 152 ? 8.172 -22.688 -8.32 1 95 152 GLU B N 1
ATOM 2971 C CA . GLU B 1 152 ? 8.062 -24.047 -7.816 1 95 152 GLU B CA 1
ATOM 2972 C C . GLU B 1 152 ? 6.84 -24.75 -8.398 1 95 152 GLU B C 1
ATOM 2974 O O . GLU B 1 152 ? 5.828 -24.109 -8.688 1 95 152 GLU B O 1
ATOM 2979 N N . TYR B 1 153 ? 6.961 -26.062 -8.625 1 93.38 153 TYR B N 1
ATOM 2980 C CA . TYR B 1 153 ? 5.871 -26.953 -9.023 1 93.38 153 TYR B CA 1
ATOM 2981 C C . TYR B 1 153 ? 5.539 -26.781 -10.5 1 93.38 153 TYR B C 1
ATOM 2983 O O . TYR B 1 153 ? 4.652 -27.453 -11.023 1 93.38 153 TYR B O 1
ATOM 2991 N N . LEU B 1 154 ? 6.152 -25.828 -11.18 1 94.06 154 LEU B N 1
ATOM 2992 C CA . LEU B 1 154 ? 5.926 -25.703 -12.609 1 94.06 154 LEU B CA 1
ATOM 2993 C C . LEU B 1 154 ? 6.879 -26.594 -13.398 1 94.06 154 LEU B C 1
ATOM 2995 O O . LEU B 1 154 ? 8.062 -26.688 -13.07 1 94.06 154 LEU B O 1
ATOM 2999 N N . PRO B 1 155 ? 6.336 -27.188 -14.43 1 90.94 155 PRO B N 1
ATOM 3000 C CA . PRO B 1 155 ? 7.234 -27.969 -15.281 1 90.94 155 PRO B CA 1
ATOM 3001 C C . PRO B 1 155 ? 8.352 -27.141 -15.898 1 90.94 155 PRO B C 1
ATOM 3003 O O . PRO B 1 155 ? 8.133 -25.969 -16.234 1 90.94 155 PRO B O 1
ATOM 3006 N N . PRO B 1 156 ? 9.469 -27.781 -16.109 1 88.88 156 PRO B N 1
ATOM 3007 C CA . PRO B 1 156 ? 10.633 -27.047 -16.641 1 88.88 156 PRO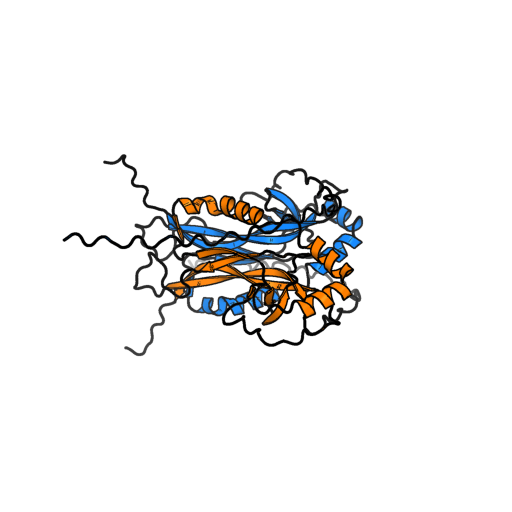 B CA 1
ATOM 3008 C C . PRO B 1 156 ? 10.422 -26.547 -18.062 1 88.88 156 PRO B C 1
ATOM 3010 O O . PRO B 1 156 ? 11.148 -25.672 -18.516 1 88.88 156 PRO B O 1
ATOM 3013 N N . CYS B 1 157 ? 9.539 -27.156 -18.719 1 89.69 157 CYS B N 1
ATOM 3014 C CA . CYS B 1 157 ? 9.328 -26.75 -20.094 1 89.69 157 CYS B CA 1
ATOM 3015 C C . CYS B 1 157 ? 8.734 -25.344 -20.172 1 89.69 157 CYS B C 1
ATOM 3017 O O . CYS B 1 157 ? 8.742 -24.719 -21.234 1 89.69 157 CYS B O 1
ATOM 3019 N N . TYR B 1 158 ? 8.234 -24.875 -19.062 1 90.88 158 TYR B N 1
ATOM 3020 C CA . TYR B 1 158 ? 7.758 -23.484 -19.016 1 90.88 158 TYR B CA 1
ATOM 3021 C C . TYR B 1 158 ? 8.852 -22.562 -18.516 1 90.88 158 TYR B C 1
ATOM 3023 O O . TYR B 1 158 ? 9.508 -22.844 -17.5 1 90.88 158 TYR B O 1
ATOM 3031 N N . GLU B 1 159 ? 9.039 -21.438 -19.219 1 93.5 159 GLU B N 1
ATOM 3032 C CA . GLU B 1 159 ? 9.961 -20.422 -18.75 1 93.5 159 GLU B CA 1
ATOM 3033 C C . GLU B 1 159 ? 9.305 -19.516 -17.703 1 93.5 159 GLU B C 1
ATOM 3035 O O . GLU B 1 159 ? 8.867 -18.406 -18.016 1 93.5 159 GLU B O 1
ATOM 3040 N N . SER B 1 160 ? 9.328 -20.047 -16.484 1 96.19 160 SER B N 1
ATOM 3041 C CA . SER B 1 160 ? 8.688 -19.328 -15.391 1 96.19 160 SER B CA 1
ATOM 3042 C C . SER B 1 160 ? 9.711 -18.578 -14.539 1 96.19 160 SER B C 1
ATOM 3044 O O . SER B 1 160 ? 10.875 -18.969 -14.484 1 96.19 160 SER B O 1
ATOM 3046 N N . THR B 1 161 ? 9.297 -17.469 -13.984 1 96.94 161 THR B N 1
ATOM 3047 C CA . THR B 1 161 ? 10.172 -16.688 -13.117 1 96.94 161 THR B CA 1
ATOM 3048 C C . THR B 1 161 ? 9.383 -16.031 -11.992 1 96.94 161 THR B C 1
ATOM 3050 O O . THR B 1 161 ? 8.281 -15.516 -12.219 1 96.94 161 THR B O 1
ATOM 3053 N N . CYS B 1 162 ? 9.914 -16.094 -10.781 1 97.5 162 CYS B N 1
ATOM 3054 C CA . CYS B 1 162 ? 9.336 -15.359 -9.664 1 97.5 162 CYS B CA 1
ATOM 3055 C C . CYS B 1 162 ? 9.68 -13.875 -9.758 1 97.5 162 CYS B C 1
ATOM 3057 O O . CYS B 1 162 ? 10.859 -13.516 -9.781 1 97.5 162 CYS B O 1
ATOM 3059 N N . LYS B 1 163 ? 8.641 -13.102 -9.789 1 96.62 163 LYS B N 1
ATOM 3060 C CA . LYS B 1 163 ? 8.82 -11.664 -9.953 1 96.62 163 LYS B CA 1
ATOM 3061 C C . LYS B 1 163 ? 8.391 -10.898 -8.703 1 96.62 163 LYS B C 1
ATOM 3063 O O . LYS B 1 163 ? 7.34 -11.188 -8.125 1 96.62 163 LYS B O 1
ATOM 3068 N N . GLN B 1 164 ? 9.273 -9.961 -8.352 1 95.88 164 GLN B N 1
ATOM 3069 C CA . GLN B 1 164 ? 8.953 -9.086 -7.23 1 95.88 164 GLN B CA 1
ATOM 3070 C C . GLN B 1 164 ? 7.793 -8.148 -7.578 1 95.88 164 GLN B C 1
ATOM 3072 O O . GLN B 1 164 ? 7.773 -7.555 -8.656 1 95.88 164 GLN B O 1
ATOM 3077 N N . ARG B 1 165 ? 6.848 -8.117 -6.68 1 95.31 165 ARG B N 1
ATOM 3078 C CA . ARG B 1 165 ? 5.719 -7.207 -6.832 1 95.31 165 ARG B CA 1
ATOM 3079 C C . ARG B 1 165 ? 5.891 -5.973 -5.953 1 95.31 165 ARG B C 1
ATOM 3081 O O . ARG B 1 165 ? 6.426 -6.062 -4.848 1 95.31 165 ARG B O 1
ATOM 3088 N N . TYR B 1 166 ? 5.344 -4.836 -6.453 1 93.56 166 TYR B N 1
ATOM 3089 C CA . TYR B 1 166 ? 5.504 -3.578 -5.73 1 93.56 166 TYR B CA 1
ATOM 3090 C C . TYR B 1 166 ? 4.172 -2.857 -5.586 1 93.56 166 TYR B C 1
ATOM 3092 O O . TYR B 1 166 ? 3.301 -2.969 -6.449 1 93.56 166 TYR B O 1
ATOM 3100 N N . SER B 1 167 ? 4.016 -2.201 -4.512 1 91.38 167 SER B N 1
ATOM 3101 C CA . SER B 1 167 ? 2.906 -1.28 -4.289 1 91.38 167 SER B CA 1
ATOM 3102 C C . SER B 1 167 ? 3.4 0.072 -3.789 1 91.38 167 SER B C 1
ATOM 3104 O O . SER B 1 167 ? 4.504 0.173 -3.246 1 91.38 167 SER B O 1
ATOM 3106 N N . LEU B 1 168 ? 2.582 1.023 -4.047 1 89.62 168 LEU B N 1
ATOM 3107 C CA . LEU B 1 168 ? 2.924 2.371 -3.607 1 89.62 168 LEU B CA 1
ATOM 3108 C C . LEU B 1 168 ? 2.338 2.66 -2.229 1 89.62 168 LEU B C 1
ATOM 3110 O O . LEU B 1 168 ? 1.172 2.352 -1.97 1 89.62 168 LEU B O 1
ATOM 3114 N N . ILE B 1 169 ? 3.203 3.256 -1.394 1 88.06 169 ILE B N 1
ATOM 3115 C CA . ILE B 1 169 ? 2.74 3.656 -0.07 1 88.06 169 ILE B CA 1
ATOM 3116 C C . ILE B 1 169 ? 3.135 5.105 0.198 1 88.06 169 ILE B C 1
ATOM 3118 O O . ILE B 1 169 ? 4.062 5.629 -0.422 1 88.06 169 ILE B O 1
ATOM 3122 N N . GLN B 1 170 ? 2.439 5.672 1.119 1 89 170 GLN B N 1
ATOM 3123 C CA . GLN B 1 170 ? 2.727 7.055 1.482 1 89 170 GLN B CA 1
ATOM 3124 C C . GLN B 1 170 ? 3.66 7.125 2.688 1 89 170 GLN B C 1
ATOM 3126 O O . GLN B 1 170 ? 3.438 6.449 3.693 1 89 170 GLN B O 1
ATOM 3131 N N . LEU B 1 171 ? 4.645 7.977 2.545 1 91.06 171 LEU B N 1
ATOM 3132 C CA . LEU B 1 171 ? 5.57 8.211 3.646 1 91.06 171 LEU B CA 1
ATOM 3133 C C . LEU B 1 171 ? 5.902 9.695 3.766 1 91.06 171 LEU B C 1
ATOM 3135 O O . LEU B 1 171 ? 5.977 10.406 2.758 1 91.06 171 LEU B O 1
ATOM 3139 N N . LEU B 1 172 ? 6.039 10.07 5.016 1 92.69 172 LEU B N 1
ATOM 3140 C CA . LEU B 1 172 ? 6.551 11.414 5.297 1 92.69 172 LEU B CA 1
ATOM 3141 C C . LEU B 1 172 ? 8.055 11.484 5.031 1 92.69 172 LEU B C 1
ATOM 3143 O O . LEU B 1 172 ? 8.82 10.656 5.535 1 92.69 172 LEU B O 1
ATOM 3147 N N . CYS B 1 173 ? 8.438 12.492 4.215 1 94.12 173 CYS B N 1
ATOM 3148 C CA . CYS B 1 173 ? 9.844 12.531 3.809 1 94.12 173 CYS B CA 1
ATOM 3149 C C . CYS B 1 173 ? 10.32 13.969 3.66 1 94.12 173 CYS B C 1
ATOM 3151 O O . CYS B 1 173 ? 9.523 14.906 3.717 1 94.12 173 CYS B O 1
ATOM 3153 N N . VAL B 1 174 ? 11.664 14.07 3.559 1 94.44 174 VAL B N 1
ATOM 3154 C CA . VAL B 1 174 ? 12.305 15.367 3.363 1 94.44 174 VAL B CA 1
ATOM 3155 C C . VAL B 1 174 ? 13.438 15.234 2.348 1 94.44 174 VAL B C 1
ATOM 3157 O O . VAL B 1 174 ? 13.914 14.133 2.082 1 94.44 174 VAL B O 1
ATOM 3160 N N . ASP B 1 175 ? 13.672 16.328 1.729 1 92.81 175 ASP B N 1
ATOM 3161 C CA . ASP B 1 175 ? 14.922 16.438 0.982 1 92.81 175 ASP B CA 1
ATOM 3162 C C . ASP B 1 175 ? 16.062 16.922 1.879 1 92.81 175 ASP B C 1
ATOM 3164 O O . ASP B 1 175 ? 16.125 18.094 2.227 1 92.81 175 ASP B O 1
ATOM 3168 N N . PRO B 1 176 ? 16.984 16.078 2.176 1 90.5 176 PRO B N 1
ATOM 3169 C CA . PRO B 1 176 ? 18 16.453 3.162 1 90.5 176 PRO B CA 1
ATOM 3170 C C . PRO B 1 176 ? 18.969 17.5 2.635 1 90.5 176 PRO B C 1
ATOM 3172 O O . PRO B 1 176 ? 19.672 18.141 3.418 1 90.5 176 PRO B O 1
ATOM 3175 N N . TYR B 1 177 ? 18.969 17.656 1.417 1 87.81 177 TYR B N 1
ATOM 3176 C CA . TYR B 1 177 ? 19.938 18.594 0.859 1 87.81 177 TYR B CA 1
ATOM 3177 C C . TYR B 1 177 ? 19.297 19.922 0.532 1 87.81 177 TYR B C 1
ATOM 3179 O O . TYR B 1 177 ? 19.969 20.859 0.076 1 87.81 177 TYR B O 1
ATOM 3187 N N . ASN B 1 178 ? 18.062 20 0.74 1 88.19 178 ASN B N 1
ATOM 3188 C CA . ASN B 1 178 ? 17.359 21.266 0.617 1 88.19 178 ASN B CA 1
ATOM 3189 C C . ASN B 1 178 ? 16.641 21.625 1.912 1 88.19 178 ASN B C 1
ATOM 3191 O O . ASN B 1 178 ? 15.43 21.406 2.043 1 88.19 178 ASN B O 1
ATOM 3195 N N . TYR B 1 179 ? 17.266 22.406 2.699 1 84.56 179 TYR B N 1
ATOM 3196 C CA . TYR B 1 179 ? 16.828 22.703 4.059 1 84.56 179 TYR B CA 1
ATOM 3197 C C . TYR B 1 179 ? 15.586 23.594 4.055 1 84.56 179 TYR B C 1
ATOM 3199 O O . TYR B 1 179 ? 14.844 23.641 5.039 1 84.56 179 TYR B O 1
ATOM 3207 N N . ASP B 1 180 ? 15.367 24.203 2.943 1 86.69 180 ASP B N 1
ATOM 3208 C CA . ASP B 1 180 ? 14.258 25.156 2.893 1 86.69 180 ASP B CA 1
ATOM 3209 C C . ASP B 1 180 ? 12.984 24.484 2.373 1 86.69 180 ASP B C 1
ATOM 3211 O O . ASP B 1 180 ? 11.898 25.047 2.457 1 86.69 180 ASP B O 1
ATOM 3215 N N . HIS B 1 181 ? 13.219 23.25 1.968 1 87.94 181 HIS B N 1
ATOM 3216 C CA . HIS B 1 181 ? 12.047 22.562 1.453 1 87.94 181 HIS B CA 1
ATOM 3217 C C . HIS B 1 181 ? 11.242 21.922 2.582 1 87.94 181 HIS B C 1
ATOM 3219 O O . HIS B 1 181 ? 11.805 21.219 3.432 1 87.94 181 HIS B O 1
ATOM 3225 N N . LYS B 1 182 ? 10.008 22.188 2.57 1 91.44 182 LYS B N 1
ATOM 3226 C CA . LYS B 1 182 ? 9.094 21.641 3.578 1 91.44 182 LYS B CA 1
ATOM 3227 C C . LYS B 1 182 ? 8.953 20.141 3.443 1 91.44 182 LYS B C 1
ATOM 3229 O O . LYS B 1 182 ? 9.047 19.594 2.34 1 91.44 182 LYS B O 1
ATOM 3234 N N . PRO B 1 183 ? 8.781 19.516 4.609 1 93.25 183 PRO B N 1
ATOM 3235 C CA . PRO B 1 183 ? 8.477 18.078 4.539 1 93.25 183 PRO B CA 1
ATOM 3236 C C . PRO B 1 183 ? 7.23 17.781 3.703 1 93.25 183 PRO B C 1
ATOM 3238 O O . PRO B 1 183 ? 6.309 18.609 3.648 1 93.25 183 PRO B O 1
ATOM 3241 N N . ILE B 1 184 ? 7.258 16.625 3.09 1 90.5 184 ILE B N 1
ATOM 3242 C CA . ILE B 1 184 ? 6.109 16.25 2.27 1 90.5 184 ILE B CA 1
ATOM 3243 C C . ILE B 1 184 ? 5.773 14.781 2.486 1 90.5 184 ILE B C 1
ATOM 3245 O O . ILE B 1 184 ? 6.598 14.023 2.996 1 90.5 184 ILE B O 1
ATOM 3249 N N . VAL B 1 185 ? 4.613 14.438 2.174 1 91 185 VAL B N 1
ATOM 3250 C CA . VAL B 1 185 ? 4.211 13.047 2.025 1 91 185 VAL B CA 1
ATOM 3251 C C . VAL B 1 185 ? 4.23 12.656 0.551 1 91 185 VAL B C 1
ATOM 3253 O O . VAL B 1 185 ? 3.656 13.344 -0.291 1 91 185 VAL B O 1
ATOM 3256 N N . ASP B 1 186 ? 4.961 11.602 0.302 1 89.25 186 ASP B N 1
ATOM 3257 C CA . ASP B 1 186 ? 5.074 11.141 -1.079 1 89.25 186 ASP B CA 1
ATOM 3258 C C . ASP B 1 186 ? 4.848 9.633 -1.177 1 89.25 186 ASP B C 1
ATOM 3260 O O . ASP B 1 186 ? 4.652 8.961 -0.16 1 89.25 186 ASP B O 1
ATOM 3264 N N . LEU B 1 187 ? 4.812 9.195 -2.477 1 90.06 187 LEU B N 1
ATOM 3265 C CA . LEU B 1 187 ? 4.574 7.773 -2.723 1 90.06 187 LEU B CA 1
ATOM 3266 C C . LEU B 1 187 ? 5.883 7.051 -3.02 1 90.06 187 LEU B C 1
ATOM 3268 O O . LEU B 1 187 ? 6.699 7.527 -3.809 1 90.06 187 LEU B O 1
ATOM 3272 N N . PHE B 1 188 ? 5.949 5.914 -2.354 1 91.38 188 PHE B N 1
ATOM 3273 C CA . PHE B 1 188 ? 7.148 5.102 -2.52 1 91.38 188 PHE B CA 1
ATOM 3274 C C . PHE B 1 188 ? 6.785 3.658 -2.852 1 91.38 188 PHE B C 1
ATOM 3276 O O . PHE B 1 188 ? 5.84 3.105 -2.289 1 91.38 188 PHE B O 1
ATOM 3283 N N . ALA B 1 189 ? 7.582 3.129 -3.734 1 91.75 189 ALA B N 1
ATOM 3284 C CA . ALA B 1 189 ? 7.355 1.739 -4.117 1 91.75 189 ALA B CA 1
ATOM 3285 C C . ALA B 1 189 ? 8.031 0.783 -3.139 1 91.75 189 ALA B C 1
ATOM 3287 O O . ALA B 1 189 ? 9.234 0.873 -2.902 1 91.75 189 ALA B O 1
ATOM 3288 N N . LEU B 1 190 ? 7.219 -0.06 -2.574 1 92.69 190 LEU B N 1
ATOM 3289 C CA . LEU B 1 190 ? 7.75 -1.066 -1.665 1 92.69 190 LEU B CA 1
ATOM 3290 C C . LEU B 1 190 ? 7.426 -2.473 -2.158 1 92.69 190 LEU B C 1
ATOM 3292 O O . LEU B 1 190 ? 6.375 -2.695 -2.766 1 92.69 190 LEU B O 1
ATOM 3296 N N . PRO B 1 191 ? 8.359 -3.391 -1.889 1 94.88 191 PRO B N 1
ATOM 3297 C CA . PRO B 1 191 ? 8.039 -4.785 -2.199 1 94.88 191 PRO B CA 1
ATOM 3298 C C . PRO B 1 191 ? 6.883 -5.328 -1.356 1 94.88 191 PRO B C 1
ATOM 3300 O O . PRO B 1 191 ? 6.934 -5.27 -0.125 1 94.88 191 PRO B O 1
ATOM 3303 N N . THR B 1 192 ? 5.902 -5.875 -2.059 1 94.69 192 THR B N 1
ATOM 3304 C CA . THR B 1 192 ? 4.707 -6.262 -1.314 1 94.69 192 THR B CA 1
ATOM 3305 C C . THR B 1 192 ? 4.312 -7.699 -1.638 1 94.69 192 THR B C 1
ATOM 3307 O O . THR B 1 192 ? 3.301 -8.195 -1.14 1 94.69 192 THR B O 1
ATOM 3310 N N . GLY B 1 193 ? 5.109 -8.305 -2.471 1 95.31 193 GLY B N 1
ATOM 3311 C CA . GLY B 1 193 ? 4.777 -9.688 -2.781 1 95.31 193 GLY B CA 1
ATOM 3312 C C . GLY B 1 193 ? 5.676 -10.297 -3.84 1 95.31 19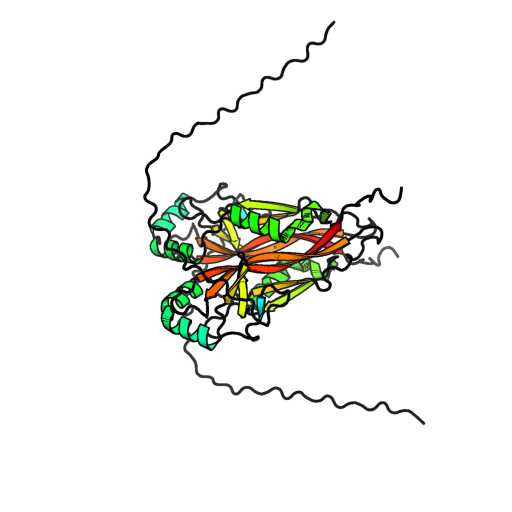3 GLY B C 1
ATOM 3313 O O . GLY B 1 193 ? 6.617 -9.648 -4.312 1 95.31 193 GLY B O 1
ATOM 3314 N N . CYS B 1 194 ? 5.328 -11.562 -4.145 1 97.19 194 CYS B N 1
ATOM 3315 C CA . CYS B 1 194 ? 6.051 -12.352 -5.133 1 97.19 194 CYS B CA 1
ATOM 3316 C C . CYS B 1 194 ? 5.094 -13.203 -5.957 1 97.19 194 CYS B C 1
ATOM 3318 O O . CYS B 1 194 ? 4.223 -13.883 -5.402 1 97.19 194 CYS B O 1
ATOM 3320 N N . SER B 1 195 ? 5.27 -13.078 -7.281 1 97.12 195 SER B N 1
ATOM 3321 C CA . SER B 1 195 ? 4.324 -13.797 -8.133 1 97.12 195 SER B CA 1
ATOM 3322 C C . SER B 1 195 ? 5.043 -14.555 -9.234 1 97.12 195 SER B C 1
ATOM 3324 O O . SER B 1 195 ? 6.137 -14.172 -9.656 1 97.12 195 SER B O 1
ATOM 3326 N N . CYS B 1 196 ? 4.41 -15.594 -9.664 1 97.94 196 CYS B N 1
ATOM 3327 C CA . CYS B 1 196 ? 4.973 -16.438 -10.711 1 97.94 196 CYS B CA 1
ATOM 3328 C C . CYS B 1 196 ? 4.551 -15.953 -12.094 1 97.94 196 CYS B C 1
ATOM 3330 O O . CYS B 1 196 ? 3.357 -15.859 -12.383 1 97.94 196 CYS B O 1
ATOM 3332 N N . PHE B 1 197 ? 5.539 -15.688 -12.883 1 97.19 197 PHE B N 1
ATOM 3333 C CA . PHE B 1 197 ? 5.363 -15.172 -14.234 1 97.19 197 PHE B CA 1
ATOM 3334 C C . PHE B 1 197 ? 5.879 -16.172 -15.266 1 97.19 197 PHE B C 1
ATOM 3336 O O . PHE B 1 197 ? 6.945 -16.766 -15.086 1 97.19 197 PHE B O 1
ATOM 3343 N N . VAL B 1 198 ? 5.086 -16.406 -16.297 1 96.62 198 VAL B N 1
ATOM 3344 C CA . VAL B 1 198 ? 5.488 -17.312 -17.375 1 96.62 198 VAL B CA 1
ATOM 3345 C C . VAL B 1 198 ? 5.668 -16.516 -18.672 1 96.62 198 VAL B C 1
ATOM 3347 O O . VAL B 1 198 ? 4.758 -15.812 -19.109 1 96.62 198 VAL B O 1
ATOM 3350 N N . GLU B 1 199 ? 6.793 -16.688 -19.281 1 93.31 199 GLU B N 1
ATOM 3351 C CA . GLU B 1 199 ? 7.098 -15.992 -20.516 1 93.31 199 GLU B CA 1
ATOM 3352 C C . GLU B 1 199 ? 6.453 -16.688 -21.719 1 93.31 199 GLU B C 1
ATOM 3354 O O . GLU B 1 199 ? 6.305 -17.906 -21.719 1 93.31 199 GLU B O 1
ATOM 3359 N N . ASP B 1 200 ? 6.09 -15.781 -22.609 1 88 200 ASP B N 1
ATOM 3360 C CA . ASP B 1 200 ? 5.559 -16.328 -23.859 1 88 200 ASP B CA 1
ATOM 3361 C C . ASP B 1 200 ? 6.641 -17.078 -24.641 1 88 200 ASP B C 1
ATOM 3363 O O . ASP B 1 200 ? 7.824 -16.766 -24.531 1 88 200 ASP B O 1
ATOM 3367 N N . PHE B 1 201 ? 6.188 -18.203 -25.312 1 77.38 201 PHE B N 1
ATOM 3368 C CA . PHE B 1 201 ? 7.105 -18.938 -26.172 1 77.38 201 PHE B CA 1
ATOM 3369 C C . PHE B 1 201 ? 7.527 -18.062 -27.359 1 77.38 201 PHE B C 1
ATOM 3371 O O . PHE B 1 201 ? 6.688 -17.469 -28.031 1 77.38 201 PHE B O 1
ATOM 3378 N N . VAL B 1 202 ? 8.742 -17.516 -27.406 1 63.78 202 VAL B N 1
ATOM 3379 C CA . VAL B 1 202 ? 9.227 -16.828 -28.594 1 63.78 202 VAL B CA 1
ATOM 3380 C C . VAL B 1 202 ? 9.758 -17.859 -29.594 1 63.78 202 VAL B C 1
ATOM 3382 O O . VAL B 1 202 ? 10.664 -18.625 -29.281 1 63.78 202 VAL B O 1
ATOM 3385 N N . TYR B 1 203 ? 8.898 -18.219 -30.5 1 58.41 203 TYR B N 1
ATOM 3386 C CA . TYR B 1 203 ? 9.43 -19.031 -31.594 1 58.41 203 TYR B CA 1
ATOM 3387 C C . TYR B 1 203 ? 10.57 -18.312 -32.312 1 58.41 203 TYR B C 1
ATOM 3389 O O . TYR B 1 203 ? 10.406 -17.172 -32.75 1 58.41 203 TYR B O 1
ATOM 3397 N N . SER B 1 204 ? 11.656 -18.344 -31.938 1 47.97 204 SER B N 1
ATOM 3398 C CA . SER B 1 204 ? 12.711 -17.859 -32.812 1 47.97 204 SER B CA 1
ATOM 3399 C C . SER B 1 204 ? 12.742 -18.656 -34.125 1 47.97 204 SER B C 1
ATOM 3401 O O . SER B 1 204 ? 12.797 -19.875 -34.125 1 47.97 204 SER B O 1
ATOM 3403 N N . LYS B 1 205 ? 12.328 -18.016 -35.219 1 46.53 205 LYS B N 1
ATOM 3404 C CA . LYS B 1 205 ? 12.438 -18.453 -36.594 1 46.53 205 LYS B CA 1
ATOM 3405 C C . LYS B 1 205 ? 13.828 -19 -36.906 1 46.53 205 LYS B C 1
ATOM 3407 O O . LYS B 1 205 ? 14.094 -19.469 -38 1 46.53 205 LYS B O 1
ATOM 3412 N N . HIS B 1 206 ? 14.742 -18.75 -36.062 1 42.66 206 HIS B N 1
ATOM 3413 C CA . HIS B 1 206 ? 15.953 -19.125 -36.781 1 42.66 206 HIS B CA 1
ATOM 3414 C C . HIS B 1 206 ? 16.078 -20.641 -36.906 1 42.66 206 HIS B C 1
ATOM 3416 O O . HIS B 1 206 ? 16.938 -21.125 -37.656 1 42.66 206 HIS B O 1
ATOM 3422 N N . GLU B 1 207 ? 15.664 -21.5 -35.844 1 38.88 207 GLU B N 1
ATOM 3423 C CA . GLU B 1 207 ? 16.188 -22.828 -36.156 1 38.88 207 GLU B CA 1
ATOM 3424 C C . GLU B 1 207 ? 15.266 -23.594 -37.094 1 38.88 207 GLU B C 1
ATOM 3426 O O . GLU B 1 207 ? 15.422 -24.812 -37.25 1 38.88 207 GLU B O 1
ATOM 3431 N N . LEU B 1 208 ? 14.266 -22.875 -37.75 1 32.38 208 LEU B N 1
ATOM 3432 C CA . LEU B 1 208 ? 14 -23.656 -38.938 1 32.38 208 LEU B CA 1
ATOM 3433 C C . LEU B 1 208 ? 14.984 -23.297 -40.062 1 32.38 208 LEU B C 1
ATOM 3435 O O . LEU B 1 208 ? 15.359 -22.141 -40.219 1 32.38 208 LEU B O 1
#

pLDDT: mea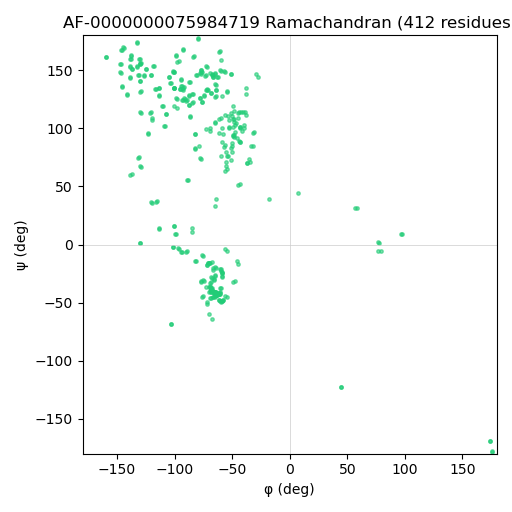n 77.06, std 25.43, range [20.69, 98.06]

InterPro domains:
  IPR029034 Cystine-knot cytokine [G3DSA:2.10.90.10] (100-207)
  IPR029034 Cystine-knot cytokine [SSF57501] (84-199)
  IPR032104 Spaetzle [PF16077] (105-198)
  IPR052444 Spaetzle/Toll ligand-like [PTHR23199] (22-201)